Protein AF-A0A9E1M0Z2-F1 (afdb_monomer)

Nearest PDB structures (foldseek):
  6swi-assembly1_A  TM=9.372E-01  e=1.327E-06  Geobacillus stearothermophilus
  3oio-assembly1_A  TM=9.232E-01  e=1.453E-05  Chromobacterium violaceum
  1qmp-assembly3_C  TM=8.870E-01  e=5.176E-06  Geobacillus stearothermophilus
  3w6v-assembly1_A  TM=8.642E-01  e=9.063E-05  Streptomyces griseus
  6ymz-assembly1_A  TM=8.272E-01  e=7.167E-05  Pectobacterium atrosepticum SCRI1043

Radius of gyration: 32.41 Å; Cα contacts (8 Å, |Δi|>4): 709; chains: 1; bounding box: 83×49×102 Å

Sequence (539 aa):
MIRLLIVDDEPLVQVGMKSILDWSSYGIEICAAVSNGSEALLAIEKYRPEIVISDIRMPVMDGLQLLKTCRDRYGDLPVFIMLTSYEDFGYAREAIHYGVDEYMLKLELSPQNLDKVINSTLLKVKNLKQSMNSSVQEQERPNRFFIRLLYGLFENSQQFRIQKDQLAPDIHYEFCVCGYGCILPGTAIHDAGEPPKNLYRSVLAMCQELCGRYFPCNTCFLNRNNFVLLIGLTEEQVKNYKTLITKMLLHIREALYNYFSVSLLMSFGTPAADELETAASFSRARADLFQLHPEQPLVFSDLENTTVSTMTFDFRPFQSSLRQILDEFQFPLFQATVRQMMHTCQEKMEALSPKEVLYTTLDLTMFVFHLLIAAHPAAEQFLSETYAMHKHGYLSAFSAQKTEELLSSLELLLENMEASSVFGGKPQRQNVISQIQEYMQERCTEKLSLNDVASAFGLSPNYLSTLFTKNCGYSFTEYMNHIKIEEAKKLLTTGNLRIYEIAESLGFENAFYFSKVFKKAEGVSPREYQNRKFTDGTD

pLDDT: mean 80.07, std 13.61, range [32.41, 97.25]

Foldseek 3Di:
DAEEEEEAQDVVVVVCVVPQDPCVVVVYDHQYYYRALVVVLVSCVVVVGQEYEYEQDGPPHGPLNSLLVCCVPPNPGNQYEYEYQDPPLVSLQSCVQSQHRHYDYPVPPHSVVVVVVVVVNSVVSVVVVVCVVPDVVVVCLLLLLVLCLLLVVDPDPVSNVVSCCVRPVVDDAQKKKKKKKFKAAAPVCVPPDDRDPSLVVVLQVLLCVLLVVQFNWDKHDQFRGIIMIIGGDDPVCLVVVVVSVVVSVVVSQVVCCSRNVMGMAMEMFHIDRDSVSNSVRSLQRVLCPVVDDSVRRYYYRDPVPPPPPVDRDRCSVCLVVLLVCVLLLVLVVNLVVLVVLLVVLVVCPVVDPQVSSQVNLSSSLSSVLSSQVSNDVCSVVLQQVLQVVDPNGLCVLSHDPGNVSSVVSSVSSSVSLCVDPRRNDPPVLVVLVVVLLVVLLVCQQDPDDLVNSCVVSVHDSVSSQVSCCPPVVDGPVLSSLVSLLVVLLVCLAPHPDDQQRSCNSSPHPGSVVNQVSNCVVPVDGSVVSSVVNVVVPPD

Secondary structure (DSSP, 8-state):
-EEEEEE-S-HHHHHHHHHSS-GGGGTEEEEEEESSHHHHHHHHHHH--SEEEEES--SSS-HHHHHHHHHHHHTT-SEEEEEESS--HHHHHHHHHTT-SEEEEGGG--HHHHHHHHHHHHHHHHHHHHHHHS-TTTTSHHHHHHHHHHTT--SSHHHHHHHHHHH-TT---SEEEEEEEEEEE-GGGTTS-SPPHHHHHHHHHHHHHHHHTTS-EEEEEEETTEEEEEEEE-HHHHTTHHHHHHHHHHHHHHHHHHHH-EEEEEEE---BSSHHHHHHHHHHHHHGGGG-BTTB-EEE--SS-----TT----GGGHHHHHHHHHTT-HHHHHHHHHHHHHHHHHGGGTS-HHHHHHHHHHHHHHHHHHHHHH-TTHHHHHHHHTTTSTTGGGGGGG--SHHHHHHHHHHHHHHHHH-TTT--HHHHHHHHHHHHHHHHHTTTS---HHHHHHHTT--HHHHHHHHHHHTSS-HHHHHHHHHHHHHHHHHHH----HHHHHHHTT-S-HHHHHHHHHHHHSS-HHHHHHHHHHTT--

Structure (mmCIF, N/CA/C/O backbone):
data_AF-A0A9E1M0Z2-F1
#
_entry.id   AF-A0A9E1M0Z2-F1
#
loop_
_atom_site.group_PDB
_atom_site.id
_atom_site.type_symbol
_atom_site.label_atom_id
_atom_site.label_alt_id
_atom_site.label_comp_id
_atom_site.label_asym_id
_atom_site.label_entity_id
_atom_site.label_seq_id
_atom_site.pdbx_PDB_ins_code
_atom_site.Cartn_x
_atom_site.Cartn_y
_atom_site.Cartn_z
_atom_site.occupancy
_atom_site.B_iso_or_equiv
_atom_site.auth_seq_id
_atom_site.auth_comp_id
_atom_site.auth_asym_id
_atom_site.auth_atom_id
_atom_site.pdbx_PDB_model_num
ATOM 1 N N . MET A 1 1 ? -18.191 7.056 -30.331 1.00 77.50 1 MET A N 1
ATOM 2 C CA . MET A 1 1 ? -17.279 6.687 -31.431 1.00 77.50 1 MET A CA 1
ATOM 3 C C . MET A 1 1 ? -15.885 7.164 -31.055 1.00 77.50 1 MET A C 1
ATOM 5 O O . MET A 1 1 ? -15.794 8.218 -30.434 1.00 77.50 1 MET A O 1
ATOM 9 N N . ILE A 1 2 ? -14.848 6.365 -31.299 1.00 90.31 2 ILE A N 1
ATOM 10 C CA . ILE A 1 2 ? -13.443 6.694 -31.000 1.00 90.31 2 ILE A CA 1
ATOM 11 C C . ILE A 1 2 ? -12.840 7.382 -32.222 1.00 90.31 2 ILE A C 1
ATOM 13 O O . ILE A 1 2 ? -13.055 6.916 -33.333 1.00 90.31 2 ILE A O 1
ATOM 17 N N . ARG A 1 3 ? -12.099 8.474 -32.042 1.00 95.19 3 ARG A N 1
ATOM 18 C CA . ARG A 1 3 ? -11.483 9.218 -33.143 1.00 95.19 3 ARG A CA 1
ATOM 19 C C . ARG A 1 3 ? -10.019 8.835 -33.306 1.00 95.19 3 ARG A C 1
ATOM 21 O O . ARG A 1 3 ? -9.248 8.869 -32.345 1.00 95.19 3 ARG A O 1
ATOM 28 N N . LEU A 1 4 ? -9.656 8.500 -34.536 1.00 96.50 4 LEU A N 1
ATOM 29 C CA . LEU A 1 4 ? -8.318 8.111 -34.957 1.00 96.50 4 LEU A CA 1
ATOM 30 C C . LEU A 1 4 ? -7.703 9.199 -35.842 1.00 96.50 4 LEU A C 1
ATOM 32 O O . LEU A 1 4 ? -8.307 9.627 -36.827 1.00 96.50 4 LEU A O 1
ATOM 36 N N . LEU A 1 5 ? -6.482 9.607 -35.509 1.00 97.25 5 LEU A N 1
ATOM 37 C CA . LEU A 1 5 ? -5.624 10.436 -36.351 1.00 97.25 5 LEU A CA 1
ATOM 38 C C . LEU A 1 5 ? -4.535 9.565 -36.985 1.00 97.25 5 LEU A C 1
ATOM 40 O O . LEU A 1 5 ? -3.865 8.814 -36.280 1.00 97.25 5 LEU A O 1
ATOM 44 N N . ILE A 1 6 ? -4.343 9.692 -38.298 1.00 96.25 6 ILE A N 1
ATOM 45 C CA . ILE A 1 6 ? -3.258 9.025 -39.032 1.00 96.25 6 ILE A CA 1
ATOM 46 C C . ILE A 1 6 ? -2.209 10.071 -39.414 1.00 96.25 6 ILE A C 1
ATOM 48 O O . ILE A 1 6 ? -2.552 11.113 -39.975 1.00 96.25 6 ILE A O 1
ATOM 52 N N . VAL A 1 7 ? -0.943 9.804 -39.116 1.00 96.25 7 VAL A N 1
ATOM 53 C CA . VAL A 1 7 ? 0.174 10.718 -39.364 1.00 96.25 7 VAL A CA 1
ATOM 54 C C . VAL A 1 7 ? 1.272 9.961 -40.100 1.00 96.25 7 VAL A C 1
ATOM 56 O O . VAL A 1 7 ? 1.860 9.036 -39.554 1.00 96.25 7 VAL A O 1
ATOM 59 N N . ASP A 1 8 ? 1.513 10.315 -41.355 1.00 92.94 8 ASP A N 1
ATOM 60 C CA . ASP A 1 8 ? 2.550 9.681 -42.175 1.00 92.94 8 ASP A CA 1
ATOM 61 C C . ASP A 1 8 ? 2.932 10.645 -43.298 1.00 92.94 8 ASP A C 1
ATOM 63 O O . ASP A 1 8 ? 2.040 11.251 -43.893 1.00 92.94 8 ASP A O 1
ATOM 67 N N . ASP A 1 9 ? 4.214 10.839 -43.584 1.00 91.62 9 ASP A N 1
ATOM 68 C CA . ASP A 1 9 ? 4.648 11.771 -44.629 1.00 91.62 9 ASP A CA 1
ATOM 69 C C . ASP A 1 9 ? 4.458 11.208 -46.048 1.00 91.62 9 ASP A C 1
ATOM 71 O O . ASP A 1 9 ? 4.498 11.968 -47.021 1.00 91.62 9 ASP A O 1
ATOM 75 N N . GLU A 1 10 ? 4.141 9.915 -46.174 1.00 89.19 10 GLU A N 1
ATOM 76 C CA . GLU A 1 10 ? 3.805 9.254 -47.430 1.00 89.19 10 GLU A CA 1
ATOM 77 C C . GLU A 1 10 ? 2.275 9.177 -47.652 1.00 89.19 10 GLU A C 1
ATOM 79 O O . GLU A 1 10 ? 1.568 8.381 -47.018 1.00 89.19 10 GLU A O 1
ATOM 84 N N . PRO A 1 11 ? 1.707 9.910 -48.636 1.00 85.75 11 PRO A N 1
ATOM 85 C CA . PRO A 1 11 ? 0.262 9.899 -48.894 1.00 85.75 11 PRO A CA 1
ATOM 86 C C . PRO A 1 11 ? -0.304 8.513 -49.233 1.00 85.75 11 PRO A C 1
ATOM 88 O O . PRO A 1 11 ? -1.458 8.214 -48.921 1.00 85.75 11 PRO A O 1
ATOM 91 N N . LEU A 1 12 ? 0.499 7.650 -49.866 1.00 82.50 12 LEU A N 1
ATOM 92 C CA . LEU A 1 12 ? 0.099 6.280 -50.195 1.00 82.50 12 LEU A CA 1
ATOM 93 C C . LEU A 1 12 ? -0.090 5.425 -48.939 1.00 82.50 12 LEU A C 1
ATOM 95 O O . LEU A 1 12 ? -1.041 4.644 -48.884 1.00 82.50 12 LEU A O 1
ATOM 99 N N . VAL A 1 13 ? 0.751 5.607 -47.918 1.00 84.00 13 VAL A N 1
ATOM 100 C CA . VAL A 1 13 ? 0.625 4.895 -46.641 1.00 84.00 13 VAL A CA 1
ATOM 101 C C . VAL A 1 13 ? -0.629 5.358 -45.905 1.00 84.00 13 VAL A C 1
ATOM 103 O O . VAL A 1 13 ? -1.395 4.522 -45.426 1.00 84.00 13 VAL A O 1
ATOM 106 N N . GLN A 1 14 ? -0.930 6.662 -45.910 1.00 84.62 14 GLN A N 1
ATOM 107 C CA . GLN A 1 14 ? -2.181 7.180 -45.341 1.00 84.62 14 GLN A CA 1
ATOM 108 C C . GLN A 1 14 ? -3.424 6.572 -46.013 1.00 84.62 14 GLN A C 1
ATOM 110 O O . GLN A 1 14 ? -4.391 6.221 -45.332 1.00 84.62 14 GLN A O 1
ATOM 115 N N . VAL A 1 15 ? -3.428 6.456 -47.347 1.00 81.69 15 VAL A N 1
ATOM 116 C CA . VAL A 1 15 ? -4.534 5.837 -48.100 1.00 81.69 15 VAL A CA 1
ATOM 117 C C . VAL A 1 15 ? -4.629 4.343 -47.794 1.00 81.69 15 VAL A C 1
ATOM 119 O O . VAL A 1 15 ? -5.723 3.854 -47.510 1.00 81.69 15 VAL A O 1
ATOM 122 N N . GLY A 1 16 ? -3.495 3.636 -47.772 1.00 82.69 16 GLY A N 1
ATOM 123 C CA . GLY A 1 16 ? -3.427 2.227 -47.385 1.00 82.69 16 GLY A CA 1
ATOM 124 C C . GLY A 1 16 ? -4.021 1.994 -45.996 1.00 82.69 16 GLY A C 1
ATOM 125 O O . GLY A 1 16 ? -4.938 1.187 -45.849 1.00 82.69 16 GLY A O 1
ATOM 126 N N . MET A 1 17 ? -3.604 2.788 -45.010 1.00 86.06 17 MET A N 1
ATOM 127 C CA . MET A 1 17 ? -4.080 2.721 -43.625 1.00 86.06 17 MET A CA 1
ATOM 128 C C . MET A 1 17 ? -5.579 3.020 -43.489 1.00 86.06 17 MET A C 1
ATOM 130 O O . MET A 1 17 ? -6.274 2.406 -42.686 1.00 86.06 17 MET A O 1
ATOM 134 N N . LYS A 1 18 ? -6.131 3.921 -44.307 1.00 86.44 18 LYS A N 1
ATOM 135 C CA . LYS A 1 18 ? -7.585 4.162 -44.334 1.00 86.44 18 LYS A CA 1
ATOM 136 C C . LYS A 1 18 ? -8.377 2.952 -44.833 1.00 86.44 18 LYS A C 1
ATOM 138 O O . LYS A 1 18 ? -9.531 2.803 -44.452 1.00 86.44 18 LYS A O 1
ATOM 143 N N . SER A 1 19 ? -7.770 2.113 -45.673 1.00 85.00 19 SER A N 1
ATOM 144 C CA . SER A 1 19 ? -8.438 1.002 -46.369 1.00 85.00 19 SER A CA 1
ATOM 145 C C . SER A 1 19 ? -8.148 -0.395 -45.809 1.00 85.00 19 SER A C 1
ATOM 147 O O . SER A 1 19 ? -8.822 -1.348 -46.188 1.00 85.00 19 SER A O 1
ATOM 149 N N . ILE A 1 20 ? -7.154 -0.533 -44.927 1.00 85.19 20 ILE A N 1
ATOM 150 C CA . ILE A 1 20 ? -6.674 -1.837 -44.441 1.00 85.19 20 ILE A CA 1
ATOM 151 C C . ILE A 1 20 ? -7.671 -2.549 -43.508 1.00 85.19 20 ILE A C 1
ATOM 153 O O . ILE A 1 20 ? -7.667 -3.776 -43.434 1.00 85.19 20 ILE A O 1
ATOM 157 N N . LEU A 1 21 ? -8.531 -1.793 -42.818 1.00 86.88 21 LEU A N 1
ATOM 158 C CA . LEU A 1 21 ? -9.570 -2.286 -41.912 1.00 86.88 21 LEU A CA 1
ATOM 159 C C . LEU A 1 21 ? -10.883 -1.530 -42.143 1.00 86.88 21 LEU A C 1
ATOM 161 O O . LEU A 1 21 ? -10.882 -0.362 -42.531 1.00 86.88 21 LEU A O 1
ATOM 165 N N . ASP A 1 22 ? -12.008 -2.175 -41.828 1.00 87.75 22 ASP A N 1
ATOM 166 C CA . ASP A 1 22 ? -13.287 -1.481 -41.671 1.00 87.75 22 ASP A CA 1
ATOM 167 C C . ASP A 1 22 ? -13.338 -0.800 -40.298 1.00 87.75 22 ASP A C 1
ATOM 169 O O . ASP A 1 22 ? -13.857 -1.334 -39.324 1.00 87.75 22 ASP A O 1
ATOM 173 N N . TRP A 1 23 ? -12.774 0.401 -40.200 1.00 89.31 23 TRP A N 1
ATOM 174 C CA . TRP A 1 23 ? -12.699 1.161 -38.947 1.00 89.31 23 TRP A CA 1
ATOM 175 C C . TRP A 1 23 ? -14.060 1.352 -38.262 1.00 89.31 23 TRP A C 1
ATOM 177 O O . TRP A 1 23 ? -14.147 1.363 -37.030 1.00 89.31 23 TRP A O 1
ATOM 187 N N . SER A 1 24 ? -15.136 1.431 -39.050 1.00 87.44 24 SER A N 1
ATOM 188 C CA . SER A 1 24 ? -16.486 1.630 -38.535 1.00 87.44 24 SER A CA 1
ATOM 189 C C . SER A 1 24 ? -16.993 0.429 -37.729 1.00 87.44 24 SER A C 1
ATOM 191 O O . SER A 1 24 ? -17.659 0.632 -36.709 1.00 87.44 24 SER A O 1
ATOM 193 N N . SER A 1 25 ? -16.597 -0.801 -38.088 1.00 86.88 25 SER A N 1
ATOM 194 C CA . SER A 1 25 ? -16.958 -2.017 -37.343 1.00 86.88 25 SER A CA 1
ATOM 195 C C . SER A 1 25 ? -16.316 -2.079 -35.954 1.00 86.88 25 SER A C 1
ATOM 197 O O . SER A 1 25 ? -16.857 -2.716 -35.054 1.00 86.88 25 SER A O 1
ATOM 199 N N . TYR A 1 26 ? -15.198 -1.374 -35.754 1.00 83.19 26 TYR A N 1
ATOM 200 C CA . TYR A 1 26 ? -14.528 -1.209 -34.457 1.00 83.19 26 TYR A CA 1
ATOM 201 C C . TYR A 1 26 ? -15.041 0.008 -33.669 1.00 83.19 26 TYR A C 1
ATOM 203 O O . TYR A 1 26 ? -14.546 0.312 -32.583 1.00 83.19 26 TYR A O 1
ATOM 211 N N . GLY A 1 27 ? -16.022 0.743 -34.206 1.00 88.38 27 GLY A N 1
ATOM 212 C CA . GLY A 1 27 ? -16.505 1.991 -33.617 1.00 88.38 27 GLY A CA 1
ATOM 213 C C . GLY A 1 27 ? -15.487 3.135 -33.685 1.00 88.38 27 GLY A C 1
ATOM 214 O O . GLY A 1 27 ? -15.566 4.060 -32.864 1.00 88.38 27 GLY A O 1
ATOM 215 N N . ILE A 1 28 ? -14.546 3.067 -34.636 1.00 93.56 28 ILE A N 1
ATOM 216 C CA . ILE A 1 28 ? -13.502 4.062 -34.885 1.00 93.56 28 ILE A CA 1
ATOM 217 C C . ILE A 1 28 ? -13.890 4.935 -36.088 1.00 93.56 28 ILE A C 1
ATOM 219 O O . ILE A 1 28 ? -14.336 4.448 -37.124 1.00 93.56 28 ILE A O 1
ATOM 223 N N . GLU A 1 29 ? -13.688 6.241 -35.955 1.00 94.81 29 GLU A N 1
ATOM 224 C CA . GLU A 1 29 ? -13.818 7.240 -37.012 1.00 94.81 29 GLU A CA 1
ATOM 225 C C . GLU A 1 29 ? -12.450 7.880 -37.273 1.00 94.81 29 GLU A C 1
ATOM 227 O O . GLU A 1 29 ? -11.808 8.381 -36.349 1.00 94.81 29 GLU A O 1
ATOM 232 N N . ILE A 1 30 ? -11.997 7.903 -38.528 1.00 94.75 30 ILE A N 1
ATOM 233 C CA . ILE A 1 30 ? -10.757 8.598 -38.897 1.00 94.75 30 ILE A CA 1
ATOM 234 C C . ILE A 1 30 ? -11.052 10.096 -38.991 1.00 94.75 30 ILE A C 1
ATOM 236 O O . ILE A 1 30 ? -11.641 10.556 -39.968 1.00 94.75 30 ILE A O 1
ATOM 240 N N . CYS A 1 31 ? -10.640 10.866 -37.985 1.00 93.88 31 CYS A N 1
ATOM 241 C CA . CYS A 1 31 ? -10.972 12.288 -37.896 1.00 93.88 31 CYS A CA 1
ATOM 242 C C . CYS A 1 31 ? -10.088 13.173 -38.785 1.00 93.88 31 CYS A C 1
ATOM 244 O O . CYS A 1 31 ? -10.518 14.244 -39.210 1.00 93.88 31 CYS A O 1
ATOM 246 N N . ALA A 1 32 ? -8.850 12.749 -39.055 1.00 94.56 32 ALA A N 1
ATOM 247 C CA . ALA A 1 32 ? -7.938 13.416 -39.980 1.00 94.56 32 ALA A CA 1
ATOM 248 C C . ALA A 1 32 ? -6.795 12.479 -40.409 1.00 94.56 32 ALA A C 1
ATOM 250 O O . ALA A 1 32 ? -6.498 11.488 -39.740 1.00 94.56 32 ALA A O 1
ATOM 251 N N . ALA A 1 33 ? -6.147 12.824 -41.522 1.00 95.38 33 ALA A N 1
ATOM 252 C CA . ALA A 1 33 ? -4.844 12.292 -41.904 1.00 95.38 33 ALA A CA 1
ATOM 253 C C . ALA A 1 33 ? -3.941 13.459 -42.318 1.00 95.38 33 ALA A C 1
ATOM 255 O O . ALA A 1 33 ? -4.394 14.324 -43.071 1.00 95.38 33 ALA A O 1
ATOM 256 N N . VAL A 1 34 ? -2.726 13.514 -41.781 1.00 96.19 34 VAL A N 1
ATOM 257 C CA . VAL A 1 34 ? -1.795 14.647 -41.926 1.00 96.19 34 VAL A CA 1
ATOM 258 C C . VAL A 1 34 ? -0.366 14.151 -42.129 1.00 96.19 34 VAL A C 1
ATOM 260 O O . VAL A 1 34 ? -0.079 12.987 -41.857 1.00 96.19 34 VAL A O 1
ATOM 263 N N . SER A 1 35 ? 0.523 15.019 -42.619 1.00 93.38 35 SER A N 1
ATOM 264 C CA . SER A 1 35 ? 1.801 14.564 -43.202 1.00 93.38 35 SER A CA 1
ATOM 265 C C . SER A 1 35 ? 3.039 14.843 -42.345 1.00 93.38 35 SER A C 1
ATOM 267 O O . SER A 1 35 ? 4.154 14.550 -42.758 1.00 93.38 35 SER A O 1
ATOM 269 N N . ASN A 1 36 ? 2.878 15.470 -41.178 1.00 94.12 36 ASN A N 1
ATOM 270 C CA . ASN A 1 36 ? 3.977 15.740 -40.250 1.00 94.12 36 ASN A CA 1
ATOM 271 C C . ASN A 1 36 ? 3.470 15.963 -38.819 1.00 94.12 36 ASN A C 1
ATOM 273 O O . ASN A 1 36 ? 2.284 16.227 -38.595 1.00 94.12 36 ASN A O 1
ATOM 277 N N . GLY A 1 37 ? 4.385 15.918 -37.845 1.00 92.50 37 GLY A N 1
ATOM 278 C CA . GLY A 1 37 ? 4.054 16.096 -36.433 1.00 92.50 37 GLY A CA 1
ATOM 279 C C . GLY A 1 37 ? 3.488 17.478 -36.082 1.00 92.50 37 GLY A C 1
ATOM 280 O O . GLY A 1 37 ? 2.652 17.591 -35.190 1.00 92.50 37 GLY A O 1
ATOM 281 N N . SER A 1 38 ? 3.859 18.541 -36.803 1.00 93.50 38 SER A N 1
ATOM 282 C CA . SER A 1 38 ? 3.354 19.890 -36.513 1.00 93.50 38 SER A CA 1
ATOM 283 C C . SER A 1 38 ? 1.872 20.024 -36.880 1.00 93.50 38 SER A C 1
ATOM 285 O O . SER A 1 38 ? 1.070 20.503 -36.074 1.00 93.50 38 SER A O 1
ATOM 287 N N . GLU A 1 39 ? 1.482 19.523 -38.053 1.00 94.75 39 GLU A N 1
ATOM 288 C CA . GLU A 1 39 ? 0.077 19.412 -38.460 1.00 94.75 39 GLU A CA 1
ATOM 289 C C . GLU A 1 39 ? -0.705 18.462 -37.551 1.00 94.75 39 GLU A C 1
ATOM 291 O O . GLU A 1 39 ? -1.855 18.745 -37.203 1.00 94.75 39 GLU A O 1
ATOM 296 N N . ALA A 1 40 ? -0.079 17.362 -37.125 1.00 95.94 40 ALA A N 1
ATOM 297 C CA . ALA A 1 40 ? -0.681 16.427 -36.185 1.00 95.94 40 ALA A CA 1
ATOM 298 C C . ALA A 1 40 ? -1.002 17.087 -34.846 1.00 95.94 40 ALA A C 1
ATOM 300 O O . ALA A 1 40 ? -2.096 16.883 -34.328 1.00 95.94 40 ALA A O 1
ATOM 301 N N . LEU A 1 41 ? -0.122 17.936 -34.315 1.00 93.19 41 LEU A N 1
ATOM 302 C CA . LEU A 1 41 ? -0.374 18.644 -33.060 1.00 93.19 41 LEU A CA 1
ATOM 303 C C . LEU A 1 41 ? -1.599 19.571 -33.163 1.00 93.19 41 LEU A C 1
ATOM 305 O O . LEU A 1 41 ? -2.459 19.562 -32.279 1.00 93.19 41 LEU A O 1
ATOM 309 N N . LEU A 1 42 ? -1.731 20.302 -34.275 1.00 93.12 42 LEU A N 1
ATOM 310 C CA . LEU A 1 42 ? -2.907 21.136 -34.555 1.00 93.12 42 LEU A CA 1
ATOM 311 C C . LEU A 1 42 ? -4.182 20.292 -34.699 1.00 93.12 42 LEU A C 1
ATOM 313 O O . LEU A 1 42 ? -5.251 20.664 -34.206 1.00 93.12 42 LEU A O 1
ATOM 317 N N . ALA A 1 43 ? -4.083 19.136 -35.359 1.00 92.88 43 ALA A N 1
ATOM 318 C CA . ALA A 1 43 ? -5.194 18.204 -35.501 1.00 92.88 43 ALA A CA 1
ATOM 319 C C . ALA A 1 43 ? -5.607 17.593 -34.152 1.00 92.88 43 ALA A C 1
ATOM 321 O O . ALA A 1 43 ? -6.803 17.447 -33.895 1.00 92.88 43 ALA A O 1
ATOM 322 N N . ILE A 1 44 ? -4.653 17.293 -33.266 1.00 94.81 44 ILE A N 1
ATOM 323 C CA . ILE A 1 44 ? -4.917 16.787 -31.914 1.00 94.81 44 ILE A CA 1
ATOM 324 C C . ILE A 1 44 ? -5.660 17.835 -31.083 1.00 94.81 44 ILE A C 1
ATOM 326 O O . ILE A 1 44 ? -6.648 17.510 -30.421 1.00 94.81 44 ILE A O 1
ATOM 330 N N . GLU A 1 45 ? -5.249 19.100 -31.166 1.00 89.94 45 GLU A N 1
ATOM 331 C CA . GLU A 1 45 ? -5.919 20.217 -30.492 1.00 89.94 45 GLU A CA 1
ATOM 332 C C . GLU A 1 45 ? -7.362 20.397 -30.962 1.00 89.94 45 GLU A C 1
ATOM 334 O O . GLU A 1 45 ? -8.275 20.532 -30.139 1.00 89.94 45 GLU A O 1
ATOM 339 N N . LYS A 1 46 ? -7.567 20.358 -32.282 1.00 91.00 46 LYS A N 1
ATOM 340 C CA . LYS A 1 46 ? -8.866 20.599 -32.912 1.00 91.00 46 LYS A CA 1
ATOM 341 C C . LYS A 1 46 ? -9.835 19.433 -32.743 1.00 91.00 46 LYS A C 1
ATOM 343 O O . LYS A 1 46 ? -10.993 19.641 -32.388 1.00 91.00 46 LYS A O 1
ATOM 348 N N . TYR A 1 47 ? -9.386 18.219 -33.048 1.00 90.88 47 TYR A N 1
ATOM 349 C CA . TYR A 1 47 ? -10.261 17.053 -33.157 1.00 90.88 47 TYR A CA 1
ATOM 350 C C . TYR A 1 47 ? -10.253 16.177 -31.914 1.00 90.88 47 TYR A C 1
ATOM 352 O O . TYR A 1 47 ? -11.141 15.339 -31.798 1.00 90.88 47 TYR A O 1
ATOM 360 N N . ARG A 1 48 ? -9.310 16.376 -30.980 1.00 90.31 48 ARG A N 1
ATOM 361 C CA . ARG A 1 48 ? -9.178 15.583 -29.746 1.00 90.31 48 ARG A CA 1
ATOM 362 C C . ARG A 1 48 ? -9.325 14.076 -30.031 1.00 90.31 48 ARG A C 1
ATOM 364 O O . ARG A 1 48 ? -10.273 13.464 -29.522 1.00 90.31 48 ARG A O 1
ATOM 371 N N . PRO A 1 49 ? -8.464 13.509 -30.900 1.00 94.81 49 PRO A N 1
ATOM 372 C CA . PRO A 1 49 ? -8.459 12.082 -31.169 1.00 94.81 49 PRO A CA 1
ATOM 373 C C . PRO A 1 49 ? -8.107 11.319 -29.895 1.00 94.81 49 PRO A C 1
ATOM 375 O O . PRO A 1 49 ? -7.453 11.852 -28.999 1.00 94.81 49 PRO A O 1
ATOM 378 N N . GLU A 1 50 ? -8.531 10.066 -29.820 1.00 93.94 50 GLU A N 1
ATOM 379 C CA . GLU A 1 50 ? -8.169 9.166 -28.726 1.00 93.94 50 GLU A CA 1
ATOM 380 C C . GLU A 1 50 ? -7.128 8.134 -29.141 1.00 93.94 50 GLU A C 1
ATOM 382 O O . GLU A 1 50 ? -6.498 7.543 -28.267 1.00 93.94 50 GLU A O 1
ATOM 387 N N . ILE A 1 51 ? -6.914 7.958 -30.446 1.00 95.44 51 ILE A N 1
ATOM 388 C CA . ILE A 1 51 ? -5.841 7.139 -31.007 1.00 95.44 51 ILE A CA 1
ATOM 389 C C . ILE A 1 51 ? -5.080 7.972 -32.040 1.00 95.44 51 ILE A C 1
ATOM 391 O O . ILE A 1 51 ? -5.686 8.669 -32.858 1.00 95.44 51 ILE A O 1
ATOM 395 N N . VAL A 1 52 ? -3.755 7.884 -32.014 1.00 96.44 52 VAL A N 1
ATOM 396 C CA . VAL A 1 52 ? -2.864 8.419 -33.044 1.00 96.44 52 VAL A CA 1
ATOM 397 C C . VAL A 1 52 ? -2.020 7.269 -33.577 1.00 96.44 52 VAL A C 1
ATOM 399 O O . VAL A 1 52 ? -1.302 6.629 -32.815 1.00 96.44 52 VAL A O 1
ATOM 402 N N . ILE A 1 53 ? -2.095 7.014 -34.880 1.00 94.81 53 ILE A N 1
ATOM 403 C CA . ILE A 1 53 ? -1.137 6.164 -35.592 1.00 94.81 53 ILE A CA 1
ATOM 404 C C . ILE A 1 53 ? -0.156 7.105 -36.281 1.00 94.81 53 ILE A C 1
ATOM 406 O O . ILE A 1 53 ? -0.592 7.928 -37.085 1.00 94.81 53 ILE A O 1
ATOM 410 N N . SER A 1 54 ? 1.133 7.014 -35.962 1.00 94.12 54 SER A N 1
ATOM 411 C CA . SER A 1 54 ? 2.149 7.930 -36.487 1.00 94.12 54 SER A CA 1
ATOM 412 C C . SER A 1 54 ? 3.363 7.186 -37.010 1.00 94.12 54 SER A C 1
ATOM 414 O O . SER A 1 54 ? 3.855 6.283 -36.338 1.00 94.12 54 SER A O 1
ATOM 416 N N . ASP A 1 55 ? 3.903 7.613 -38.148 1.00 91.25 55 ASP A N 1
ATOM 417 C CA . ASP A 1 55 ? 5.279 7.279 -38.507 1.00 91.25 55 ASP A CA 1
ATOM 418 C C . ASP A 1 55 ? 6.258 7.920 -37.512 1.00 91.25 55 ASP A C 1
ATOM 420 O O . ASP A 1 55 ? 5.963 8.950 -36.893 1.00 91.25 55 ASP A O 1
ATOM 424 N N . ILE A 1 56 ? 7.423 7.302 -37.344 1.00 87.62 56 ILE A N 1
ATOM 425 C CA . ILE A 1 56 ? 8.514 7.839 -36.535 1.00 87.62 56 ILE A CA 1
ATOM 426 C C . ILE A 1 56 ? 9.215 8.956 -37.289 1.00 87.62 56 ILE A C 1
ATOM 428 O O . ILE A 1 56 ? 9.386 10.037 -36.734 1.00 87.62 56 ILE A O 1
ATOM 432 N N . ARG A 1 57 ? 9.638 8.721 -38.535 1.00 85.81 57 ARG A N 1
ATOM 433 C CA . ARG A 1 57 ? 10.416 9.710 -39.287 1.00 85.81 57 ARG A CA 1
ATOM 434 C C . ARG A 1 57 ? 9.511 10.505 -40.200 1.00 85.81 57 ARG A C 1
ATOM 436 O O . ARG A 1 57 ? 8.997 9.975 -41.165 1.00 85.81 57 ARG A O 1
ATOM 443 N N . MET A 1 58 ? 9.372 11.790 -39.905 1.00 91.06 58 MET A N 1
ATOM 444 C CA . MET A 1 58 ? 8.599 12.723 -40.716 1.00 91.06 58 MET A CA 1
ATOM 445 C C . MET A 1 58 ? 9.283 14.096 -40.701 1.00 91.06 58 MET A C 1
ATOM 447 O O . MET A 1 58 ? 9.979 14.423 -39.733 1.00 91.06 58 MET A O 1
ATOM 451 N N . PRO A 1 59 ? 9.119 14.918 -41.750 1.00 83.25 59 PRO A N 1
ATOM 452 C CA . PRO A 1 59 ? 9.700 16.253 -41.808 1.00 83.25 59 PRO A CA 1
ATOM 453 C C . PRO A 1 59 ? 9.068 17.191 -40.771 1.00 83.25 59 PRO A C 1
ATOM 455 O O . PRO A 1 59 ? 7.961 16.960 -40.295 1.00 83.25 59 PRO A O 1
ATOM 458 N N . VAL A 1 60 ? 9.744 18.311 -40.485 1.00 92.62 60 VAL A N 1
ATOM 459 C CA . VAL A 1 60 ? 9.314 19.392 -39.567 1.00 92.62 60 VAL A CA 1
ATOM 460 C C . VAL A 1 60 ? 9.281 18.986 -38.092 1.00 92.62 60 VAL A C 1
ATOM 462 O O . VAL A 1 60 ? 9.959 19.606 -37.278 1.00 92.62 60 VAL A O 1
ATOM 465 N N . MET A 1 61 ? 8.497 17.970 -37.754 1.00 89.56 61 MET A N 1
ATOM 466 C CA . MET A 1 61 ? 8.405 17.374 -36.429 1.00 89.56 61 MET A CA 1
ATOM 467 C C . MET A 1 61 ? 8.199 15.876 -36.615 1.00 89.56 61 MET A C 1
ATOM 469 O O . MET A 1 61 ? 7.234 15.455 -37.261 1.00 89.56 61 MET A O 1
ATOM 473 N N . ASP A 1 62 ? 9.108 15.100 -36.041 1.00 91.38 62 ASP A N 1
ATOM 474 C CA . ASP A 1 62 ? 9.063 13.645 -36.103 1.00 91.38 62 ASP A CA 1
ATOM 475 C C . ASP A 1 62 ? 8.010 13.071 -35.127 1.00 91.38 62 ASP A C 1
ATOM 477 O O . ASP A 1 62 ? 7.459 13.776 -34.269 1.00 91.38 62 ASP A O 1
ATOM 481 N N . GLY A 1 63 ? 7.683 11.786 -35.270 1.00 88.88 63 GLY A N 1
ATOM 482 C CA . GLY A 1 63 ? 6.654 11.132 -34.459 1.00 88.88 63 GLY A CA 1
ATOM 483 C C . GLY A 1 63 ? 7.010 11.038 -32.972 1.00 88.88 63 GLY A C 1
ATOM 484 O O . GLY A 1 63 ? 6.118 11.053 -32.121 1.00 88.88 63 GLY A O 1
ATOM 485 N N . LEU A 1 64 ? 8.301 10.981 -32.627 1.00 87.12 64 LEU A N 1
ATOM 486 C CA . LEU A 1 64 ? 8.767 10.911 -31.238 1.00 87.12 64 LEU A CA 1
ATOM 487 C C . LEU A 1 64 ? 8.630 12.266 -30.544 1.00 87.12 64 LEU A C 1
ATOM 489 O O . LEU A 1 64 ? 8.152 12.344 -29.410 1.00 87.12 64 LEU A O 1
ATOM 493 N N . GLN A 1 65 ? 8.980 13.344 -31.241 1.00 87.94 65 GLN A N 1
ATOM 494 C CA . GLN A 1 65 ? 8.767 14.719 -30.804 1.00 87.94 65 GLN A CA 1
ATOM 495 C C . GLN A 1 65 ? 7.276 15.023 -30.639 1.00 87.94 65 GLN A C 1
ATOM 497 O O . GLN A 1 65 ? 6.887 15.652 -29.648 1.00 87.94 65 GLN A O 1
ATOM 502 N N . LEU A 1 66 ? 6.438 14.542 -31.564 1.00 92.69 66 LEU A N 1
ATOM 503 C CA . LEU A 1 66 ? 4.982 14.637 -31.464 1.00 92.69 66 LEU A CA 1
ATOM 504 C C . LEU A 1 66 ? 4.464 13.916 -30.212 1.00 92.69 66 LEU A C 1
ATOM 506 O O . LEU A 1 66 ? 3.732 14.523 -29.425 1.00 92.69 66 LEU A O 1
ATOM 510 N N . LEU A 1 67 ? 4.859 12.654 -30.012 1.00 87.94 67 LEU A N 1
ATOM 511 C CA . LEU A 1 67 ? 4.492 11.842 -28.848 1.00 87.94 67 LEU A CA 1
ATOM 512 C C . LEU A 1 67 ? 4.882 12.547 -27.547 1.00 87.94 67 LEU A C 1
ATOM 514 O O . LEU A 1 67 ? 4.022 12.776 -26.697 1.00 87.94 67 LEU A O 1
ATOM 518 N N . LYS A 1 68 ? 6.151 12.947 -27.412 1.00 82.19 68 LYS A N 1
ATOM 519 C CA . LYS A 1 68 ? 6.667 13.642 -26.225 1.00 82.19 68 LYS A CA 1
ATOM 520 C C . LYS A 1 68 ? 5.866 14.910 -25.927 1.00 82.19 68 LYS A C 1
ATOM 522 O O . LYS A 1 68 ? 5.358 15.081 -24.823 1.00 82.19 68 LYS A O 1
ATOM 527 N N . THR A 1 69 ? 5.673 15.758 -26.939 1.00 83.94 69 THR A N 1
ATOM 528 C CA . THR A 1 69 ? 4.915 17.012 -26.803 1.00 83.94 69 THR A CA 1
ATOM 529 C C . THR A 1 69 ? 3.470 16.754 -26.372 1.00 83.94 69 THR A C 1
ATOM 531 O O . THR A 1 69 ? 2.929 17.478 -25.533 1.00 83.94 69 THR A O 1
ATOM 534 N N . CYS A 1 70 ? 2.834 15.715 -26.920 1.00 83.94 70 CYS A N 1
ATOM 535 C CA . CYS A 1 70 ? 1.469 15.350 -26.555 1.00 83.94 70 CYS A CA 1
ATOM 536 C C . CYS A 1 70 ? 1.377 14.797 -25.133 1.00 83.94 70 CYS A C 1
ATOM 538 O O . CYS A 1 70 ? 0.447 15.156 -24.416 1.00 83.94 70 CYS A O 1
ATOM 540 N N . ARG A 1 71 ? 2.342 13.983 -24.698 1.00 78.81 71 ARG A N 1
ATOM 541 C CA . ARG A 1 71 ? 2.402 13.470 -23.323 1.00 78.81 71 ARG A CA 1
ATOM 542 C C . ARG A 1 71 ? 2.550 14.593 -22.307 1.00 78.81 71 ARG A C 1
ATOM 544 O O . ARG A 1 71 ? 1.778 14.643 -21.350 1.00 78.81 71 ARG A O 1
ATOM 551 N N . ASP A 1 72 ? 3.457 15.530 -22.562 1.00 72.00 72 ASP A N 1
ATOM 552 C CA . ASP A 1 72 ? 3.705 16.667 -21.671 1.00 72.00 72 ASP A CA 1
ATOM 553 C C . ASP A 1 72 ? 2.480 17.588 -21.559 1.00 72.00 72 ASP A C 1
ATOM 555 O O . ASP A 1 72 ? 2.170 18.099 -20.479 1.00 72.00 72 ASP A O 1
ATOM 559 N N . ARG A 1 73 ? 1.752 17.792 -22.666 1.00 76.62 73 ARG A N 1
ATOM 560 C CA . ARG A 1 73 ? 0.637 18.750 -22.737 1.00 76.62 73 ARG A CA 1
ATOM 561 C C . ARG A 1 73 ? -0.733 18.148 -22.409 1.00 76.62 73 ARG A C 1
ATOM 563 O O . ARG A 1 73 ? -1.573 18.839 -21.834 1.00 76.62 73 ARG A O 1
ATOM 570 N N . TYR A 1 74 ? -0.978 16.894 -22.783 1.00 75.44 74 TYR A N 1
ATOM 571 C CA . TYR A 1 74 ? -2.304 16.260 -22.757 1.00 75.44 74 TYR A CA 1
ATOM 572 C C . TYR A 1 74 ? -2.378 14.987 -21.901 1.00 75.44 74 TYR A C 1
ATOM 574 O O . TYR A 1 74 ? -3.481 14.527 -21.607 1.00 75.44 74 TYR A O 1
ATOM 582 N N . GLY A 1 75 ? -1.245 14.459 -21.426 1.00 72.25 75 GLY A N 1
ATOM 583 C CA . GLY A 1 75 ? -1.197 13.271 -20.573 1.00 72.25 75 GLY A CA 1
ATOM 584 C C . GLY A 1 75 ? -1.358 11.958 -21.345 1.00 72.25 75 GLY A C 1
ATOM 585 O O . GLY A 1 75 ? -0.818 11.787 -22.438 1.00 72.25 75 GLY A O 1
ATOM 586 N N . ASP A 1 76 ? -2.078 11.000 -20.759 1.00 74.81 76 ASP A N 1
ATOM 587 C CA . ASP A 1 76 ? -2.130 9.611 -21.247 1.00 74.81 76 ASP A CA 1
ATOM 588 C C . ASP A 1 76 ? -3.005 9.411 -22.502 1.00 74.81 76 ASP A C 1
ATOM 590 O O . ASP A 1 76 ? -2.939 8.359 -23.133 1.00 74.81 76 ASP A O 1
ATOM 594 N N . LEU A 1 77 ? -3.794 10.416 -22.907 1.00 82.56 77 LEU A N 1
ATOM 595 C CA . LEU A 1 77 ? -4.543 10.418 -24.169 1.00 82.56 77 LEU A CA 1
ATOM 596 C C . LEU A 1 77 ? -4.024 11.519 -25.109 1.00 82.56 77 LEU A C 1
ATOM 598 O O . LEU A 1 77 ? -3.776 12.636 -24.648 1.00 82.56 77 LEU A O 1
ATOM 602 N N . PRO A 1 78 ? -3.921 11.256 -26.426 1.00 89.94 78 PRO A N 1
ATOM 603 C CA . PRO A 1 78 ? -4.309 10.026 -27.136 1.00 89.94 78 PRO A CA 1
ATOM 604 C C . PRO A 1 78 ? -3.361 8.835 -26.923 1.00 89.94 78 PRO A C 1
ATOM 606 O O . PRO A 1 78 ? -2.216 9.008 -26.509 1.00 89.94 78 PRO A O 1
ATOM 609 N N . VAL A 1 79 ? -3.846 7.630 -27.234 1.00 89.50 79 VAL A N 1
ATOM 610 C CA . VAL A 1 79 ? -3.037 6.406 -27.298 1.00 89.50 79 VAL A CA 1
ATOM 611 C C . VAL A 1 79 ? -2.238 6.396 -28.606 1.00 89.50 79 VAL A C 1
ATOM 613 O O . VAL A 1 79 ? -2.825 6.571 -29.674 1.00 89.50 79 VAL A O 1
ATOM 616 N N . PHE A 1 80 ? -0.919 6.222 -28.539 1.00 91.75 80 PHE A N 1
ATOM 617 C CA . PHE A 1 80 ? -0.016 6.287 -29.694 1.00 91.75 80 PHE A CA 1
ATOM 618 C C . PHE A 1 80 ? 0.412 4.900 -30.178 1.00 91.75 80 PHE A C 1
ATOM 620 O O . PHE A 1 80 ? 0.990 4.125 -29.416 1.00 91.75 80 PHE A O 1
ATOM 627 N N . ILE A 1 81 ? 0.200 4.647 -31.468 1.00 90.81 81 ILE A N 1
ATOM 628 C CA . ILE A 1 81 ? 0.718 3.497 -32.209 1.00 90.81 81 ILE A CA 1
ATOM 629 C C . ILE A 1 81 ? 1.803 4.018 -33.155 1.00 90.81 81 ILE A C 1
ATOM 631 O O . ILE A 1 81 ? 1.507 4.786 -34.074 1.00 90.81 81 ILE A O 1
ATOM 635 N N . MET A 1 82 ? 3.053 3.622 -32.934 1.00 89.00 82 MET A N 1
ATOM 636 C CA . MET A 1 82 ? 4.175 4.073 -33.764 1.00 89.00 82 MET A CA 1
ATOM 637 C C . MET A 1 82 ? 4.465 3.080 -34.883 1.00 89.00 82 MET A C 1
ATOM 639 O O . MET A 1 82 ? 4.599 1.882 -34.635 1.00 89.00 82 MET A O 1
ATOM 643 N N . LEU A 1 83 ? 4.579 3.597 -36.103 1.00 86.19 83 LEU A N 1
ATOM 644 C CA . LEU A 1 83 ? 4.939 2.861 -37.306 1.00 86.19 83 LEU A CA 1
ATOM 645 C C . LEU A 1 83 ? 6.378 3.179 -37.703 1.00 86.19 83 LEU A C 1
ATOM 647 O O . LEU A 1 83 ? 6.811 4.320 -37.609 1.00 86.19 83 LEU A O 1
ATOM 651 N N . THR A 1 84 ? 7.120 2.182 -38.175 1.00 78.94 84 THR A N 1
ATOM 652 C CA . THR A 1 84 ? 8.492 2.375 -38.677 1.00 78.94 84 THR A CA 1
ATOM 653 C C . THR A 1 84 ? 8.792 1.478 -39.868 1.00 78.94 84 THR A C 1
ATOM 655 O O . THR A 1 84 ? 8.386 0.320 -39.912 1.00 78.94 84 THR A O 1
ATOM 658 N N . SER A 1 85 ? 9.533 1.992 -40.843 1.00 69.56 85 SER A N 1
ATOM 659 C CA . SER A 1 85 ? 9.967 1.249 -42.030 1.00 69.56 85 SER A CA 1
ATOM 660 C C . SER A 1 85 ? 11.219 0.384 -41.821 1.00 69.56 85 SER A C 1
ATOM 662 O O . SER A 1 85 ? 11.542 -0.404 -42.708 1.00 69.56 85 SER A O 1
ATOM 664 N N . TYR A 1 86 ? 11.918 0.484 -40.680 1.00 59.75 86 TYR A N 1
ATOM 665 C CA . TYR A 1 86 ? 13.198 -0.208 -40.458 1.00 59.75 86 TYR A CA 1
ATOM 666 C C . TYR A 1 86 ? 13.369 -0.735 -39.020 1.00 59.75 86 TYR A C 1
ATOM 668 O O . TYR A 1 86 ? 12.876 -0.113 -38.075 1.00 59.75 86 TYR A O 1
ATOM 676 N N . GLU A 1 87 ? 14.119 -1.837 -38.857 1.00 54.72 87 GLU A N 1
ATOM 677 C CA . GLU A 1 87 ? 14.545 -2.446 -37.574 1.00 54.72 87 GLU A CA 1
ATOM 678 C C . GLU A 1 87 ? 15.596 -1.590 -36.836 1.00 54.72 87 GLU A C 1
ATOM 680 O O . GLU A 1 87 ? 16.637 -2.066 -36.382 1.00 54.72 87 GLU A O 1
ATOM 685 N N . ASP A 1 88 ? 15.379 -0.284 -36.746 1.00 55.25 88 ASP A N 1
ATOM 686 C CA . ASP A 1 88 ? 16.293 0.587 -36.023 1.00 55.25 88 ASP A CA 1
ATOM 687 C C . ASP A 1 88 ? 15.938 0.548 -34.529 1.00 55.25 88 ASP A C 1
ATOM 689 O O . ASP A 1 88 ? 15.084 1.291 -34.031 1.00 55.25 88 ASP A O 1
ATOM 693 N N . PHE A 1 89 ? 16.587 -0.382 -33.819 1.00 55.25 89 PHE A N 1
ATOM 694 C CA . PHE A 1 89 ? 16.473 -0.602 -32.371 1.00 55.25 89 PHE A CA 1
ATOM 695 C C . PHE A 1 89 ? 16.563 0.704 -31.556 1.00 55.25 89 PHE A C 1
ATOM 697 O O . PHE A 1 89 ? 15.979 0.793 -30.473 1.00 55.25 89 PHE A O 1
ATOM 704 N N . GLY A 1 90 ? 17.260 1.729 -32.068 1.00 57.66 90 GLY A N 1
ATOM 705 C CA . GLY A 1 90 ? 17.366 3.043 -31.433 1.00 57.66 90 GLY A CA 1
ATOM 706 C C . GLY A 1 90 ? 16.021 3.762 -31.298 1.00 57.66 90 GLY A C 1
ATOM 707 O O . GLY A 1 90 ? 15.695 4.243 -30.212 1.00 57.66 90 GLY A O 1
ATOM 708 N N . TYR A 1 91 ? 15.202 3.765 -32.352 1.00 63.03 91 TYR A N 1
ATOM 709 C CA . TYR A 1 91 ? 13.917 4.471 -32.358 1.00 63.03 91 TYR A CA 1
ATOM 710 C C . TYR A 1 91 ? 12.825 3.737 -31.579 1.00 63.03 91 TYR A C 1
ATOM 712 O O . TYR A 1 91 ? 12.007 4.382 -30.927 1.00 63.03 91 TYR A O 1
ATOM 720 N N . ALA A 1 92 ? 12.822 2.399 -31.589 1.00 57.66 92 ALA A N 1
ATOM 721 C CA . ALA A 1 92 ? 11.931 1.615 -30.730 1.00 57.66 92 ALA A CA 1
ATOM 722 C C . ALA A 1 92 ? 12.195 1.918 -29.246 1.00 57.66 92 ALA A C 1
ATOM 724 O O . ALA A 1 92 ? 11.268 2.163 -28.472 1.00 57.66 92 ALA A O 1
ATOM 725 N N . ARG A 1 93 ? 13.478 1.978 -28.866 1.00 55.41 93 ARG A N 1
ATOM 726 C CA . ARG A 1 93 ? 13.917 2.315 -27.509 1.00 55.41 93 ARG A CA 1
ATOM 727 C C . ARG A 1 93 ? 13.508 3.735 -27.109 1.00 55.41 93 ARG A C 1
ATOM 729 O O . ARG A 1 93 ? 13.031 3.929 -25.995 1.00 55.41 93 ARG A O 1
ATOM 736 N N . GLU A 1 94 ? 13.654 4.715 -27.999 1.00 59.56 94 GLU A N 1
ATOM 737 C CA . GLU A 1 94 ? 13.210 6.095 -27.746 1.00 59.56 94 GLU A CA 1
ATOM 738 C C . GLU A 1 94 ? 11.679 6.223 -27.669 1.00 59.56 94 GLU A C 1
ATOM 740 O O . GLU A 1 94 ? 11.167 6.931 -26.804 1.00 59.56 94 GLU A O 1
ATOM 745 N N . ALA A 1 95 ? 10.930 5.492 -28.501 1.00 58.97 95 ALA A N 1
ATOM 746 C CA . ALA A 1 95 ? 9.467 5.461 -28.446 1.00 58.97 95 ALA A CA 1
ATOM 747 C C . ALA A 1 95 ? 8.965 4.907 -27.105 1.00 58.97 95 ALA A C 1
ATOM 749 O O . ALA A 1 95 ? 8.103 5.507 -26.460 1.00 58.97 95 ALA A O 1
ATOM 750 N N . ILE A 1 96 ? 9.546 3.794 -26.646 1.00 57.25 96 ILE A N 1
ATOM 751 C CA . ILE A 1 96 ? 9.266 3.213 -25.325 1.00 57.25 96 ILE A CA 1
ATOM 752 C C . ILE A 1 96 ? 9.667 4.192 -24.219 1.00 57.25 96 ILE A C 1
ATOM 754 O O . ILE A 1 96 ? 8.907 4.382 -23.267 1.00 57.25 96 ILE A O 1
ATOM 758 N N . HIS A 1 97 ? 10.815 4.860 -24.363 1.00 56.03 97 HIS A N 1
ATOM 759 C CA . HIS A 1 97 ? 11.259 5.880 -23.419 1.00 56.03 97 HIS A CA 1
ATOM 760 C C . HIS A 1 97 ? 10.260 7.033 -23.310 1.00 56.03 97 HIS A C 1
ATOM 762 O O . HIS A 1 97 ? 10.016 7.473 -22.200 1.00 56.03 97 HIS A O 1
ATOM 768 N N . TYR A 1 98 ? 9.619 7.479 -24.392 1.00 58.94 98 TYR A N 1
ATOM 769 C CA . TYR A 1 98 ? 8.557 8.496 -24.333 1.00 58.94 98 TYR A CA 1
ATOM 770 C C . TYR A 1 98 ? 7.168 7.942 -23.977 1.00 58.94 98 TYR A C 1
ATOM 772 O O . TYR A 1 98 ? 6.185 8.685 -23.965 1.00 58.94 98 TYR A O 1
ATOM 780 N N . GLY A 1 99 ? 7.068 6.655 -23.635 1.00 56.25 99 GLY A N 1
ATOM 781 C CA . GLY A 1 99 ? 5.815 6.026 -23.232 1.00 56.25 99 GLY A CA 1
ATOM 782 C C . GLY A 1 99 ? 4.842 5.844 -24.395 1.00 56.25 99 GLY A C 1
ATOM 783 O O . GLY A 1 99 ? 3.650 6.143 -24.244 1.00 56.25 99 GLY A O 1
ATOM 784 N N . VAL A 1 100 ? 5.348 5.391 -25.548 1.00 69.25 100 VAL A N 1
ATOM 785 C CA . VAL A 1 100 ? 4.511 4.888 -26.642 1.00 69.25 100 VAL A CA 1
ATOM 786 C C . VAL A 1 100 ? 3.634 3.748 -26.133 1.00 69.25 100 VAL A C 1
ATOM 788 O O . VAL A 1 100 ? 4.053 2.958 -25.285 1.00 69.25 100 VAL A O 1
ATOM 791 N N . ASP A 1 101 ? 2.400 3.679 -26.617 1.00 71.50 101 ASP A N 1
ATOM 792 C CA . ASP A 1 101 ? 1.472 2.660 -26.153 1.00 71.50 101 ASP A CA 1
ATOM 793 C C . ASP A 1 101 ? 1.606 1.349 -26.902 1.00 71.50 101 ASP A C 1
ATOM 795 O O . ASP A 1 101 ? 1.465 0.303 -26.274 1.00 71.50 101 ASP A O 1
ATOM 799 N N . GLU A 1 102 ? 1.856 1.434 -28.206 1.00 76.00 102 GLU A N 1
ATOM 800 C CA . GLU A 1 102 ? 2.015 0.311 -29.120 1.00 76.00 102 GLU A CA 1
ATOM 801 C C . GLU A 1 102 ? 3.043 0.664 -30.204 1.00 76.00 102 GLU A C 1
ATOM 803 O O . GLU A 1 102 ? 3.187 1.820 -30.613 1.00 76.00 102 GLU A O 1
ATOM 808 N N . TYR A 1 103 ? 3.755 -0.343 -30.696 1.00 79.44 103 TYR A N 1
ATOM 809 C CA . TYR A 1 103 ? 4.797 -0.193 -31.709 1.00 79.44 103 TYR A CA 1
ATOM 810 C C . TYR A 1 103 ? 4.638 -1.274 -32.777 1.00 79.44 103 TYR A C 1
ATOM 812 O O . TYR A 1 103 ? 4.415 -2.438 -32.445 1.00 79.44 103 TYR A O 1
ATOM 820 N N . MET A 1 104 ? 4.754 -0.905 -34.053 1.00 80.25 104 MET A N 1
ATOM 821 C CA . MET A 1 104 ? 4.578 -1.823 -35.178 1.00 80.25 104 MET A CA 1
ATOM 822 C C . MET A 1 104 ? 5.525 -1.498 -36.340 1.00 80.25 104 MET A C 1
ATOM 824 O O . MET A 1 104 ? 5.717 -0.342 -36.718 1.00 80.25 104 MET A O 1
ATOM 828 N N . LEU A 1 105 ? 6.081 -2.538 -36.965 1.00 80.69 105 LEU A N 1
ATOM 829 C CA . LEU A 1 105 ? 6.857 -2.401 -38.198 1.00 80.69 105 LEU A CA 1
ATOM 830 C C . LEU A 1 105 ? 5.920 -2.246 -39.401 1.00 80.69 105 LEU A C 1
ATOM 832 O O . LEU A 1 105 ? 4.992 -3.032 -39.583 1.00 80.69 105 LEU A O 1
ATOM 836 N N . LYS A 1 106 ? 6.196 -1.276 -40.281 1.00 81.69 106 LYS A N 1
ATOM 837 C CA . LYS A 1 106 ? 5.423 -1.040 -41.510 1.00 81.69 106 LYS A CA 1
ATOM 838 C C . LYS A 1 106 ? 5.432 -2.268 -42.432 1.00 81.69 106 LYS A C 1
ATOM 840 O O . LYS A 1 106 ? 4.469 -2.494 -43.149 1.00 81.69 106 LYS A O 1
ATOM 845 N N . LEU A 1 107 ? 6.485 -3.089 -42.391 1.00 76.62 107 LEU A N 1
ATOM 846 C CA . LEU A 1 107 ? 6.569 -4.350 -43.144 1.00 76.62 107 LEU A CA 1
ATOM 847 C C . LEU A 1 107 ? 5.602 -5.426 -42.627 1.00 76.62 107 LEU A C 1
ATOM 849 O O . LEU A 1 107 ? 5.214 -6.320 -43.374 1.00 76.62 107 LEU A O 1
ATOM 853 N N . GLU A 1 108 ? 5.194 -5.328 -41.363 1.00 77.06 108 GLU A N 1
ATOM 854 C CA . GLU A 1 108 ? 4.256 -6.246 -40.718 1.00 77.06 108 GLU A CA 1
ATOM 855 C C . GLU A 1 108 ? 2.808 -5.740 -40.773 1.00 77.06 108 GLU A C 1
ATOM 857 O O . GLU A 1 108 ? 1.917 -6.389 -40.208 1.00 77.06 108 GLU A O 1
ATOM 862 N N . LEU A 1 109 ? 2.556 -4.615 -41.465 1.00 78.81 109 LEU A N 1
ATOM 863 C CA . LEU A 1 109 ? 1.212 -4.089 -41.706 1.00 78.81 109 LEU A CA 1
ATOM 864 C C . LEU A 1 109 ? 0.408 -5.081 -42.543 1.00 78.81 109 LEU A C 1
ATOM 866 O O . LEU A 1 109 ? 0.424 -5.091 -43.773 1.00 78.81 109 LEU A O 1
ATOM 870 N N . SER A 1 110 ? -0.341 -5.907 -41.830 1.00 81.69 110 SER A N 1
ATOM 871 C CA . SER A 1 110 ? -1.372 -6.779 -42.363 1.00 81.69 110 SER A CA 1
ATOM 872 C C . SER A 1 110 ? -2.671 -6.533 -41.596 1.00 81.69 110 SER A C 1
ATOM 874 O O . SER A 1 110 ? -2.617 -6.153 -40.420 1.00 81.69 110 SER A O 1
ATOM 876 N N . PRO A 1 111 ? -3.845 -6.791 -42.202 1.00 80.19 111 PRO A N 1
ATOM 877 C CA . PRO A 1 111 ? -5.122 -6.669 -41.503 1.00 80.19 111 PRO A CA 1
ATOM 878 C C . PRO A 1 111 ? -5.157 -7.457 -40.185 1.00 80.19 111 PRO A C 1
ATOM 880 O O . PRO A 1 111 ? -5.720 -6.991 -39.207 1.00 80.19 111 PRO A O 1
ATOM 883 N N . GLN A 1 112 ? -4.499 -8.620 -40.135 1.00 80.62 112 GLN A N 1
ATOM 884 C CA . GLN A 1 112 ? -4.459 -9.496 -38.959 1.00 80.62 112 GLN A CA 1
ATOM 885 C C . GLN A 1 112 ? -3.611 -8.919 -37.816 1.00 80.62 112 GLN A C 1
ATOM 887 O O . GLN A 1 112 ? -4.002 -9.002 -36.653 1.00 80.62 112 GLN A O 1
ATOM 892 N N . ASN A 1 113 ? -2.445 -8.348 -38.127 1.00 78.38 113 ASN A N 1
ATOM 893 C CA . ASN A 1 113 ? -1.573 -7.753 -37.111 1.00 78.38 113 ASN A CA 1
ATOM 894 C C . ASN A 1 113 ? -2.139 -6.426 -36.606 1.00 78.38 113 ASN A C 1
ATOM 896 O O . ASN A 1 113 ? -2.123 -6.169 -35.402 1.00 78.38 113 ASN A O 1
ATOM 900 N N . LEU A 1 114 ? -2.692 -5.615 -37.511 1.00 83.31 114 LEU A N 1
ATOM 901 C CA . LEU A 1 114 ? -3.332 -4.362 -37.137 1.00 83.31 114 LEU A CA 1
ATOM 902 C C . LEU A 1 114 ? -4.609 -4.597 -36.328 1.00 83.31 114 LEU A C 1
ATOM 904 O O . LEU A 1 114 ? -4.819 -3.888 -35.354 1.00 83.31 114 LEU A O 1
ATOM 908 N N . ASP A 1 115 ? -5.407 -5.620 -36.646 1.00 80.38 115 ASP A N 1
ATOM 909 C CA . ASP A 1 115 ? -6.562 -6.017 -35.829 1.00 80.38 115 ASP A CA 1
ATOM 910 C C . ASP A 1 115 ? -6.165 -6.311 -34.371 1.00 80.38 115 ASP A C 1
ATOM 912 O O . ASP A 1 115 ? -6.760 -5.765 -33.441 1.00 80.38 115 ASP A O 1
ATOM 916 N N . LYS A 1 116 ? -5.101 -7.094 -34.144 1.00 78.62 116 LYS A N 1
ATOM 917 C CA . LYS A 1 116 ? -4.607 -7.383 -32.784 1.00 78.62 116 LYS A CA 1
ATOM 918 C C . LYS A 1 116 ? -4.220 -6.116 -32.023 1.00 78.62 116 LYS A C 1
ATOM 920 O O . LYS A 1 116 ? -4.649 -5.944 -30.882 1.00 78.62 116 LYS A O 1
ATOM 925 N N . VAL A 1 117 ? -3.443 -5.237 -32.658 1.00 82.56 117 VAL A N 1
ATOM 926 C CA . VAL A 1 117 ? -2.978 -3.983 -32.042 1.00 82.56 117 VAL A CA 1
ATOM 927 C C . VAL A 1 117 ? -4.132 -3.009 -31.817 1.00 82.56 117 VAL A C 1
ATOM 929 O O . VAL A 1 117 ? -4.183 -2.334 -30.793 1.00 82.56 117 VAL A O 1
ATOM 932 N N . ILE A 1 118 ? -5.114 -2.952 -32.714 1.00 88.69 118 ILE A N 1
ATOM 933 C CA . ILE A 1 118 ? -6.308 -2.128 -32.514 1.00 88.69 118 ILE A CA 1
ATOM 934 C C . ILE A 1 118 ? -7.159 -2.667 -31.365 1.00 88.69 118 ILE A C 1
ATOM 936 O O . ILE A 1 118 ? -7.602 -1.879 -30.533 1.00 88.69 118 ILE A O 1
ATOM 940 N N . ASN A 1 119 ? -7.342 -3.981 -31.239 1.00 82.62 119 ASN A N 1
ATOM 941 C CA . ASN A 1 119 ? -8.092 -4.558 -30.123 1.00 82.62 119 ASN A CA 1
ATOM 942 C C . ASN A 1 119 ? -7.412 -4.303 -28.760 1.00 82.62 119 ASN A C 1
ATOM 944 O O . ASN A 1 119 ? -8.102 -3.930 -27.805 1.00 82.62 119 ASN A O 1
ATOM 948 N N . SER A 1 120 ? -6.077 -4.414 -28.659 1.00 77.62 120 SER A N 1
ATOM 949 C CA . SER A 1 120 ? -5.338 -4.030 -27.439 1.00 77.62 120 SER A CA 1
ATOM 950 C C . SER A 1 120 ? -5.448 -2.526 -27.158 1.00 77.62 120 SER A C 1
ATOM 952 O O . SER A 1 120 ? -5.752 -2.117 -26.032 1.00 77.62 120 SER A O 1
ATOM 954 N N . THR A 1 121 ? -5.314 -1.697 -28.195 1.00 85.00 121 THR A N 1
ATOM 955 C CA . THR A 1 121 ? -5.450 -0.233 -28.127 1.00 85.00 121 THR A CA 1
ATOM 956 C C . THR A 1 121 ? -6.845 0.182 -27.661 1.00 85.00 121 THR A C 1
ATOM 958 O O . THR A 1 121 ? -6.974 1.052 -26.803 1.00 85.00 121 THR A O 1
ATOM 961 N N . LEU A 1 122 ? -7.908 -0.447 -28.165 1.00 86.50 122 LEU A N 1
ATOM 962 C CA . LEU A 1 122 ? -9.292 -0.159 -27.782 1.00 86.50 122 LEU A CA 1
ATOM 963 C C . LEU A 1 122 ? -9.562 -0.500 -26.317 1.00 86.50 122 LEU A C 1
ATOM 965 O O . LEU A 1 122 ? -10.202 0.290 -25.616 1.00 86.50 122 LEU A O 1
ATOM 969 N N . LEU A 1 123 ? -9.044 -1.633 -25.832 1.00 77.12 123 LEU A N 1
ATOM 970 C CA . LEU A 1 123 ? -9.078 -1.976 -24.409 1.00 77.12 123 LEU A CA 1
ATOM 971 C C . LEU A 1 123 ? -8.342 -0.922 -23.579 1.00 77.12 123 LEU A C 1
ATOM 973 O O . LEU A 1 123 ? -8.864 -0.483 -22.556 1.00 77.12 123 LEU A O 1
ATOM 977 N N . LYS A 1 124 ? -7.182 -0.447 -24.042 1.00 78.12 124 LYS A N 1
ATOM 978 C CA . LYS A 1 124 ? -6.401 0.598 -23.368 1.00 78.12 124 LYS A CA 1
ATOM 979 C C . LYS A 1 124 ? -7.127 1.943 -23.337 1.00 78.12 124 LYS A C 1
ATOM 981 O O . LYS A 1 124 ? -7.249 2.529 -22.267 1.00 78.12 124 LYS A O 1
ATOM 986 N N . VAL A 1 125 ? -7.694 2.399 -24.456 1.00 82.75 125 VAL A N 1
ATOM 987 C CA . VAL A 1 125 ? -8.528 3.616 -24.525 1.00 82.75 125 VAL A CA 1
ATOM 988 C C . VAL A 1 125 ? -9.737 3.487 -23.603 1.00 82.75 125 VAL A C 1
ATOM 990 O O . VAL A 1 125 ? -10.064 4.431 -22.884 1.00 82.75 125 VAL A O 1
ATOM 993 N N . LYS A 1 126 ? -10.396 2.323 -23.587 1.00 78.88 126 LYS A N 1
ATOM 994 C CA . LYS A 1 126 ? -11.527 2.054 -22.695 1.00 78.88 126 LYS A CA 1
ATOM 995 C C . LYS A 1 126 ? -11.094 2.094 -21.233 1.00 78.88 126 LYS A C 1
ATOM 997 O O . LYS A 1 126 ? -11.764 2.765 -20.462 1.00 78.88 126 LYS A O 1
ATOM 1002 N N . ASN A 1 127 ? -9.975 1.471 -20.874 1.00 66.94 127 ASN A N 1
ATOM 1003 C CA . ASN A 1 127 ? -9.419 1.481 -19.520 1.00 66.94 127 ASN A CA 1
ATOM 1004 C C . ASN A 1 127 ? -8.963 2.878 -19.091 1.00 66.94 127 ASN A C 1
ATOM 1006 O O . ASN A 1 127 ? -9.164 3.234 -17.941 1.00 66.94 127 ASN A O 1
ATOM 1010 N N . LEU A 1 128 ? -8.402 3.689 -19.993 1.00 68.94 128 LEU A N 1
ATOM 1011 C CA . LEU A 1 128 ? -8.003 5.071 -19.712 1.00 68.94 128 LEU A CA 1
ATOM 1012 C C . LEU A 1 128 ? -9.231 5.970 -19.523 1.00 68.94 128 LEU A C 1
ATOM 1014 O O . LEU A 1 128 ? -9.326 6.693 -18.534 1.00 68.94 128 LEU A O 1
ATOM 1018 N N . LYS A 1 129 ? -10.234 5.857 -20.400 1.00 65.00 129 LYS A N 1
ATOM 1019 C CA . LYS A 1 129 ? -11.521 6.558 -20.253 1.00 65.00 129 LYS A CA 1
ATOM 1020 C C . LYS A 1 129 ? -12.308 6.087 -19.033 1.00 65.00 129 LYS A C 1
ATOM 1022 O O . LYS A 1 129 ? -12.977 6.895 -18.398 1.00 65.00 129 LYS A O 1
ATOM 1027 N N . GLN A 1 130 ? -12.225 4.801 -18.701 1.00 53.72 130 GLN A N 1
ATOM 1028 C CA . GLN A 1 130 ? -12.761 4.258 -17.462 1.00 53.72 130 GLN A CA 1
ATOM 1029 C C . GLN A 1 130 ? -11.967 4.797 -16.283 1.00 53.72 130 GLN A C 1
ATOM 1031 O O . GLN A 1 130 ? -12.605 5.381 -15.444 1.00 53.72 130 GLN A O 1
ATOM 1036 N N . SER A 1 131 ? -10.632 4.796 -16.259 1.00 48.78 131 SER A N 1
ATOM 1037 C CA . SER A 1 131 ? -9.824 5.398 -15.178 1.00 48.78 131 SER A CA 1
ATOM 1038 C C . SER A 1 131 ? -10.019 6.911 -15.003 1.00 48.78 131 SER A C 1
ATOM 1040 O O . SER A 1 131 ? -9.750 7.445 -13.933 1.00 48.78 131 SER A O 1
ATOM 1042 N N . MET A 1 132 ? -10.513 7.603 -16.035 1.00 51.00 132 MET A N 1
ATOM 1043 C CA . MET A 1 132 ? -10.953 8.998 -15.949 1.00 51.00 132 MET A CA 1
ATOM 1044 C C . MET A 1 132 ? -12.369 9.153 -15.355 1.00 51.00 132 MET A C 1
ATOM 1046 O O . MET A 1 132 ? -12.677 10.225 -14.842 1.00 51.00 132 MET A O 1
ATOM 1050 N N . ASN A 1 133 ? -13.218 8.116 -15.419 1.00 37.94 133 ASN A N 1
ATOM 1051 C CA . ASN A 1 133 ? -14.616 8.104 -14.951 1.00 37.94 133 ASN A CA 1
ATOM 1052 C C . ASN A 1 133 ? -14.858 7.257 -13.677 1.00 37.94 133 ASN A C 1
ATOM 1054 O O . ASN A 1 133 ? -15.801 7.516 -12.938 1.00 37.94 133 ASN A O 1
ATOM 1058 N N . SER A 1 134 ? -14.036 6.244 -13.419 1.00 36.81 134 SER A N 1
ATOM 1059 C CA . SER A 1 134 ? -13.921 5.479 -12.184 1.00 36.81 134 SER A CA 1
ATOM 1060 C C . SER A 1 134 ? -12.870 6.189 -11.358 1.00 36.81 134 SER A C 1
ATOM 1062 O O . SER A 1 134 ? -11.756 6.396 -11.844 1.00 36.81 134 SER A O 1
ATOM 1064 N N . SER A 1 135 ? -13.211 6.588 -10.137 1.00 40.38 135 SER A N 1
ATOM 1065 C CA . SER A 1 135 ? -12.255 7.236 -9.254 1.00 40.38 135 SER A CA 1
ATOM 1066 C C . SER A 1 135 ? -10.958 6.419 -9.207 1.00 40.38 135 SER A C 1
ATOM 1068 O O . SER A 1 135 ? -10.982 5.192 -9.111 1.00 40.38 135 SER A O 1
ATOM 1070 N N . VAL A 1 136 ? -9.816 7.114 -9.255 1.00 44.22 136 VAL A N 1
ATOM 1071 C CA . VAL A 1 136 ? -8.445 6.598 -9.029 1.00 44.22 136 VAL A CA 1
ATOM 1072 C C . VAL A 1 136 ? -8.383 5.571 -7.875 1.00 44.22 136 VAL A C 1
ATOM 1074 O O . VAL A 1 136 ? -7.534 4.687 -7.845 1.00 44.22 136 VAL A O 1
ATOM 1077 N N . GLN A 1 137 ? -9.349 5.648 -6.960 1.00 45.38 137 GLN A N 1
ATOM 1078 C CA . GLN A 1 137 ? -9.613 4.754 -5.842 1.00 45.38 137 GLN A CA 1
ATOM 1079 C C . GLN A 1 137 ? -9.808 3.274 -6.198 1.00 45.38 137 GLN A C 1
ATOM 1081 O O . GLN A 1 137 ? -9.433 2.449 -5.373 1.00 45.38 137 GLN A O 1
ATOM 1086 N N . GLU A 1 138 ? -10.390 2.899 -7.345 1.00 42.22 138 GLU A N 1
ATOM 1087 C CA . GLU A 1 138 ? -10.730 1.487 -7.624 1.00 42.22 138 GLU A CA 1
ATOM 1088 C C . GLU A 1 138 ? -9.528 0.666 -8.127 1.00 42.22 138 GLU A C 1
ATOM 1090 O O . GLU A 1 138 ? -9.370 -0.491 -7.742 1.00 42.22 138 GLU A O 1
ATOM 1095 N N . GLN A 1 139 ? -8.621 1.290 -8.887 1.00 48.00 139 GLN A N 1
ATOM 1096 C CA . GLN A 1 139 ? -7.365 0.669 -9.340 1.00 48.00 139 GLN A CA 1
ATOM 1097 C C . GLN A 1 139 ? -6.293 0.608 -8.235 1.00 48.00 139 GLN A C 1
ATOM 1099 O O . GLN A 1 139 ? -5.443 -0.277 -8.259 1.00 48.00 139 GLN A O 1
ATOM 1104 N N . GLU A 1 140 ? -6.351 1.495 -7.234 1.00 61.12 140 GLU A N 1
ATOM 1105 C CA . GLU A 1 140 ? -5.422 1.508 -6.091 1.00 61.12 140 GLU A CA 1
ATOM 1106 C C . GLU A 1 140 ? -5.825 0.544 -4.958 1.00 61.12 140 GLU A C 1
ATOM 1108 O O . GLU A 1 140 ? -5.034 0.323 -4.039 1.00 61.12 140 GLU A O 1
ATOM 1113 N N . ARG A 1 141 ? -7.030 -0.057 -4.975 1.00 63.16 141 ARG A N 1
ATOM 1114 C CA . ARG A 1 141 ? -7.486 -0.933 -3.869 1.00 63.16 141 ARG A CA 1
ATOM 1115 C C . ARG A 1 141 ? -6.560 -2.131 -3.615 1.00 63.16 141 ARG A C 1
ATOM 1117 O O . ARG A 1 141 ? -6.229 -2.341 -2.445 1.00 63.16 141 ARG A O 1
ATOM 1124 N N . PRO A 1 142 ? -6.095 -2.881 -4.638 1.00 71.50 142 PRO A N 1
ATOM 1125 C CA . PRO A 1 142 ? -5.159 -3.983 -4.415 1.00 71.50 142 PRO A CA 1
ATOM 1126 C C . PRO A 1 142 ? -3.816 -3.483 -3.873 1.00 71.50 142 PRO A C 1
ATOM 1128 O O . PRO A 1 142 ? -3.282 -4.039 -2.917 1.00 71.50 142 PRO A O 1
ATOM 1131 N N . ASN A 1 143 ? -3.301 -2.374 -4.413 1.00 78.25 143 ASN A N 1
ATOM 1132 C CA . ASN A 1 143 ? -2.038 -1.792 -3.967 1.00 78.25 143 ASN A CA 1
ATOM 1133 C C . ASN A 1 143 ? -2.099 -1.354 -2.491 1.00 78.25 143 ASN A C 1
ATOM 1135 O O . ASN A 1 143 ? -1.204 -1.658 -1.708 1.00 78.25 143 ASN A O 1
ATOM 1139 N N . ARG A 1 144 ? -3.206 -0.736 -2.063 1.00 78.38 144 ARG A N 1
ATOM 1140 C CA . ARG A 1 144 ? -3.442 -0.361 -0.656 1.00 78.38 144 ARG A CA 1
ATOM 1141 C C . ARG A 1 144 ? -3.501 -1.558 0.283 1.00 78.38 144 ARG A C 1
ATOM 1143 O O . ARG A 1 144 ? -3.017 -1.460 1.410 1.00 78.38 144 ARG A O 1
ATOM 1150 N N . PHE A 1 145 ? -4.100 -2.665 -0.153 1.00 84.81 145 PHE A N 1
ATOM 1151 C CA . PHE A 1 145 ? -4.092 -3.910 0.614 1.00 84.81 145 PHE A CA 1
ATOM 1152 C C . PHE A 1 145 ? -2.654 -4.375 0.870 1.00 84.81 145 PHE A C 1
ATOM 1154 O O . PHE A 1 145 ? -2.297 -4.638 2.020 1.00 84.81 145 PHE A O 1
ATOM 1161 N N . PHE A 1 146 ? -1.807 -4.382 -0.164 1.00 88.62 146 PHE A N 1
ATOM 1162 C CA . PHE A 1 146 ? -0.397 -4.737 -0.013 1.00 88.62 146 PHE A CA 1
ATOM 1163 C C . PHE A 1 146 ? 0.370 -3.746 0.859 1.00 88.62 146 PHE A C 1
ATOM 1165 O O . PHE A 1 146 ? 1.100 -4.181 1.740 1.00 88.62 146 PHE A O 1
ATOM 1172 N N . ILE A 1 147 ? 0.170 -2.434 0.708 1.00 87.25 147 ILE A N 1
ATOM 1173 C CA . ILE A 1 147 ? 0.807 -1.447 1.594 1.00 87.25 147 ILE A CA 1
ATOM 1174 C C . ILE A 1 147 ? 0.420 -1.728 3.054 1.00 87.25 147 ILE A C 1
ATOM 1176 O O . ILE A 1 147 ? 1.286 -1.811 3.922 1.00 87.25 147 ILE A O 1
ATOM 1180 N N . ARG A 1 148 ? -0.865 -1.966 3.344 1.00 86.38 148 ARG A N 1
ATOM 1181 C CA . ARG A 1 148 ? -1.303 -2.319 4.704 1.00 86.38 148 ARG A CA 1
ATOM 1182 C C . ARG A 1 148 ? -0.671 -3.615 5.205 1.00 86.38 148 ARG A C 1
ATOM 1184 O O . ARG A 1 148 ? -0.315 -3.669 6.375 1.00 86.38 148 ARG A O 1
ATOM 1191 N N . LEU A 1 149 ? -0.483 -4.616 4.345 1.00 90.19 149 LEU A N 1
ATOM 1192 C CA . LEU A 1 149 ? 0.230 -5.849 4.694 1.00 90.19 149 LEU A CA 1
ATOM 1193 C C . LEU A 1 149 ? 1.687 -5.560 5.065 1.00 90.19 149 LEU A C 1
ATOM 1195 O O . LEU A 1 149 ? 2.137 -5.943 6.139 1.00 90.19 149 LEU A O 1
ATOM 1199 N N . LEU A 1 150 ? 2.403 -4.838 4.207 1.00 90.62 150 LEU A N 1
ATOM 1200 C CA . LEU A 1 150 ? 3.832 -4.558 4.357 1.00 90.62 150 LEU A CA 1
ATOM 1201 C C . LEU A 1 150 ? 4.135 -3.722 5.609 1.00 90.62 150 LEU A C 1
ATOM 1203 O O . LEU A 1 150 ? 5.103 -4.000 6.313 1.00 90.62 150 LEU A O 1
ATOM 1207 N N . TYR A 1 151 ? 3.277 -2.751 5.932 1.00 88.44 151 TYR A N 1
ATOM 1208 C CA . TYR A 1 151 ? 3.394 -1.932 7.144 1.00 88.44 151 TYR A CA 1
ATOM 1209 C C . TYR A 1 151 ? 2.683 -2.540 8.368 1.00 88.44 151 TYR A C 1
ATOM 1211 O O . TYR A 1 151 ? 2.582 -1.881 9.401 1.00 88.44 151 TYR A O 1
ATOM 1219 N N . GLY A 1 152 ? 2.195 -3.785 8.283 1.00 87.69 152 GLY A N 1
ATOM 1220 C CA . GLY A 1 152 ? 1.598 -4.512 9.409 1.00 87.69 152 GLY A CA 1
ATOM 1221 C C . GLY A 1 152 ? 0.261 -3.955 9.909 1.00 87.69 152 GLY A C 1
ATOM 1222 O O . GLY A 1 152 ? -0.120 -4.210 11.038 1.00 87.69 152 GLY A O 1
ATOM 1223 N N . LEU A 1 153 ? -0.481 -3.206 9.094 1.00 87.38 153 LEU A N 1
ATOM 1224 C CA . LEU A 1 153 ? -1.650 -2.407 9.491 1.00 87.38 153 LEU A CA 1
ATOM 1225 C C . LEU A 1 153 ? -2.979 -3.187 9.590 1.00 87.38 153 LEU A C 1
ATOM 1227 O O . LEU A 1 153 ? -4.058 -2.582 9.584 1.00 87.38 153 LEU A O 1
ATOM 1231 N N . PHE A 1 154 ? -2.933 -4.517 9.660 1.00 82.06 154 PHE A N 1
ATOM 1232 C CA . PHE A 1 154 ? -4.109 -5.352 9.925 1.00 82.06 154 PHE A CA 1
ATOM 1233 C C . PHE A 1 154 ? -4.301 -5.542 11.431 1.00 82.06 154 PHE A C 1
ATOM 1235 O O . PHE A 1 154 ? -3.337 -5.669 12.177 1.00 82.06 154 PHE A O 1
ATOM 1242 N N . GLU A 1 155 ? -5.553 -5.547 11.887 1.00 74.25 155 GLU A N 1
ATOM 1243 C CA . GLU A 1 155 ? -5.888 -5.724 13.312 1.00 74.25 155 GLU A CA 1
ATOM 1244 C C . GLU A 1 155 ? -5.681 -7.149 13.782 1.00 74.25 155 GLU A C 1
ATOM 1246 O O . GLU A 1 155 ? -5.307 -7.404 14.922 1.00 74.25 155 GLU A O 1
ATOM 1251 N N . ASN A 1 156 ? -6.044 -8.080 12.910 1.00 77.81 156 ASN A N 1
ATOM 1252 C CA . ASN A 1 156 ? -6.074 -9.494 13.193 1.00 77.81 156 ASN A CA 1
ATOM 1253 C C . ASN A 1 156 ? -6.106 -10.277 11.878 1.00 77.81 156 ASN A C 1
ATOM 1255 O O . ASN A 1 156 ? -6.485 -9.762 10.818 1.00 77.81 156 ASN A O 1
ATOM 1259 N N . SER A 1 157 ? -5.774 -11.560 11.979 1.00 80.62 157 SER A N 1
ATOM 1260 C CA . SER A 1 157 ? -5.726 -12.473 10.840 1.00 80.62 157 SER A CA 1
ATOM 1261 C C . SER A 1 157 ? -7.082 -12.653 10.152 1.00 80.62 157 SER A C 1
ATOM 1263 O O . SER A 1 157 ? -7.124 -12.973 8.969 1.00 80.62 157 SER A O 1
ATOM 1265 N N . GLN A 1 158 ? -8.206 -12.441 10.851 1.00 72.44 158 GLN A N 1
ATOM 1266 C CA . GLN A 1 158 ? -9.544 -12.550 10.251 1.00 72.44 158 GLN A CA 1
ATOM 1267 C C . GLN A 1 158 ? -9.802 -11.402 9.271 1.00 72.44 158 GLN A C 1
ATOM 1269 O O . GLN A 1 158 ? -10.206 -11.640 8.134 1.00 72.44 158 GLN A O 1
ATOM 1274 N N . GLN A 1 159 ? -9.505 -10.165 9.677 1.00 79.31 159 GLN A N 1
ATOM 1275 C CA . GLN A 1 159 ? -9.603 -8.986 8.817 1.00 79.31 159 GLN A CA 1
ATOM 1276 C C . GLN A 1 159 ? -8.694 -9.119 7.592 1.00 79.31 159 GLN A C 1
ATOM 1278 O O . GLN A 1 159 ? -9.127 -8.824 6.477 1.00 79.31 159 GLN A O 1
ATOM 1283 N N . PHE A 1 160 ? -7.458 -9.590 7.793 1.00 83.31 160 PHE A N 1
ATOM 1284 C CA . PHE A 1 160 ? -6.533 -9.871 6.698 1.00 83.31 160 PHE A CA 1
ATOM 1285 C C . PHE A 1 160 ? -7.129 -10.879 5.708 1.00 83.31 160 PHE A C 1
ATOM 1287 O O . PHE A 1 160 ? -7.204 -10.578 4.520 1.00 83.31 160 PHE A O 1
ATOM 1294 N N . ARG A 1 161 ? -7.625 -12.029 6.187 1.00 80.38 161 ARG A N 1
ATOM 1295 C CA . ARG A 1 161 ? -8.219 -13.080 5.339 1.00 80.38 161 ARG A CA 1
ATOM 1296 C C . ARG A 1 161 ? -9.394 -12.567 4.510 1.00 80.38 161 ARG A C 1
ATOM 1298 O O . ARG A 1 161 ? -9.390 -12.749 3.298 1.00 80.38 161 ARG A O 1
ATOM 1305 N N . ILE A 1 162 ? -10.342 -11.864 5.137 1.00 72.69 162 ILE A N 1
ATOM 1306 C CA . ILE A 1 162 ? -11.521 -11.311 4.448 1.00 72.69 162 ILE A CA 1
ATOM 1307 C C . ILE A 1 162 ? -11.101 -10.367 3.315 1.00 72.69 162 ILE A C 1
ATOM 1309 O O . ILE A 1 162 ? -11.618 -10.464 2.205 1.00 72.69 162 ILE A O 1
ATOM 1313 N N . GLN A 1 163 ? -10.158 -9.457 3.574 1.00 78.50 163 GLN A N 1
ATOM 1314 C CA . GLN A 1 163 ? -9.716 -8.500 2.556 1.00 78.50 163 GLN A CA 1
ATOM 1315 C C . GLN A 1 163 ? -8.837 -9.148 1.488 1.00 78.50 163 GLN A C 1
ATOM 1317 O O . GLN A 1 163 ? -8.950 -8.780 0.321 1.00 78.50 163 GLN A O 1
ATOM 1322 N N . LYS A 1 164 ? -8.010 -10.131 1.859 1.00 83.19 164 LYS A N 1
ATOM 1323 C CA . LYS A 1 164 ? -7.221 -10.926 0.916 1.00 83.19 164 LYS A CA 1
ATOM 1324 C C . LYS A 1 164 ? -8.140 -11.619 -0.083 1.00 83.19 164 LYS A C 1
ATOM 1326 O O . LYS A 1 164 ? -7.934 -11.482 -1.279 1.00 83.19 164 LYS A O 1
ATOM 1331 N N . ASP A 1 165 ? -9.180 -12.302 0.387 1.00 76.50 165 ASP A N 1
ATOM 1332 C CA . ASP A 1 165 ? -10.094 -13.042 -0.490 1.00 76.50 165 ASP A CA 1
ATOM 1333 C C . ASP A 1 165 ? -10.908 -12.116 -1.412 1.00 76.50 165 ASP A C 1
ATOM 1335 O O . ASP A 1 165 ? -11.296 -12.516 -2.506 1.00 76.50 165 ASP A O 1
ATOM 1339 N N . GLN A 1 166 ? -11.138 -10.863 -1.008 1.00 71.38 166 GLN A N 1
ATOM 1340 C CA . GLN A 1 166 ? -11.833 -9.866 -1.828 1.00 71.38 166 GLN A CA 1
ATOM 1341 C C . GLN A 1 166 ? -10.924 -9.160 -2.843 1.00 71.38 166 GLN A C 1
ATOM 1343 O O . GLN A 1 166 ? -11.356 -8.884 -3.960 1.00 71.38 166 GLN A O 1
ATOM 1348 N N . LEU A 1 167 ? -9.701 -8.800 -2.444 1.00 74.75 167 LEU A N 1
ATOM 1349 C CA . LEU A 1 167 ? -8.837 -7.878 -3.196 1.00 74.75 167 LEU A CA 1
ATOM 1350 C C . LEU A 1 167 ? -7.656 -8.563 -3.880 1.00 74.75 167 LEU A C 1
ATOM 1352 O O . LEU A 1 167 ? -7.099 -8.009 -4.825 1.00 74.75 167 LEU A O 1
ATOM 1356 N N . ALA A 1 168 ? -7.265 -9.737 -3.399 1.00 72.81 168 ALA A N 1
ATOM 1357 C CA . ALA A 1 168 ? -6.170 -10.525 -3.941 1.00 72.81 168 ALA A CA 1
ATOM 1358 C C . ALA A 1 168 ? -6.444 -12.034 -3.753 1.00 72.81 168 ALA A C 1
ATOM 1360 O O . ALA A 1 168 ? -5.688 -12.724 -3.057 1.00 72.81 168 ALA A O 1
ATOM 1361 N N . PRO A 1 169 ? -7.544 -12.554 -4.338 1.00 61.72 169 PRO A N 1
ATOM 1362 C CA . PRO A 1 169 ? -7.960 -13.947 -4.163 1.00 61.72 169 PRO A CA 1
ATOM 1363 C C . PRO A 1 169 ? -6.892 -14.940 -4.629 1.00 61.72 169 PRO A C 1
ATOM 1365 O O . PRO A 1 169 ? -6.756 -16.002 -4.034 1.00 61.72 169 PRO A O 1
ATOM 1368 N N . ASP A 1 170 ? -6.075 -14.557 -5.612 1.00 65.88 170 ASP A N 1
ATOM 1369 C CA . ASP A 1 170 ? -5.022 -15.396 -6.193 1.00 65.88 170 ASP A CA 1
ATOM 1370 C C . ASP A 1 170 ? -3.790 -15.573 -5.276 1.00 65.88 170 ASP A C 1
ATOM 1372 O O . ASP A 1 170 ? -2.840 -16.282 -5.619 1.00 65.88 170 ASP A O 1
ATOM 1376 N N . ILE A 1 171 ? -3.779 -14.945 -4.092 1.00 68.50 171 ILE A N 1
ATOM 1377 C CA . ILE A 1 171 ? -2.738 -15.142 -3.076 1.00 68.50 171 ILE A CA 1
ATOM 1378 C C . ILE A 1 171 ? -3.003 -16.438 -2.304 1.00 68.50 171 ILE A C 1
ATOM 1380 O O . ILE A 1 171 ? -3.777 -16.474 -1.335 1.00 68.50 171 ILE A O 1
ATOM 1384 N N . HIS A 1 172 ? -2.283 -17.484 -2.706 1.00 66.50 172 HIS A N 1
ATOM 1385 C CA . HIS A 1 172 ? -2.193 -18.769 -2.017 1.00 66.50 172 HIS A CA 1
ATOM 1386 C C . HIS A 1 172 ? -0.725 -19.181 -1.879 1.00 66.50 172 HIS A C 1
ATOM 1388 O O . HIS A 1 172 ? -0.174 -19.850 -2.751 1.00 66.50 172 HIS A O 1
ATOM 1394 N N . TYR A 1 173 ? -0.081 -18.755 -0.793 1.00 72.00 173 TYR A N 1
ATOM 1395 C CA . TYR A 1 173 ? 1.315 -19.088 -0.509 1.00 72.00 173 TYR A CA 1
ATOM 1396 C C . TYR A 1 173 ? 1.419 -19.774 0.852 1.00 72.00 173 TYR A C 1
ATOM 1398 O O . TYR A 1 173 ? 0.755 -19.348 1.795 1.00 72.00 173 TYR A O 1
ATOM 1406 N N . GLU A 1 174 ? 2.254 -20.810 0.954 1.00 83.56 174 GLU A N 1
ATOM 1407 C CA . GLU A 1 174 ? 2.641 -21.395 2.248 1.00 83.56 174 GLU A CA 1
ATOM 1408 C C . GLU A 1 174 ? 3.644 -20.487 2.961 1.00 83.56 174 GLU A C 1
ATOM 1410 O O . GLU A 1 174 ? 3.554 -20.282 4.168 1.00 83.56 174 GLU A O 1
ATOM 1415 N N . PHE A 1 175 ? 4.564 -19.902 2.189 1.00 91.62 175 PHE A N 1
ATOM 1416 C CA . PHE A 1 175 ? 5.508 -18.899 2.656 1.00 91.62 175 PHE A CA 1
ATOM 1417 C C . PHE A 1 175 ? 5.590 -17.726 1.677 1.00 91.62 175 PHE A C 1
ATOM 1419 O O . PHE A 1 175 ? 5.504 -17.910 0.463 1.00 91.62 175 PHE A O 1
ATOM 1426 N N . CYS A 1 176 ? 5.816 -16.521 2.190 1.00 93.19 176 CYS A N 1
ATOM 1427 C CA . CYS A 1 176 ? 6.043 -15.310 1.410 1.00 93.19 176 CYS A CA 1
ATOM 1428 C C . CYS A 1 176 ? 7.451 -14.760 1.666 1.00 93.19 176 CYS A C 1
ATOM 1430 O O . CYS A 1 176 ? 7.898 -14.673 2.807 1.00 93.19 176 CYS A O 1
ATOM 1432 N N . VAL A 1 177 ? 8.157 -14.347 0.616 1.00 94.75 177 VAL A N 1
ATOM 1433 C CA . VAL A 1 177 ? 9.385 -13.543 0.729 1.00 94.75 177 VAL A CA 1
ATOM 1434 C C . VAL A 1 177 ? 9.144 -12.194 0.071 1.00 94.75 177 VAL A C 1
ATOM 1436 O O . VAL A 1 177 ? 8.744 -12.130 -1.091 1.00 94.75 177 VAL A O 1
ATOM 1439 N N . CYS A 1 178 ? 9.422 -11.114 0.801 1.00 95.12 178 CYS A N 1
ATOM 1440 C CA . CYS A 1 178 ? 9.344 -9.756 0.275 1.00 95.12 178 CYS A CA 1
ATOM 1441 C C . CYS A 1 178 ? 10.687 -9.347 -0.342 1.00 95.12 178 CYS A C 1
ATOM 1443 O O . CYS A 1 178 ? 11.722 -9.393 0.327 1.00 95.12 178 CYS A O 1
ATOM 1445 N N . GLY A 1 179 ? 10.669 -8.926 -1.604 1.00 94.38 179 GLY A N 1
ATOM 1446 C CA . GLY A 1 179 ? 11.796 -8.299 -2.293 1.00 94.38 179 GLY A CA 1
ATOM 1447 C C . GLY A 1 179 ? 11.556 -6.807 -2.482 1.00 94.38 179 GLY A C 1
ATOM 1448 O O . GLY A 1 179 ? 10.575 -6.439 -3.116 1.00 94.38 179 GLY A O 1
ATOM 1449 N N . TYR A 1 180 ? 12.428 -5.949 -1.959 1.00 92.94 180 TYR A N 1
ATOM 1450 C CA . TYR A 1 180 ? 12.390 -4.505 -2.179 1.00 92.94 180 TYR A CA 1
ATOM 1451 C C . TYR A 1 180 ? 13.217 -4.165 -3.423 1.00 92.94 180 TYR A C 1
ATOM 1453 O O . TYR A 1 180 ? 14.437 -4.325 -3.429 1.00 92.94 180 TYR A O 1
ATOM 1461 N N . GLY A 1 181 ? 12.554 -3.714 -4.486 1.00 90.69 181 GLY A N 1
ATOM 1462 C CA . GLY A 1 181 ? 13.178 -3.371 -5.760 1.00 90.69 181 GLY A CA 1
ATOM 1463 C C . GLY A 1 181 ? 13.393 -1.873 -5.922 1.00 90.69 181 GLY A C 1
ATOM 1464 O O . GLY A 1 181 ? 12.494 -1.086 -5.639 1.00 90.69 181 GLY A O 1
ATOM 1465 N N . CYS A 1 182 ? 14.566 -1.491 -6.423 1.00 88.06 182 CYS A N 1
ATOM 1466 C CA . CYS A 1 182 ? 14.940 -0.131 -6.791 1.00 88.06 182 CYS A CA 1
ATOM 1467 C C . CYS A 1 182 ? 15.338 -0.086 -8.272 1.00 88.06 182 CYS A C 1
ATOM 1469 O O . CYS A 1 182 ? 16.233 -0.812 -8.717 1.00 88.06 182 CYS A O 1
ATOM 1471 N N . ILE A 1 183 ? 14.671 0.775 -9.035 1.00 85.44 183 ILE A N 1
ATOM 1472 C CA . ILE A 1 183 ? 14.919 0.984 -10.461 1.00 85.44 183 ILE A CA 1
ATOM 1473 C C . ILE A 1 183 ? 15.860 2.176 -10.620 1.00 85.44 183 ILE A C 1
ATOM 1475 O O . ILE A 1 183 ? 15.561 3.288 -10.179 1.00 85.44 183 ILE A O 1
ATOM 1479 N N . LEU A 1 184 ? 16.989 1.945 -11.285 1.00 79.88 184 LEU A N 1
ATOM 1480 C CA . LEU A 1 184 ? 17.949 2.971 -11.666 1.00 79.88 184 LEU A CA 1
ATOM 1481 C C . LEU A 1 184 ? 17.903 3.173 -13.189 1.00 79.88 184 LEU A C 1
ATOM 1483 O O . LEU A 1 184 ? 18.115 2.211 -13.931 1.00 79.88 184 LEU A O 1
AT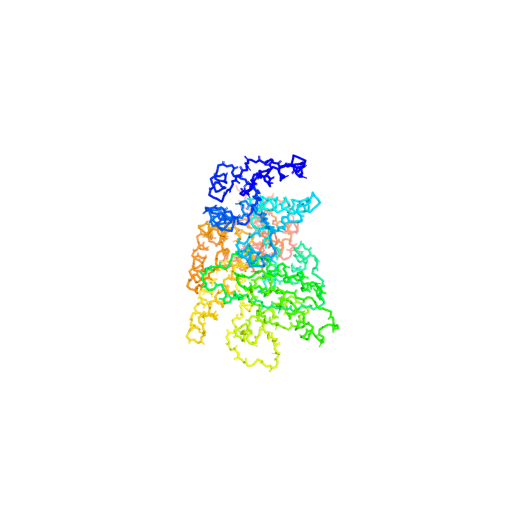OM 1487 N N . PRO A 1 185 ? 17.655 4.395 -13.684 1.00 67.50 185 PRO A N 1
ATOM 1488 C CA . PRO A 1 185 ? 17.787 4.680 -15.107 1.00 67.50 185 PRO A CA 1
ATOM 1489 C C . PRO A 1 185 ? 19.240 4.458 -15.575 1.00 67.50 185 PRO A C 1
ATOM 1491 O O . PRO A 1 185 ? 20.181 4.784 -14.852 1.00 67.50 185 PRO A O 1
ATOM 1494 N N . GLY A 1 186 ? 19.443 3.884 -16.766 1.00 58.25 186 GLY A N 1
ATOM 1495 C CA . GLY A 1 186 ? 20.770 3.693 -17.361 1.00 58.25 186 GLY A CA 1
ATOM 1496 C C . GLY A 1 186 ? 21.490 5.005 -17.703 1.00 58.25 186 GLY A C 1
ATOM 1497 O O . GLY A 1 186 ? 20.879 6.058 -17.844 1.00 58.25 186 GLY A O 1
ATOM 1498 N N . THR A 1 187 ? 22.812 4.944 -17.882 1.00 44.06 187 THR A N 1
ATOM 1499 C CA . THR A 1 187 ? 23.700 6.109 -18.093 1.00 44.06 187 THR A CA 1
ATOM 1500 C C . THR A 1 187 ? 23.380 6.961 -19.329 1.00 44.06 187 THR A C 1
ATOM 1502 O O . THR A 1 187 ? 23.721 8.138 -19.347 1.00 44.06 187 THR A O 1
ATOM 1505 N N . ALA A 1 188 ? 22.673 6.422 -20.328 1.00 41.16 188 ALA A N 1
ATOM 1506 C CA . ALA A 1 188 ? 22.178 7.188 -21.479 1.00 41.16 188 ALA A CA 1
ATOM 1507 C C . ALA A 1 188 ? 20.995 8.127 -21.141 1.00 41.16 188 ALA A C 1
ATOM 1509 O O . ALA A 1 188 ? 20.577 8.916 -21.981 1.00 41.16 188 ALA A O 1
ATOM 1510 N N . ILE A 1 189 ? 20.452 8.040 -19.922 1.00 42.75 189 ILE A N 1
ATOM 1511 C CA . ILE A 1 189 ? 19.260 8.767 -19.451 1.00 42.75 189 ILE A CA 1
ATOM 1512 C C . ILE A 1 189 ? 19.655 10.058 -18.700 1.00 42.75 189 ILE A C 1
ATOM 1514 O O . ILE A 1 189 ? 18.798 10.827 -18.274 1.00 42.75 189 ILE A O 1
ATOM 1518 N N . HIS A 1 190 ? 20.955 10.355 -18.575 1.00 38.44 190 HIS A N 1
ATOM 1519 C CA . HIS A 1 190 ? 21.431 11.521 -17.823 1.00 38.44 190 HIS A CA 1
ATOM 1520 C C . HIS A 1 190 ? 21.091 12.892 -18.440 1.00 38.44 190 HIS A C 1
ATOM 1522 O O . HIS A 1 190 ? 21.159 13.881 -17.714 1.00 38.44 190 HIS A O 1
ATOM 1528 N N . ASP A 1 191 ? 20.657 12.962 -19.705 1.00 33.66 191 ASP A N 1
ATOM 1529 C CA . ASP A 1 191 ? 20.416 14.240 -20.403 1.00 33.66 191 ASP A CA 1
ATOM 1530 C C . ASP A 1 191 ? 18.937 14.619 -20.614 1.00 33.66 191 ASP A C 1
ATOM 1532 O O . ASP A 1 191 ? 18.649 15.644 -21.234 1.00 33.66 191 ASP A O 1
ATOM 1536 N N . ALA A 1 192 ? 17.966 13.862 -20.087 1.00 32.41 192 ALA A N 1
ATOM 1537 C CA . ALA A 1 192 ? 16.551 14.160 -20.345 1.00 32.41 192 ALA A CA 1
ATOM 1538 C C . ALA A 1 192 ? 15.600 13.900 -19.165 1.00 32.41 192 ALA A C 1
ATOM 1540 O O . ALA A 1 192 ? 14.562 13.275 -19.337 1.00 32.41 192 ALA A O 1
ATOM 1541 N N . GLY A 1 193 ? 15.897 14.443 -17.982 1.00 46.38 193 GLY A N 1
ATOM 1542 C CA . GLY A 1 193 ? 14.898 14.560 -16.910 1.00 46.38 193 GLY A CA 1
ATOM 1543 C C . GLY A 1 193 ? 14.292 13.236 -16.409 1.00 46.38 193 GLY A C 1
ATOM 1544 O O . GLY A 1 193 ? 14.899 12.173 -16.493 1.00 46.38 193 GLY A O 1
ATOM 1545 N N . GLU A 1 194 ? 13.111 13.332 -15.786 1.00 44.62 194 GLU A N 1
ATOM 1546 C CA . GLU A 1 194 ? 12.443 12.232 -15.075 1.00 44.62 194 GLU A CA 1
ATOM 1547 C C . GLU A 1 194 ? 12.031 11.071 -16.010 1.00 44.62 194 GLU A C 1
ATOM 1549 O O . GLU A 1 194 ? 11.454 11.329 -17.068 1.00 44.62 194 GLU A O 1
ATOM 1554 N N . PRO A 1 195 ? 12.225 9.788 -15.624 1.00 45.06 195 PRO A N 1
ATOM 1555 C CA . PRO A 1 195 ? 11.673 8.665 -16.377 1.00 45.06 195 PRO A CA 1
ATOM 1556 C C . PRO A 1 195 ? 10.132 8.730 -16.374 1.00 45.06 195 PRO A C 1
ATOM 1558 O O . PRO A 1 195 ? 9.528 8.889 -15.306 1.00 45.06 195 PRO A O 1
ATOM 1561 N N . PRO A 1 196 ? 9.457 8.600 -17.530 1.00 51.00 196 PRO A N 1
ATOM 1562 C CA . PRO A 1 196 ? 8.010 8.775 -17.591 1.00 51.00 196 PRO A CA 1
ATOM 1563 C C . PRO A 1 196 ? 7.260 7.662 -16.856 1.00 51.00 196 PRO A C 1
ATOM 1565 O O . PRO A 1 196 ? 7.658 6.500 -16.861 1.00 51.00 196 PRO A O 1
ATOM 1568 N N . LYS A 1 197 ? 6.110 8.006 -16.261 1.00 50.31 197 LYS A N 1
ATOM 1569 C CA . LYS A 1 197 ? 5.270 7.097 -15.450 1.00 50.31 197 LYS A CA 1
ATOM 1570 C C . LYS A 1 197 ? 4.921 5.768 -16.136 1.00 50.31 197 LYS A C 1
ATOM 1572 O O . LYS A 1 197 ? 4.757 4.755 -15.458 1.00 50.31 197 LYS A O 1
ATOM 1577 N N . ASN A 1 198 ? 4.821 5.764 -17.464 1.00 56.34 198 ASN A N 1
ATOM 1578 C CA . ASN A 1 198 ? 4.511 4.565 -18.241 1.00 56.34 198 ASN A CA 1
ATOM 1579 C C . ASN A 1 198 ? 5.672 3.566 -18.256 1.00 56.34 198 ASN A C 1
ATOM 1581 O O . ASN A 1 198 ? 5.420 2.366 -18.199 1.00 56.34 198 ASN A O 1
ATOM 1585 N N . LEU A 1 199 ? 6.924 4.041 -18.223 1.00 64.94 199 LEU A N 1
ATOM 1586 C CA . LEU A 1 199 ? 8.102 3.180 -18.102 1.00 64.94 199 LEU A CA 1
ATOM 1587 C C . LEU A 1 199 ? 8.019 2.340 -16.830 1.00 64.94 199 LEU A C 1
ATOM 1589 O O . LEU A 1 199 ? 8.204 1.130 -16.854 1.00 64.94 199 LEU A O 1
ATOM 1593 N N . TYR A 1 200 ? 7.672 2.987 -15.723 1.00 67.00 200 TYR A N 1
ATOM 1594 C CA . TYR A 1 200 ? 7.594 2.339 -14.427 1.00 67.00 200 TYR A CA 1
ATOM 1595 C C . TYR A 1 200 ? 6.505 1.252 -14.374 1.00 67.00 200 TYR A C 1
ATOM 1597 O O . TYR A 1 200 ? 6.760 0.140 -13.910 1.00 67.00 200 TYR A O 1
ATOM 1605 N N . ARG A 1 201 ? 5.306 1.532 -14.906 1.00 68.88 201 ARG A N 1
ATOM 1606 C CA . ARG A 1 201 ? 4.231 0.527 -15.013 1.00 68.88 201 ARG A CA 1
ATOM 1607 C C . ARG A 1 201 ? 4.651 -0.665 -15.874 1.00 68.88 201 ARG A C 1
ATOM 1609 O O . ARG A 1 201 ? 4.387 -1.802 -15.493 1.00 68.88 201 ARG A O 1
ATOM 1616 N N . SER A 1 202 ? 5.333 -0.415 -16.990 1.00 72.81 202 SER A N 1
ATOM 1617 C CA . SER A 1 202 ? 5.846 -1.469 -17.870 1.00 72.81 202 SER A CA 1
ATOM 1618 C C . SER A 1 202 ? 6.936 -2.309 -17.201 1.00 72.81 202 SER A C 1
ATOM 1620 O O . SER A 1 202 ? 6.936 -3.530 -17.349 1.00 72.81 202 SER A O 1
ATOM 1622 N N . VAL A 1 203 ? 7.821 -1.687 -16.413 1.00 78.81 203 VAL A N 1
ATOM 1623 C CA . VAL A 1 203 ? 8.826 -2.401 -15.611 1.00 78.81 203 VAL A CA 1
ATOM 1624 C C . VAL A 1 203 ? 8.150 -3.306 -14.584 1.00 78.81 203 VAL A C 1
ATOM 1626 O O . VAL A 1 203 ? 8.504 -4.478 -14.498 1.00 78.81 203 VAL A O 1
ATOM 1629 N N . LEU A 1 204 ? 7.150 -2.812 -13.847 1.00 79.81 204 LEU A N 1
ATOM 1630 C CA . LEU A 1 204 ? 6.409 -3.635 -12.885 1.00 79.81 204 LEU A CA 1
ATOM 1631 C C . LEU A 1 204 ? 5.681 -4.802 -13.545 1.00 79.81 204 LEU A C 1
ATOM 1633 O O . LEU A 1 204 ? 5.803 -5.929 -13.072 1.00 79.81 204 LEU A O 1
ATOM 1637 N N . ALA A 1 205 ? 4.971 -4.545 -14.643 1.00 80.75 205 ALA A N 1
ATOM 1638 C CA . ALA A 1 205 ? 4.273 -5.587 -15.386 1.00 80.75 205 ALA A CA 1
ATOM 1639 C C . ALA A 1 205 ? 5.252 -6.661 -15.885 1.00 80.75 205 ALA A C 1
ATOM 1641 O O . ALA A 1 205 ? 4.981 -7.851 -15.750 1.00 80.75 205 ALA A O 1
ATOM 1642 N N . MET A 1 206 ? 6.426 -6.259 -16.385 1.00 82.25 206 MET A N 1
ATOM 1643 C CA . MET A 1 206 ? 7.472 -7.197 -16.795 1.00 82.25 206 MET A CA 1
ATOM 1644 C C . MET A 1 206 ? 8.039 -7.980 -15.606 1.00 82.25 206 MET A C 1
ATOM 1646 O O . MET A 1 206 ? 8.220 -9.192 -15.712 1.00 82.25 206 MET A O 1
ATOM 1650 N N . CYS A 1 207 ? 8.296 -7.326 -14.470 1.00 87.75 207 CYS A N 1
ATOM 1651 C CA . CYS A 1 207 ? 8.728 -8.003 -13.249 1.00 87.75 207 CYS A CA 1
ATOM 1652 C C . CYS A 1 207 ? 7.704 -9.051 -12.802 1.00 87.75 207 CYS A C 1
ATOM 1654 O O . CYS A 1 207 ? 8.099 -10.172 -12.495 1.00 87.75 207 CYS A O 1
ATOM 1656 N N . GLN A 1 208 ? 6.413 -8.709 -12.796 1.00 87.44 208 GLN A N 1
ATOM 1657 C CA . GLN A 1 208 ? 5.333 -9.621 -12.421 1.00 87.44 208 GLN A CA 1
ATOM 1658 C C . GLN A 1 208 ? 5.243 -10.812 -13.379 1.00 87.44 208 GLN A C 1
ATOM 1660 O O . GLN A 1 208 ? 5.231 -11.957 -12.937 1.00 87.44 208 GLN A O 1
ATOM 1665 N N . GLU A 1 209 ? 5.245 -10.555 -14.686 1.00 85.88 209 GLU A N 1
ATOM 1666 C CA . GLU A 1 209 ? 5.151 -11.583 -15.727 1.00 85.88 209 GLU A CA 1
ATOM 1667 C C . GLU A 1 209 ? 6.344 -12.548 -15.683 1.00 85.88 209 GLU A C 1
ATOM 1669 O O . GLU A 1 209 ? 6.184 -13.768 -15.715 1.00 85.88 209 GLU A O 1
ATOM 1674 N N . LEU A 1 210 ? 7.566 -12.018 -15.582 1.00 87.25 210 LEU A N 1
ATOM 1675 C CA . LEU A 1 210 ? 8.776 -12.836 -15.566 1.00 87.25 210 LEU A CA 1
ATOM 1676 C C . LEU A 1 210 ? 8.957 -13.574 -14.238 1.00 87.25 210 LEU A C 1
ATOM 1678 O O . LEU A 1 210 ? 9.365 -14.734 -14.255 1.00 87.25 210 LEU A O 1
ATOM 1682 N N . CYS A 1 211 ? 8.642 -12.943 -13.103 1.00 89.75 211 CYS A N 1
ATOM 1683 C CA . CYS A 1 211 ? 8.663 -13.604 -11.796 1.00 89.75 211 CYS A CA 1
ATOM 1684 C C . CYS A 1 211 ? 7.594 -14.704 -11.723 1.00 89.75 211 CYS A C 1
ATOM 1686 O O . CYS A 1 211 ? 7.908 -15.810 -11.280 1.00 89.75 211 CYS A O 1
ATOM 1688 N N . GLY A 1 212 ? 6.406 -14.452 -12.287 1.00 87.00 212 GLY A N 1
ATOM 1689 C CA . GLY A 1 212 ? 5.286 -15.389 -12.425 1.00 87.00 212 GLY A CA 1
ATOM 1690 C C . GLY A 1 212 ? 5.648 -16.736 -13.057 1.00 87.00 212 GLY A C 1
ATOM 1691 O O . GLY A 1 212 ? 5.040 -17.756 -12.738 1.00 87.00 212 GLY A O 1
ATOM 1692 N N . ARG A 1 213 ? 6.680 -16.772 -13.912 1.00 87.31 213 ARG A N 1
ATOM 1693 C CA . ARG A 1 213 ? 7.189 -18.010 -14.536 1.00 87.31 213 ARG A CA 1
ATOM 1694 C C . ARG A 1 213 ? 7.949 -18.919 -13.571 1.00 87.31 213 ARG A C 1
ATOM 1696 O O . ARG A 1 213 ? 8.103 -20.103 -13.857 1.00 87.31 213 ARG A O 1
ATOM 1703 N N . TYR A 1 214 ? 8.459 -18.368 -12.472 1.00 86.81 214 TYR A N 1
ATOM 1704 C CA . TYR A 1 214 ? 9.225 -19.091 -11.453 1.00 86.81 214 TYR A CA 1
ATOM 1705 C C . TYR A 1 214 ? 8.403 -19.328 -10.191 1.00 86.81 214 TYR A C 1
ATOM 1707 O O . TYR A 1 214 ? 8.483 -20.401 -9.593 1.00 86.81 214 TYR A O 1
ATOM 1715 N N . PHE A 1 215 ? 7.635 -18.317 -9.791 1.00 88.94 215 PHE A N 1
ATOM 1716 C CA . PHE A 1 215 ? 6.883 -18.284 -8.549 1.00 88.94 215 PHE A CA 1
ATOM 1717 C C . PHE A 1 215 ? 5.577 -17.532 -8.761 1.00 88.94 215 PHE A C 1
ATOM 1719 O O . PHE A 1 215 ? 5.575 -16.515 -9.457 1.00 88.94 215 PHE A O 1
ATOM 1726 N N . PRO A 1 216 ? 4.478 -17.933 -8.110 1.00 88.56 216 PRO A N 1
ATOM 1727 C CA . PRO A 1 216 ? 3.327 -17.057 -8.054 1.00 88.56 216 PRO A CA 1
ATOM 1728 C C . PRO A 1 216 ? 3.711 -15.811 -7.237 1.00 88.56 216 PRO A C 1
ATOM 1730 O O . PRO A 1 216 ? 4.279 -15.904 -6.147 1.00 88.56 216 PRO A O 1
ATOM 1733 N N . CYS A 1 217 ? 3.473 -14.632 -7.808 1.00 89.38 217 CYS A N 1
ATOM 1734 C CA . CYS A 1 217 ? 3.990 -13.378 -7.274 1.00 89.38 217 CYS A CA 1
ATOM 1735 C C . CYS A 1 217 ? 2.998 -12.227 -7.437 1.00 89.38 217 CYS A C 1
ATOM 1737 O O . CYS A 1 217 ? 2.146 -12.235 -8.327 1.00 89.38 217 CYS A O 1
ATOM 1739 N N . ASN A 1 218 ? 3.144 -11.224 -6.580 1.00 88.69 218 ASN A N 1
ATOM 1740 C CA . ASN A 1 218 ? 2.416 -9.966 -6.659 1.00 88.69 218 ASN A CA 1
ATOM 1741 C C . ASN A 1 218 ? 3.378 -8.787 -6.551 1.00 88.69 218 ASN A C 1
ATOM 1743 O O . ASN A 1 218 ? 4.442 -8.890 -5.938 1.00 88.69 218 ASN A O 1
ATOM 1747 N N . THR A 1 219 ? 2.987 -7.651 -7.123 1.00 87.38 219 THR A N 1
ATOM 1748 C CA . THR A 1 219 ? 3.781 -6.420 -7.076 1.00 87.38 219 THR A CA 1
ATOM 1749 C C . THR A 1 219 ? 3.034 -5.328 -6.331 1.00 87.38 219 THR A C 1
ATOM 1751 O O . THR A 1 219 ? 1.868 -5.071 -6.626 1.00 87.38 219 THR A O 1
ATOM 1754 N N . CYS A 1 220 ? 3.714 -4.654 -5.409 1.00 86.81 220 CYS A N 1
ATOM 1755 C CA . CYS A 1 220 ? 3.203 -3.487 -4.699 1.00 86.81 220 CYS A CA 1
ATOM 1756 C C . CYS A 1 220 ? 4.019 -2.254 -5.082 1.00 86.81 220 CYS A C 1
ATOM 1758 O O . CYS A 1 220 ? 5.245 -2.241 -4.957 1.00 86.81 220 CYS A O 1
ATOM 1760 N N . PHE A 1 221 ? 3.337 -1.201 -5.511 1.00 81.50 221 PHE A N 1
ATOM 1761 C CA . PHE A 1 221 ? 3.933 0.099 -5.772 1.00 81.50 221 PHE A CA 1
ATOM 1762 C C . PHE A 1 221 ? 4.166 0.849 -4.461 1.00 81.50 221 PHE A C 1
ATOM 1764 O O . PHE A 1 221 ? 3.232 0.998 -3.673 1.00 81.50 221 PHE A O 1
ATOM 1771 N N . LEU A 1 222 ? 5.384 1.360 -4.255 1.00 78.44 222 LEU A N 1
ATOM 1772 C CA . LEU A 1 222 ? 5.688 2.248 -3.128 1.00 78.44 222 LEU A CA 1
ATOM 1773 C C . LEU A 1 222 ? 5.843 3.693 -3.594 1.00 78.44 222 LEU A C 1
ATOM 1775 O O . LEU A 1 222 ? 5.187 4.598 -3.086 1.00 78.44 222 LEU A O 1
ATOM 1779 N N . ASN A 1 223 ? 6.737 3.918 -4.555 1.00 74.56 223 ASN A N 1
ATOM 1780 C CA . ASN A 1 223 ? 7.046 5.244 -5.075 1.00 74.56 223 ASN A CA 1
ATOM 1781 C C . ASN A 1 223 ? 7.650 5.151 -6.483 1.00 74.56 223 ASN A C 1
ATOM 1783 O O . ASN A 1 223 ? 7.857 4.064 -7.020 1.00 74.56 223 ASN A O 1
ATOM 1787 N N . ARG A 1 224 ? 7.997 6.309 -7.056 1.00 68.50 224 ARG A N 1
ATOM 1788 C CA . ARG A 1 224 ? 8.481 6.455 -8.441 1.00 68.50 224 ARG A CA 1
ATOM 1789 C C . ARG A 1 224 ? 9.571 5.477 -8.876 1.00 68.50 224 ARG A C 1
ATOM 1791 O O . ARG A 1 224 ? 9.597 5.136 -10.049 1.00 68.50 224 ARG A O 1
ATOM 1798 N N . ASN A 1 225 ? 10.456 5.057 -7.975 1.00 75.62 225 ASN A N 1
ATOM 1799 C CA . ASN A 1 225 ? 11.590 4.198 -8.323 1.00 75.62 225 ASN A CA 1
ATOM 1800 C C . ASN A 1 225 ? 11.581 2.873 -7.563 1.00 75.62 225 ASN A C 1
ATOM 1802 O O . ASN A 1 225 ? 12.414 2.018 -7.851 1.00 75.62 225 ASN A O 1
ATOM 1806 N N . ASN A 1 226 ? 10.675 2.694 -6.598 1.00 85.06 226 ASN A N 1
ATOM 1807 C CA . ASN A 1 226 ? 10.718 1.554 -5.695 1.00 85.06 226 ASN A CA 1
ATOM 1808 C C . ASN A 1 226 ? 9.396 0.809 -5.630 1.00 85.06 226 ASN A C 1
ATOM 1810 O O . ASN A 1 226 ? 8.316 1.404 -5.656 1.00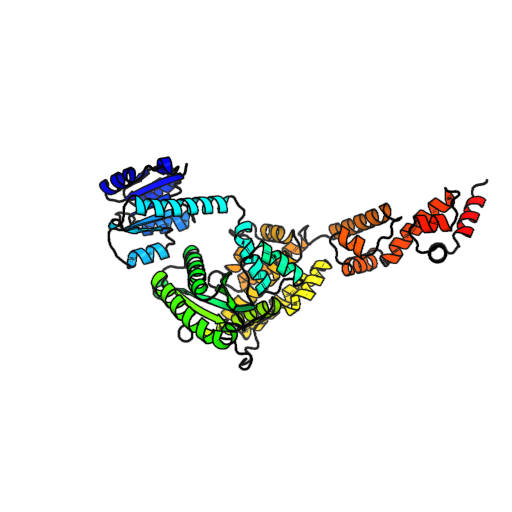 85.06 226 ASN A O 1
ATOM 1814 N N . PHE A 1 227 ? 9.504 -0.505 -5.517 1.00 89.12 227 PHE A N 1
ATOM 1815 C CA . PHE A 1 227 ? 8.383 -1.428 -5.447 1.00 89.12 227 PHE A CA 1
ATOM 1816 C C . PHE A 1 227 ? 8.732 -2.622 -4.579 1.00 89.12 227 PHE A C 1
ATOM 1818 O O . PHE A 1 227 ? 9.891 -2.833 -4.225 1.00 89.12 227 PHE A O 1
ATOM 1825 N N . VAL A 1 228 ? 7.723 -3.425 -4.270 1.00 92.19 228 VAL A N 1
ATOM 1826 C CA . VAL A 1 228 ? 7.898 -4.696 -3.580 1.00 92.19 228 VAL A CA 1
ATOM 1827 C C . VAL A 1 228 ? 7.403 -5.830 -4.457 1.00 92.19 228 VAL A C 1
ATOM 1829 O O . VAL A 1 228 ? 6.302 -5.756 -5.000 1.00 92.19 228 VAL A O 1
ATOM 1832 N N . LEU A 1 229 ? 8.201 -6.887 -4.568 1.00 93.19 229 LEU A N 1
ATOM 1833 C CA . LEU A 1 229 ? 7.759 -8.198 -5.030 1.00 93.19 229 LEU A CA 1
ATOM 1834 C C . LEU A 1 229 ? 7.391 -9.050 -3.821 1.00 93.19 229 LEU A C 1
ATOM 1836 O O . LEU A 1 229 ? 8.235 -9.303 -2.964 1.00 93.19 229 LEU A O 1
ATOM 1840 N N . LEU A 1 230 ? 6.149 -9.512 -3.766 1.00 93.00 230 LEU A N 1
ATOM 1841 C CA . LEU A 1 230 ? 5.714 -10.544 -2.835 1.00 93.00 230 LEU A CA 1
ATOM 1842 C C . LEU A 1 230 ? 5.794 -11.882 -3.565 1.00 93.00 230 LEU A C 1
ATOM 1844 O O . LEU A 1 230 ? 5.022 -12.120 -4.495 1.00 93.00 230 LEU A O 1
ATOM 1848 N N . ILE A 1 231 ? 6.758 -12.718 -3.185 1.00 93.56 231 ILE A N 1
ATOM 1849 C CA . ILE A 1 231 ? 7.041 -13.996 -3.845 1.00 93.56 231 ILE A CA 1
ATOM 1850 C C . ILE A 1 231 ? 6.502 -15.136 -2.990 1.00 93.56 231 ILE A C 1
ATOM 1852 O O . ILE A 1 231 ? 6.940 -15.321 -1.853 1.00 93.56 231 ILE A O 1
ATOM 1856 N N . GLY A 1 232 ? 5.591 -15.915 -3.565 1.00 92.25 232 GLY A N 1
ATOM 1857 C CA . GLY A 1 232 ? 5.076 -17.136 -2.973 1.00 92.25 232 GLY A CA 1
ATOM 1858 C C . GLY A 1 232 ? 6.041 -18.303 -3.107 1.00 92.25 232 GLY A C 1
ATOM 1859 O O . GLY A 1 232 ? 6.548 -18.577 -4.195 1.00 92.25 232 GLY A O 1
ATOM 1860 N N . LEU A 1 233 ? 6.261 -19.017 -2.009 1.00 92.12 233 LEU A N 1
ATOM 1861 C CA . LEU A 1 233 ? 7.113 -20.196 -1.940 1.00 92.12 233 LEU A CA 1
ATOM 1862 C C . LEU A 1 233 ? 6.354 -21.375 -1.327 1.00 92.12 233 LEU A C 1
ATOM 1864 O O . LEU A 1 233 ? 5.547 -21.210 -0.411 1.00 92.12 233 LEU A O 1
ATOM 1868 N N . THR A 1 234 ? 6.673 -22.566 -1.823 1.00 90.81 234 THR A N 1
ATOM 1869 C CA . THR A 1 234 ? 6.332 -23.852 -1.195 1.00 90.81 234 THR A CA 1
ATOM 1870 C C . THR A 1 234 ? 7.383 -24.249 -0.158 1.00 90.81 234 THR A C 1
ATOM 1872 O O . THR A 1 234 ? 8.528 -23.782 -0.215 1.00 90.81 234 THR A O 1
ATOM 1875 N N . GLU A 1 235 ? 7.042 -25.164 0.747 1.00 89.19 235 GLU A N 1
ATOM 1876 C CA . GLU A 1 235 ? 7.960 -25.698 1.765 1.00 89.19 235 GLU A CA 1
ATOM 1877 C C . GLU A 1 235 ? 9.282 -26.247 1.178 1.00 89.19 235 GLU A C 1
ATOM 1879 O O . GLU A 1 235 ? 10.359 -26.081 1.759 1.00 89.19 235 GLU A O 1
ATOM 1884 N N . GLU A 1 236 ? 9.243 -26.855 -0.013 1.00 89.25 236 GLU A N 1
ATOM 1885 C CA . GLU A 1 236 ? 10.447 -27.342 -0.699 1.00 89.25 236 GLU A CA 1
ATOM 1886 C C . GLU A 1 236 ? 11.320 -26.189 -1.217 1.00 89.25 236 GLU A C 1
ATOM 1888 O O . GLU A 1 236 ? 12.544 -26.192 -1.041 1.00 89.25 236 GLU A O 1
ATOM 1893 N N . GLN A 1 237 ? 10.697 -25.170 -1.816 1.00 90.56 237 GLN A N 1
ATOM 1894 C CA . GLN A 1 237 ? 11.402 -24.021 -2.386 1.00 90.56 237 GLN A CA 1
ATOM 1895 C C . GLN A 1 237 ? 12.068 -23.154 -1.316 1.00 90.56 237 GLN A C 1
ATOM 1897 O O . GLN A 1 237 ? 13.146 -22.616 -1.575 1.00 90.56 237 GLN A O 1
ATOM 1902 N N . VAL A 1 238 ? 11.493 -23.061 -0.111 1.00 91.19 238 VAL A N 1
ATOM 1903 C CA . VAL A 1 238 ? 12.068 -22.306 1.018 1.00 91.19 238 VAL A CA 1
ATOM 1904 C C . VAL A 1 238 ? 13.499 -22.744 1.340 1.00 91.19 238 VAL A C 1
ATOM 1906 O O . VAL A 1 238 ? 14.324 -21.907 1.692 1.00 91.19 238 VAL A O 1
ATOM 1909 N N . LYS A 1 239 ? 13.856 -24.019 1.151 1.00 90.25 239 LYS A N 1
ATOM 1910 C CA . LYS A 1 239 ? 15.209 -24.520 1.466 1.00 90.25 239 LYS A CA 1
ATOM 1911 C C . LYS A 1 239 ? 16.295 -23.941 0.555 1.00 90.25 239 LYS A C 1
ATOM 1913 O O . LYS A 1 239 ? 17.428 -23.774 0.991 1.00 90.25 239 LYS A O 1
ATOM 1918 N N . ASN A 1 240 ? 15.952 -23.617 -0.694 1.00 92.75 240 ASN A N 1
ATOM 1919 C CA . ASN A 1 240 ? 16.891 -23.155 -1.725 1.00 92.75 240 ASN A CA 1
ATOM 1920 C C . ASN A 1 240 ? 16.454 -21.833 -2.387 1.00 92.75 240 ASN A C 1
ATOM 1922 O O . ASN A 1 240 ? 16.910 -21.500 -3.486 1.00 92.75 240 ASN A O 1
ATOM 1926 N N . TYR A 1 241 ? 15.576 -21.067 -1.731 1.00 92.06 241 TYR A N 1
ATOM 1927 C CA . TYR A 1 241 ? 14.925 -19.892 -2.319 1.00 92.06 241 TYR A CA 1
ATOM 1928 C C . TYR A 1 241 ? 15.927 -18.837 -2.793 1.00 92.06 241 TYR A C 1
ATOM 1930 O O . TYR A 1 241 ? 15.755 -18.288 -3.877 1.00 92.06 241 TYR A O 1
ATOM 1938 N N . LYS A 1 242 ? 17.019 -18.612 -2.044 1.00 94.12 242 LYS A N 1
ATOM 1939 C CA . LYS A 1 242 ? 18.073 -17.656 -2.416 1.00 94.12 242 LYS A CA 1
ATOM 1940 C C .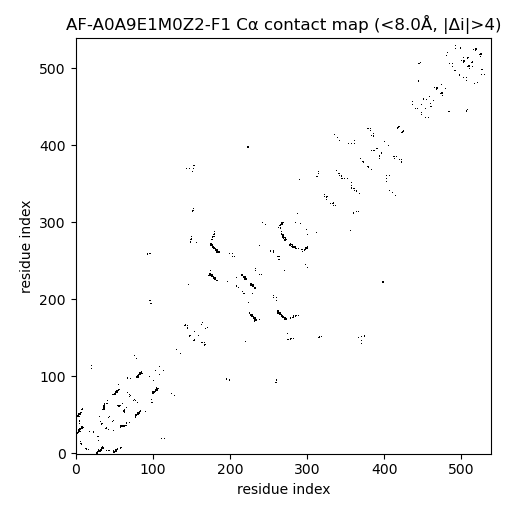 LYS A 1 242 ? 18.640 -17.967 -3.800 1.00 94.12 242 LYS A C 1
ATOM 1942 O O . LYS A 1 242 ? 18.692 -17.098 -4.660 1.00 94.12 242 LYS A O 1
ATOM 1947 N N . THR A 1 243 ? 18.997 -19.226 -4.059 1.00 92.94 243 THR A N 1
ATOM 1948 C CA . THR A 1 243 ? 19.539 -19.651 -5.358 1.00 92.94 243 THR A CA 1
ATOM 1949 C C . THR A 1 243 ? 18.512 -19.523 -6.480 1.00 92.94 243 THR A C 1
ATOM 1951 O O . THR A 1 243 ? 18.864 -19.109 -7.586 1.00 92.94 243 THR A O 1
ATOM 1954 N N . LEU A 1 244 ? 17.250 -19.872 -6.217 1.00 92.44 244 LEU A N 1
ATOM 1955 C CA . LEU A 1 244 ? 16.179 -19.774 -7.211 1.00 92.44 244 LEU A CA 1
ATOM 1956 C C . LEU A 1 244 ? 15.875 -18.310 -7.569 1.00 92.44 244 LEU A C 1
ATOM 1958 O O . LEU A 1 244 ? 15.821 -17.970 -8.751 1.00 92.44 244 LEU A O 1
ATOM 1962 N N . ILE A 1 245 ? 15.762 -17.438 -6.565 1.00 94.56 245 ILE A N 1
ATOM 1963 C CA . ILE A 1 245 ? 15.552 -15.998 -6.743 1.00 94.56 245 ILE A CA 1
ATOM 1964 C C . ILE A 1 245 ? 16.738 -15.364 -7.470 1.00 94.56 245 ILE A C 1
ATOM 1966 O O . ILE A 1 245 ? 16.514 -14.584 -8.389 1.00 94.56 245 ILE A O 1
ATOM 1970 N N . THR A 1 246 ? 17.985 -15.721 -7.144 1.00 94.00 246 THR A N 1
ATOM 1971 C CA . THR A 1 246 ? 19.166 -15.206 -7.861 1.00 94.00 246 THR A CA 1
ATOM 1972 C C . THR A 1 246 ? 19.107 -15.526 -9.355 1.00 94.00 246 THR A C 1
ATOM 1974 O O . THR A 1 246 ? 19.356 -14.647 -10.180 1.00 94.00 246 THR A O 1
ATOM 1977 N N . LYS A 1 247 ? 18.739 -16.762 -9.723 1.00 91.88 247 LYS A N 1
ATOM 1978 C CA . LYS A 1 247 ? 18.592 -17.169 -11.133 1.00 91.88 247 LYS A CA 1
ATOM 1979 C C . LYS A 1 247 ? 17.477 -16.397 -11.835 1.00 91.88 247 LYS A C 1
ATOM 1981 O O . LYS A 1 247 ? 17.683 -15.884 -12.929 1.00 91.88 247 LYS A O 1
ATOM 1986 N N . MET A 1 248 ? 16.313 -16.299 -11.196 1.00 93.25 248 MET A N 1
ATOM 1987 C CA . MET A 1 248 ? 15.179 -15.530 -11.708 1.00 93.25 248 MET A CA 1
ATOM 1988 C C . MET A 1 248 ? 15.559 -14.059 -11.918 1.00 93.25 248 MET A C 1
ATOM 1990 O O . MET A 1 248 ? 15.296 -13.493 -12.977 1.00 93.25 248 MET A O 1
ATOM 1994 N N . LEU A 1 249 ? 16.196 -13.439 -10.923 1.00 91.50 249 LEU A N 1
ATOM 1995 C CA . LEU A 1 249 ? 16.530 -12.023 -10.963 1.00 91.50 249 LEU A CA 1
ATOM 1996 C C . LEU A 1 249 ? 17.539 -11.704 -12.064 1.00 91.50 249 LEU A C 1
ATOM 1998 O O . LEU A 1 249 ? 17.442 -10.640 -12.665 1.00 91.50 249 LEU A O 1
ATOM 2002 N N . LEU A 1 250 ? 18.474 -12.611 -12.356 1.00 89.88 250 LEU A N 1
ATOM 2003 C CA . LEU A 1 250 ? 19.412 -12.444 -13.464 1.00 89.88 250 LEU A CA 1
ATOM 2004 C C . LEU A 1 250 ? 18.668 -12.266 -14.797 1.00 89.88 250 LEU A C 1
ATOM 2006 O O . LEU A 1 250 ? 18.894 -11.273 -15.483 1.00 89.88 250 LEU A O 1
ATOM 2010 N N . HIS A 1 251 ? 17.695 -13.132 -15.095 1.00 89.56 251 HIS A N 1
ATOM 2011 C CA . HIS A 1 251 ? 16.879 -13.008 -16.308 1.00 89.56 251 HIS A CA 1
ATOM 2012 C C . HIS A 1 251 ? 15.997 -11.753 -16.312 1.00 89.56 251 HIS A C 1
ATOM 2014 O O . HIS A 1 251 ? 15.870 -11.098 -17.345 1.00 89.56 251 HIS A O 1
ATOM 2020 N N . ILE A 1 252 ? 15.399 -11.391 -15.168 1.00 90.44 252 ILE A N 1
ATOM 2021 C CA . ILE A 1 252 ? 14.595 -10.163 -15.057 1.00 90.44 252 ILE A CA 1
ATOM 2022 C C . ILE A 1 252 ? 15.468 -8.936 -15.331 1.00 90.44 252 ILE A C 1
ATOM 2024 O O . ILE A 1 252 ? 15.077 -8.068 -16.103 1.00 90.44 252 ILE A O 1
ATOM 2028 N N . ARG A 1 253 ? 16.664 -8.862 -14.739 1.00 89.56 253 ARG A N 1
ATOM 2029 C CA . ARG A 1 253 ? 17.592 -7.737 -14.920 1.00 89.56 253 ARG A CA 1
ATOM 2030 C C . ARG A 1 253 ? 18.058 -7.610 -16.364 1.00 89.56 253 ARG A C 1
ATOM 2032 O O . ARG A 1 253 ? 18.059 -6.500 -16.886 1.00 89.56 253 ARG A O 1
ATOM 2039 N N . GLU A 1 254 ? 18.416 -8.720 -17.005 1.00 86.44 254 GLU A N 1
ATOM 2040 C CA . GLU A 1 254 ? 18.791 -8.731 -18.423 1.00 86.44 254 GLU A CA 1
ATOM 2041 C C . GLU A 1 254 ? 17.639 -8.252 -19.309 1.00 86.44 254 GLU A C 1
ATOM 2043 O O . GLU A 1 254 ? 17.839 -7.384 -20.155 1.00 86.44 254 GLU A O 1
ATOM 2048 N N . ALA A 1 255 ? 16.421 -8.751 -19.083 1.00 83.81 255 ALA A N 1
ATOM 2049 C CA . ALA A 1 255 ? 15.247 -8.303 -19.822 1.00 83.81 255 ALA A CA 1
ATOM 2050 C C . ALA A 1 255 ? 14.995 -6.802 -19.613 1.00 83.81 255 ALA A C 1
ATOM 2052 O O . ALA A 1 255 ? 14.910 -6.051 -20.581 1.00 83.81 255 ALA A O 1
ATOM 2053 N N . LEU A 1 256 ? 14.948 -6.333 -18.366 1.00 83.44 256 LEU A N 1
ATOM 2054 C CA . LEU A 1 256 ? 14.714 -4.921 -18.062 1.00 83.44 256 LEU A CA 1
ATOM 2055 C C . LEU A 1 256 ? 15.784 -4.009 -18.667 1.00 83.44 256 LEU A C 1
ATOM 2057 O O . LEU A 1 256 ? 15.458 -2.950 -19.202 1.00 83.44 256 LEU A O 1
ATOM 2061 N N . TYR A 1 257 ? 17.050 -4.419 -18.640 1.00 82.19 257 TYR A N 1
ATOM 2062 C CA . TYR A 1 257 ? 18.118 -3.650 -19.265 1.00 82.19 257 TYR A CA 1
ATOM 2063 C C . TYR A 1 257 ? 17.973 -3.623 -20.793 1.00 82.19 257 TYR A C 1
ATOM 2065 O O . TYR A 1 257 ? 18.047 -2.554 -21.398 1.00 82.19 257 TYR A O 1
ATOM 2073 N N . ASN A 1 258 ? 17.686 -4.765 -21.420 1.00 76.56 258 ASN A N 1
ATOM 2074 C CA . ASN A 1 258 ? 17.559 -4.868 -22.874 1.00 76.56 258 ASN A CA 1
ATOM 2075 C C . ASN A 1 258 ? 16.327 -4.129 -23.422 1.00 76.56 258 ASN A C 1
ATOM 2077 O O . ASN A 1 258 ? 16.420 -3.490 -24.467 1.00 76.56 258 ASN A O 1
ATOM 2081 N N . TYR A 1 259 ? 15.190 -4.186 -22.721 1.00 73.88 259 TYR A N 1
ATOM 2082 C CA . TYR A 1 259 ? 13.936 -3.564 -23.164 1.00 73.88 259 TYR A CA 1
ATOM 2083 C C . TYR A 1 259 ? 13.792 -2.102 -22.725 1.00 73.88 259 TYR A C 1
ATOM 2085 O O . TYR A 1 259 ? 13.246 -1.293 -23.473 1.00 73.88 259 TYR A O 1
ATOM 2093 N N . PHE A 1 260 ? 14.273 -1.746 -21.530 1.00 72.50 260 PHE A N 1
ATOM 2094 C CA . PHE A 1 260 ? 14.030 -0.430 -20.926 1.00 72.50 260 PHE A CA 1
ATOM 2095 C C . PHE A 1 260 ? 15.303 0.369 -20.631 1.00 72.50 260 PHE A C 1
ATOM 2097 O O . PHE A 1 260 ? 15.206 1.530 -20.238 1.00 72.50 260 PHE A O 1
ATOM 2104 N N . SER A 1 261 ? 16.496 -0.216 -20.804 1.00 75.56 261 SER A N 1
ATOM 2105 C CA . SER A 1 261 ? 17.773 0.407 -20.411 1.00 75.56 261 SER A CA 1
ATOM 2106 C C . SER A 1 261 ? 17.786 0.854 -18.945 1.00 75.56 261 SER A C 1
ATOM 2108 O O . SER A 1 261 ? 18.396 1.864 -18.593 1.00 75.56 261 SER A O 1
ATOM 2110 N N . VAL A 1 262 ? 17.099 0.098 -18.084 1.00 82.31 262 VAL A N 1
ATOM 2111 C CA . VAL A 1 262 ? 17.077 0.321 -16.637 1.00 82.31 262 VAL A CA 1
ATOM 2112 C C . VAL A 1 262 ? 17.838 -0.783 -15.923 1.00 82.31 262 VAL A C 1
ATOM 2114 O O . VAL A 1 262 ? 17.768 -1.958 -16.281 1.00 82.31 262 VAL A O 1
ATOM 2117 N N . SER A 1 263 ? 18.550 -0.393 -14.878 1.00 85.25 263 SER A N 1
ATOM 2118 C CA . SER A 1 263 ? 19.192 -1.309 -13.952 1.00 85.25 263 SER A CA 1
ATOM 2119 C C . SER A 1 263 ? 18.258 -1.556 -12.776 1.00 85.25 263 SER A C 1
ATOM 2121 O O . SER A 1 263 ? 17.783 -0.618 -12.142 1.00 85.25 263 SER A O 1
ATOM 2123 N N . LEU A 1 264 ? 18.017 -2.824 -12.462 1.00 89.50 264 LEU A N 1
ATOM 2124 C CA . LEU A 1 264 ? 17.262 -3.223 -11.279 1.00 89.50 264 LEU A CA 1
ATOM 2125 C C . LEU A 1 264 ? 18.231 -3.682 -10.181 1.00 89.50 264 LEU A C 1
ATOM 2127 O O . LEU A 1 264 ? 19.078 -4.552 -10.425 1.00 89.50 264 LEU A O 1
ATOM 2131 N N . LEU A 1 265 ? 18.086 -3.096 -8.992 1.00 91.44 265 LEU A N 1
ATOM 2132 C CA . LEU A 1 265 ? 18.719 -3.529 -7.746 1.00 91.44 265 LEU A CA 1
ATOM 2133 C C . LEU A 1 265 ? 17.631 -4.046 -6.806 1.00 91.44 265 LEU A C 1
ATOM 2135 O O . LEU A 1 265 ? 16.603 -3.383 -6.681 1.00 91.44 265 LEU A O 1
ATOM 2139 N N . MET A 1 266 ? 17.832 -5.185 -6.142 1.00 93.88 266 MET A N 1
ATOM 2140 C CA . MET A 1 266 ? 16.842 -5.717 -5.200 1.00 93.88 266 MET A CA 1
ATOM 2141 C C . MET A 1 266 ? 17.465 -6.292 -3.933 1.00 93.88 266 MET A C 1
ATOM 2143 O O . MET A 1 266 ? 18.453 -7.020 -3.986 1.00 93.88 266 MET A O 1
ATOM 2147 N N . SER A 1 267 ? 16.828 -6.035 -2.799 1.00 94.12 267 SER A N 1
ATOM 2148 C CA . SER A 1 267 ? 17.106 -6.694 -1.525 1.00 94.12 267 SER A CA 1
ATOM 2149 C C . SER A 1 267 ? 15.934 -7.593 -1.146 1.00 94.12 267 SER A C 1
ATOM 2151 O O . SER A 1 267 ? 14.787 -7.288 -1.459 1.00 94.12 267 SER A O 1
ATOM 2153 N N . PHE A 1 268 ? 16.194 -8.711 -0.477 1.00 95.00 268 PHE A N 1
ATOM 2154 C CA . PHE A 1 268 ? 15.159 -9.672 -0.093 1.00 95.00 268 PHE A CA 1
ATOM 2155 C C . PHE A 1 268 ? 15.187 -9.960 1.396 1.00 95.00 268 PHE A C 1
ATOM 2157 O O . PHE A 1 268 ? 16.252 -10.149 1.978 1.00 95.00 268 PHE A O 1
ATOM 2164 N N . GLY A 1 269 ? 14.004 -10.049 1.994 1.00 93.81 269 GLY A N 1
ATOM 2165 C CA . GLY A 1 269 ? 13.831 -10.467 3.373 1.00 93.81 269 GLY A CA 1
ATOM 2166 C C . GLY A 1 269 ? 13.951 -11.980 3.557 1.00 93.81 269 GLY A C 1
ATOM 2167 O O . GLY A 1 269 ? 14.495 -12.722 2.734 1.00 93.81 269 GLY A O 1
ATOM 2168 N N . THR A 1 270 ? 13.395 -12.447 4.669 1.00 92.75 270 THR A N 1
ATOM 2169 C CA . THR A 1 270 ? 13.330 -13.866 5.032 1.00 92.75 270 THR A CA 1
ATOM 2170 C C . THR A 1 270 ? 11.968 -14.466 4.667 1.00 92.75 270 THR A C 1
ATOM 2172 O O . THR A 1 270 ? 10.987 -13.722 4.626 1.00 92.75 270 THR A O 1
ATOM 2175 N N . PRO A 1 271 ? 11.869 -15.787 4.438 1.00 94.44 271 PRO A N 1
ATOM 2176 C CA . PRO A 1 271 ? 10.583 -16.468 4.298 1.00 94.44 271 PRO A CA 1
ATOM 2177 C C . PRO A 1 271 ? 9.686 -16.223 5.512 1.00 94.44 271 PRO A C 1
ATOM 2179 O O . PRO A 1 271 ? 10.171 -16.229 6.643 1.00 94.44 271 PRO A O 1
ATOM 2182 N N . ALA A 1 272 ? 8.408 -15.975 5.251 1.00 92.94 272 ALA A N 1
ATOM 2183 C CA . ALA A 1 272 ? 7.388 -15.627 6.229 1.00 92.94 272 ALA A CA 1
ATOM 2184 C C . ALA A 1 272 ? 6.168 -16.534 6.075 1.00 92.94 272 ALA A C 1
ATOM 2186 O O . ALA A 1 272 ? 5.680 -16.692 4.959 1.00 9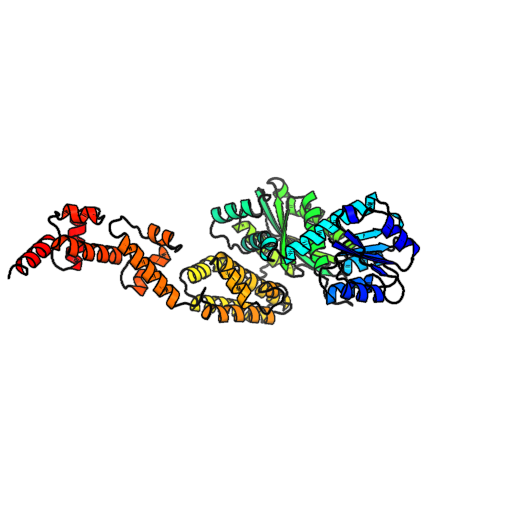2.94 272 ALA A O 1
ATOM 2187 N N . ALA A 1 273 ? 5.673 -17.106 7.168 1.00 91.12 273 ALA A N 1
ATOM 2188 C CA . ALA A 1 273 ? 4.524 -18.013 7.173 1.00 91.12 273 ALA A CA 1
ATOM 2189 C C . ALA A 1 273 ? 3.176 -17.295 7.382 1.00 91.12 273 ALA A C 1
ATOM 2191 O O . ALA A 1 273 ? 2.121 -17.861 7.100 1.00 91.12 273 ALA A O 1
ATOM 2192 N N . ASP A 1 274 ? 3.197 -16.054 7.874 1.00 89.75 274 ASP A N 1
ATOM 2193 C CA . ASP A 1 274 ? 1.994 -15.268 8.159 1.00 89.75 274 ASP A CA 1
ATOM 2194 C C . ASP A 1 274 ? 2.143 -13.782 7.782 1.00 89.75 274 ASP A C 1
ATOM 2196 O O . ASP A 1 274 ? 3.184 -13.326 7.292 1.00 89.75 274 ASP A O 1
ATOM 2200 N N . GLU A 1 275 ? 1.075 -13.007 7.971 1.00 89.19 275 GLU A N 1
ATOM 2201 C CA . GLU A 1 275 ? 1.030 -11.582 7.644 1.00 89.19 275 GLU A CA 1
ATOM 2202 C C . GLU A 1 275 ? 2.009 -10.715 8.459 1.00 89.19 275 GLU A C 1
ATOM 2204 O O . GLU A 1 275 ? 2.556 -9.744 7.925 1.00 89.19 275 GLU A O 1
ATOM 2209 N N . LEU A 1 276 ? 2.281 -11.058 9.723 1.00 87.56 276 LEU A N 1
ATOM 2210 C CA . LEU A 1 276 ? 3.192 -10.300 10.588 1.00 87.56 276 LEU A CA 1
ATOM 2211 C C . LEU A 1 276 ? 4.647 -10.574 10.205 1.00 87.56 276 LEU A C 1
ATOM 2213 O O . LEU A 1 276 ? 5.461 -9.646 10.101 1.00 87.56 276 LEU A O 1
ATOM 2217 N N . GLU A 1 277 ? 4.971 -11.837 9.943 1.00 91.00 277 GLU A N 1
ATOM 2218 C CA . GLU A 1 277 ? 6.260 -12.244 9.405 1.00 91.00 277 GLU A CA 1
ATOM 2219 C C . GLU A 1 277 ? 6.479 -11.665 8.004 1.00 91.00 277 GLU A C 1
ATOM 2221 O O . GLU A 1 277 ? 7.600 -11.272 7.681 1.00 91.00 277 GLU A O 1
ATOM 2226 N N . THR A 1 278 ? 5.427 -11.524 7.191 1.00 92.12 278 THR A N 1
ATOM 2227 C CA . THR A 1 278 ? 5.515 -10.908 5.855 1.00 92.12 278 THR A CA 1
ATOM 2228 C C . THR A 1 278 ? 5.899 -9.432 5.965 1.00 92.12 278 THR A C 1
ATOM 2230 O O . THR A 1 278 ? 6.812 -8.968 5.273 1.00 92.12 278 THR A O 1
ATOM 2233 N N . ALA A 1 279 ? 5.289 -8.702 6.903 1.00 90.31 279 ALA A N 1
ATOM 2234 C CA . ALA A 1 279 ? 5.695 -7.338 7.237 1.00 90.31 279 ALA A CA 1
ATOM 2235 C C . ALA A 1 279 ? 7.149 -7.281 7.753 1.00 90.31 279 ALA A C 1
ATOM 2237 O O . ALA A 1 279 ? 7.895 -6.348 7.448 1.00 90.31 279 ALA A O 1
ATOM 2238 N N . ALA A 1 280 ? 7.595 -8.293 8.511 1.00 89.50 280 ALA A N 1
ATOM 2239 C CA . ALA A 1 280 ? 8.976 -8.366 8.999 1.00 89.50 280 ALA A CA 1
ATOM 2240 C C . ALA A 1 280 ? 9.971 -8.646 7.867 1.00 89.50 280 ALA A C 1
ATOM 2242 O O . ALA A 1 280 ? 11.041 -8.039 7.829 1.00 89.50 280 ALA A O 1
ATOM 2243 N N . SER A 1 281 ? 9.599 -9.512 6.924 1.00 92.62 281 SER A N 1
ATOM 2244 C CA . SER A 1 281 ? 10.345 -9.779 5.695 1.00 92.62 281 SER A CA 1
ATOM 2245 C C . SER A 1 281 ? 10.535 -8.494 4.888 1.00 92.62 281 SER A C 1
ATOM 2247 O O . SER A 1 281 ? 11.655 -8.175 4.494 1.00 92.62 281 SER A O 1
ATOM 2249 N N . PHE A 1 282 ? 9.472 -7.700 4.725 1.00 92.31 282 PHE A N 1
ATOM 2250 C CA . PHE A 1 282 ? 9.541 -6.395 4.065 1.00 92.31 282 PHE A CA 1
ATOM 2251 C C . PHE A 1 282 ? 10.472 -5.414 4.784 1.00 92.31 282 PHE A C 1
ATOM 2253 O O . PHE A 1 282 ? 11.350 -4.836 4.147 1.00 92.31 282 PHE A O 1
ATOM 2260 N N . SER A 1 283 ? 10.317 -5.256 6.101 1.00 88.81 283 SER A N 1
ATOM 2261 C CA . SER A 1 283 ? 11.151 -4.349 6.902 1.00 88.81 283 SER A CA 1
ATOM 2262 C C . SER A 1 283 ? 12.645 -4.690 6.782 1.00 88.81 283 SER A C 1
ATOM 2264 O O . SER A 1 283 ? 13.474 -3.800 6.583 1.00 88.81 283 SER A O 1
ATOM 2266 N N . ARG A 1 284 ? 12.983 -5.988 6.783 1.00 88.44 284 ARG A N 1
ATOM 2267 C CA . ARG A 1 284 ? 14.346 -6.490 6.536 1.00 88.44 284 ARG A CA 1
ATOM 2268 C C . ARG A 1 284 ? 14.840 -6.189 5.122 1.00 88.44 284 ARG A C 1
ATOM 2270 O O . ARG A 1 284 ? 15.924 -5.648 4.958 1.00 88.44 284 ARG A O 1
ATOM 2277 N N . ALA A 1 285 ? 14.036 -6.470 4.097 1.00 91.31 285 ALA A N 1
ATOM 2278 C CA . ALA A 1 285 ? 14.401 -6.139 2.719 1.00 91.31 285 ALA A CA 1
ATOM 2279 C C . ALA A 1 285 ? 14.682 -4.635 2.565 1.00 91.31 285 ALA A C 1
ATOM 2281 O O . ALA A 1 285 ? 15.700 -4.234 2.003 1.00 91.31 285 ALA A O 1
ATOM 2282 N N . ARG A 1 286 ? 13.815 -3.789 3.126 1.00 88.31 286 ARG A N 1
ATOM 2283 C CA . ARG A 1 286 ? 13.978 -2.334 3.130 1.00 88.31 286 ARG A CA 1
ATOM 2284 C C . ARG A 1 286 ? 15.258 -1.905 3.846 1.00 88.31 286 ARG A C 1
ATOM 2286 O O . ARG A 1 286 ? 15.919 -0.979 3.386 1.00 88.31 286 ARG A O 1
ATOM 2293 N N . ALA A 1 287 ? 15.605 -2.542 4.963 1.00 83.62 287 ALA A N 1
ATOM 2294 C CA . ALA A 1 287 ? 16.823 -2.249 5.715 1.00 83.62 287 ALA A CA 1
ATOM 2295 C C . ALA A 1 287 ? 18.095 -2.404 4.879 1.00 83.62 287 ALA A C 1
ATOM 2297 O O . ALA A 1 287 ? 18.979 -1.547 4.915 1.00 83.62 287 ALA A O 1
ATOM 2298 N N . ASP A 1 288 ? 18.137 -3.459 4.074 1.00 87.50 288 ASP A N 1
ATOM 2299 C CA . ASP A 1 288 ? 19.298 -3.807 3.262 1.00 87.50 288 ASP A CA 1
ATOM 2300 C C . ASP A 1 288 ? 19.362 -3.029 1.933 1.00 87.50 288 ASP A C 1
ATOM 2302 O O . ASP A 1 288 ? 20.329 -3.164 1.182 1.00 87.50 288 ASP A O 1
ATOM 2306 N N . LEU A 1 289 ? 18.384 -2.154 1.649 1.00 84.75 289 LEU A N 1
ATOM 2307 C CA . LEU A 1 289 ? 18.342 -1.312 0.444 1.00 84.75 289 LEU A CA 1
ATOM 2308 C C . LEU A 1 289 ? 19.627 -0.496 0.255 1.00 84.75 289 LEU A C 1
ATOM 2310 O O . LEU A 1 289 ? 20.108 -0.341 -0.867 1.00 84.75 289 LEU A O 1
ATOM 2314 N N . PHE A 1 290 ? 20.185 0.037 1.342 1.00 81.88 290 PHE A N 1
ATOM 2315 C CA . PHE A 1 290 ? 21.357 0.919 1.293 1.00 81.88 290 PHE A CA 1
ATOM 2316 C C . PHE A 1 290 ? 22.678 0.169 1.107 1.00 81.88 290 PHE A C 1
ATOM 2318 O O . PHE A 1 290 ? 23.699 0.795 0.837 1.00 81.88 290 PHE A O 1
ATOM 2325 N N . GLN A 1 291 ? 22.654 -1.164 1.183 1.00 83.19 291 GLN A N 1
ATOM 2326 C CA . GLN A 1 291 ? 23.794 -2.007 0.824 1.00 83.19 291 GLN A CA 1
ATOM 2327 C C . GLN A 1 291 ? 23.870 -2.245 -0.691 1.00 83.19 291 GLN A C 1
ATOM 2329 O O . GLN A 1 291 ? 24.903 -2.677 -1.194 1.00 83.19 291 GLN A O 1
ATOM 2334 N N . LEU A 1 292 ? 22.801 -1.954 -1.442 1.00 84.19 292 LEU A N 1
ATOM 2335 C CA . LEU A 1 292 ? 22.743 -2.202 -2.880 1.00 84.19 292 LEU A CA 1
ATOM 2336 C C . LEU A 1 292 ? 23.511 -1.147 -3.680 1.00 84.19 292 LEU A C 1
ATOM 2338 O O . LEU A 1 292 ? 23.375 0.058 -3.471 1.00 84.19 292 LEU A O 1
ATOM 2342 N N . HIS A 1 293 ? 24.261 -1.613 -4.672 1.00 82.88 293 HIS A N 1
ATOM 2343 C CA . HIS A 1 293 ? 24.974 -0.782 -5.642 1.00 82.88 293 HIS A CA 1
ATOM 2344 C C . HIS A 1 293 ? 25.112 -1.547 -6.971 1.00 82.88 293 HIS A C 1
ATOM 2346 O O . HIS A 1 293 ? 24.900 -2.757 -6.993 1.00 82.88 293 HIS A O 1
ATOM 2352 N N . PRO A 1 294 ? 25.425 -0.896 -8.108 1.00 80.00 294 PRO A N 1
ATOM 2353 C CA . PRO A 1 294 ? 25.456 -1.572 -9.412 1.00 80.00 294 PRO A CA 1
ATOM 2354 C C . PRO A 1 294 ? 26.347 -2.826 -9.479 1.00 80.00 294 PRO A C 1
ATOM 2356 O O . PRO A 1 294 ? 26.013 -3.765 -10.200 1.00 80.00 294 PRO A O 1
ATOM 2359 N N . GLU A 1 295 ? 27.436 -2.860 -8.705 1.00 82.69 295 GLU A N 1
ATOM 2360 C CA . GLU A 1 295 ? 28.350 -4.009 -8.593 1.00 82.69 295 GLU A CA 1
ATOM 2361 C C . GLU A 1 295 ? 27.810 -5.120 -7.673 1.00 82.69 295 GLU A C 1
ATOM 2363 O O . GLU A 1 295 ? 28.104 -6.295 -7.890 1.00 82.69 295 GLU A O 1
ATOM 2368 N N . GLN A 1 296 ? 26.953 -4.771 -6.706 1.00 86.44 296 GLN A N 1
ATOM 2369 C CA . GLN A 1 296 ? 26.243 -5.698 -5.822 1.00 86.44 296 GLN A CA 1
ATOM 2370 C C . GLN A 1 296 ? 24.721 -5.453 -5.895 1.00 86.44 296 GLN A C 1
ATOM 2372 O O . GLN A 1 296 ? 24.121 -4.824 -5.019 1.00 86.44 296 GLN A O 1
ATOM 2377 N N . PRO A 1 297 ? 24.068 -5.933 -6.966 1.00 87.25 297 PRO A N 1
ATOM 2378 C CA . PRO A 1 297 ? 22.682 -5.595 -7.282 1.00 87.25 297 PRO A CA 1
ATOM 2379 C C . PRO A 1 297 ? 21.645 -6.454 -6.556 1.00 87.25 297 PRO A C 1
ATOM 2381 O O . PRO A 1 297 ? 20.446 -6.246 -6.741 1.00 87.25 297 PRO A O 1
ATOM 2384 N N . LEU A 1 298 ? 22.097 -7.443 -5.786 1.00 92.62 298 LEU A N 1
ATOM 2385 C CA . LEU A 1 298 ? 21.262 -8.379 -5.052 1.00 92.62 298 LEU A CA 1
ATOM 2386 C C . LEU A 1 298 ? 21.827 -8.593 -3.650 1.00 92.62 298 LEU A C 1
ATOM 2388 O O . LEU A 1 298 ? 22.993 -8.963 -3.507 1.00 92.62 298 LEU A O 1
ATOM 2392 N N . VAL A 1 299 ? 20.982 -8.414 -2.638 1.00 92.38 299 VAL A N 1
ATOM 2393 C CA . VAL A 1 299 ? 21.290 -8.718 -1.234 1.00 92.38 299 VAL A CA 1
ATOM 2394 C C . VAL A 1 299 ? 20.152 -9.548 -0.641 1.00 92.38 299 VAL A C 1
ATOM 2396 O O . VAL A 1 299 ? 18.980 -9.282 -0.896 1.00 92.38 299 VAL A O 1
ATOM 2399 N N . PHE A 1 300 ? 20.490 -10.566 0.148 1.00 90.81 300 PHE A N 1
ATOM 2400 C CA . PHE A 1 300 ? 19.527 -11.292 0.974 1.00 90.81 300 PHE A CA 1
ATOM 2401 C C . PHE A 1 300 ? 19.791 -10.959 2.433 1.00 90.81 300 PHE A C 1
ATOM 2403 O O . PHE A 1 300 ? 20.937 -11.014 2.871 1.00 90.81 300 PHE A O 1
ATOM 2410 N N . SER A 1 301 ? 18.731 -10.668 3.173 1.00 84.88 301 SER A N 1
ATOM 2411 C CA . SER A 1 301 ? 18.816 -10.423 4.602 1.00 84.88 301 SER A CA 1
ATOM 2412 C C . SER A 1 301 ? 19.157 -11.721 5.333 1.00 84.88 301 SER A C 1
ATOM 2414 O O . SER A 1 301 ? 18.475 -12.738 5.162 1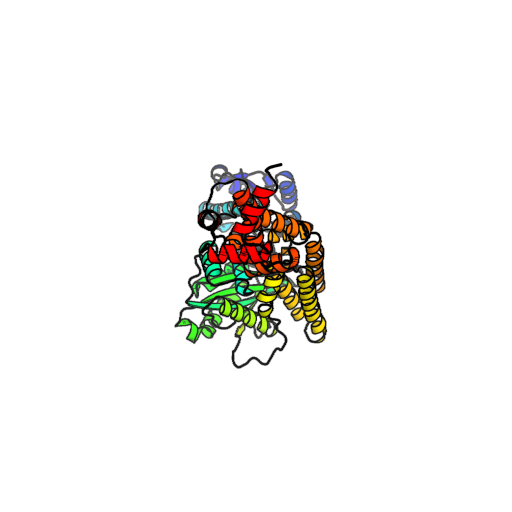.00 84.88 301 SER A O 1
ATOM 2416 N N . ASP A 1 302 ? 20.214 -11.693 6.142 1.00 73.25 302 ASP A N 1
ATOM 2417 C CA . ASP A 1 302 ? 20.660 -12.822 6.956 1.00 73.25 302 ASP A CA 1
ATOM 2418 C C . ASP A 1 302 ? 20.311 -12.592 8.430 1.00 73.25 302 ASP A C 1
ATOM 2420 O O . ASP A 1 302 ? 20.624 -11.550 9.000 1.00 73.25 302 ASP A O 1
ATOM 2424 N N . LEU A 1 303 ? 19.702 -13.597 9.073 1.00 59.75 303 LEU A N 1
ATOM 2425 C CA . LEU A 1 303 ? 19.349 -13.564 10.503 1.00 59.75 303 LEU A CA 1
ATOM 2426 C C . LEU A 1 303 ? 20.578 -13.453 11.422 1.00 59.75 303 LEU A C 1
ATOM 2428 O O . LEU A 1 303 ? 20.474 -12.923 12.523 1.00 59.75 303 LEU A O 1
ATOM 2432 N N . GLU A 1 304 ? 21.726 -13.969 10.980 1.00 49.25 304 GLU A N 1
ATOM 2433 C CA . GLU A 1 304 ? 22.956 -14.071 11.779 1.00 49.25 304 GLU A CA 1
ATOM 2434 C C . GLU A 1 304 ? 23.935 -12.919 11.521 1.00 49.25 304 GLU A C 1
ATOM 2436 O O . GLU A 1 304 ? 24.789 -12.632 12.357 1.00 49.25 304 GLU A O 1
ATOM 2441 N N . ASN A 1 305 ? 23.795 -12.241 10.379 1.00 44.09 305 ASN A N 1
ATOM 2442 C CA . ASN A 1 305 ? 24.758 -11.272 9.866 1.00 44.09 305 ASN A CA 1
ATOM 2443 C C . ASN A 1 305 ? 24.192 -9.851 9.812 1.00 44.09 305 ASN A C 1
ATOM 2445 O O . ASN A 1 305 ? 24.683 -9.014 9.057 1.00 44.09 305 ASN A O 1
ATOM 2449 N N . THR A 1 306 ? 23.204 -9.543 10.660 1.00 41.97 306 THR A N 1
ATOM 2450 C CA . THR A 1 306 ? 22.943 -8.161 11.069 1.00 41.97 306 THR A CA 1
ATOM 2451 C C . THR A 1 306 ? 24.176 -7.638 11.807 1.00 41.97 306 THR A C 1
ATOM 2453 O O . THR A 1 306 ? 24.189 -7.483 13.028 1.00 41.97 306 THR A O 1
ATOM 2456 N N . THR A 1 307 ? 25.227 -7.288 11.057 1.00 38.31 307 THR A N 1
ATOM 2457 C CA . THR A 1 307 ? 25.915 -6.037 11.331 1.00 38.31 307 THR A CA 1
ATOM 2458 C C . THR A 1 307 ? 24.804 -5.024 11.445 1.00 38.31 307 THR A C 1
ATOM 2460 O O . THR A 1 307 ? 24.110 -4.712 10.482 1.00 38.31 307 THR A O 1
ATOM 2463 N N . VAL A 1 308 ? 24.564 -4.661 12.689 1.00 41.19 308 VAL A N 1
ATOM 2464 C CA . VAL A 1 308 ? 23.681 -3.627 13.156 1.00 41.19 308 VAL A CA 1
ATOM 2465 C C . VAL A 1 308 ? 23.882 -2.394 12.266 1.00 41.19 308 VAL A C 1
ATOM 2467 O O . VAL A 1 308 ? 24.694 -1.527 12.563 1.00 41.19 308 VAL A O 1
ATOM 2470 N N . SER A 1 309 ? 23.143 -2.297 11.160 1.00 40.88 309 SER A N 1
ATOM 2471 C CA . SER A 1 309 ? 22.673 -0.998 10.714 1.00 40.88 309 SER A CA 1
ATOM 2472 C C . SER A 1 309 ? 21.616 -0.632 11.742 1.00 40.88 309 SER A C 1
ATOM 2474 O O . SER A 1 309 ? 20.454 -1.022 11.669 1.00 40.88 309 SER A O 1
ATOM 2476 N N . THR A 1 310 ? 22.067 0.028 12.800 1.00 40.88 310 THR A N 1
ATOM 2477 C CA . THR A 1 310 ? 21.339 0.457 14.003 1.00 40.88 310 THR A CA 1
ATOM 2478 C C . THR A 1 310 ? 20.200 1.445 13.712 1.00 40.88 310 THR A C 1
ATOM 2480 O O . THR A 1 310 ? 19.775 2.193 14.593 1.00 40.88 310 THR A O 1
ATOM 2483 N N . MET A 1 311 ? 19.726 1.546 12.471 1.00 48.47 311 MET A N 1
ATOM 2484 C CA . MET A 1 311 ? 19.022 2.730 11.990 1.00 48.47 311 MET A CA 1
ATOM 2485 C C . MET A 1 311 ? 17.823 2.432 11.084 1.00 48.47 311 MET A C 1
ATOM 2487 O O . MET A 1 311 ? 17.333 3.332 10.409 1.00 48.47 311 MET A O 1
ATOM 2491 N N . THR A 1 312 ? 17.279 1.217 11.078 1.00 55.41 312 THR A N 1
ATOM 2492 C CA . THR A 1 312 ? 16.016 0.961 10.370 1.00 55.41 312 THR A CA 1
ATOM 2493 C C . THR A 1 312 ? 14.852 1.198 11.306 1.00 55.41 312 THR A C 1
ATOM 2495 O O . THR A 1 312 ? 14.642 0.441 12.253 1.00 55.41 312 THR A O 1
ATOM 2498 N N . PHE A 1 313 ? 14.137 2.299 11.075 1.00 67.31 313 PHE A N 1
ATOM 2499 C CA . PHE A 1 313 ? 12.987 2.659 11.886 1.00 67.31 313 PHE A CA 1
ATOM 2500 C C . PHE A 1 313 ? 11.817 1.749 11.520 1.00 67.31 313 PHE A C 1
ATOM 2502 O O . PHE A 1 313 ? 11.217 1.871 10.454 1.00 67.31 313 PHE A O 1
ATOM 2509 N N . ASP A 1 314 ? 11.519 0.814 12.410 1.00 76.62 314 ASP A N 1
ATOM 2510 C CA . ASP A 1 314 ? 10.313 0.016 12.325 1.00 76.62 314 ASP A CA 1
ATOM 2511 C C . ASP A 1 314 ? 9.178 0.751 13.044 1.00 76.62 314 ASP A C 1
ATOM 2513 O O . ASP A 1 314 ? 9.217 0.924 14.262 1.00 76.62 314 ASP A O 1
ATOM 2517 N N . PHE A 1 315 ? 8.179 1.212 12.289 1.00 85.25 315 PHE A N 1
ATOM 2518 C CA . PHE A 1 315 ? 7.019 1.921 12.840 1.00 85.25 315 PHE A CA 1
ATOM 2519 C C . PHE A 1 315 ? 5.935 0.967 13.366 1.00 85.25 315 PHE A C 1
ATOM 2521 O O . PHE A 1 315 ? 5.066 1.390 14.130 1.00 85.25 315 PHE A O 1
ATOM 2528 N N . ARG A 1 316 ? 5.994 -0.328 13.021 1.00 84.19 316 ARG A N 1
ATOM 2529 C CA . ARG A 1 316 ? 4.986 -1.332 13.410 1.00 84.19 316 ARG A CA 1
ATOM 2530 C C . ARG A 1 316 ? 4.764 -1.432 14.924 1.00 84.19 316 ARG A C 1
ATOM 2532 O O . ARG A 1 316 ? 3.604 -1.504 15.324 1.00 84.19 316 ARG A O 1
ATOM 2539 N N . PRO A 1 317 ? 5.795 -1.350 15.794 1.00 85.69 317 PRO A N 1
ATOM 2540 C CA . PRO A 1 317 ? 5.596 -1.348 17.245 1.00 85.69 317 PRO A CA 1
ATOM 2541 C C . PRO A 1 317 ? 4.693 -0.217 17.761 1.00 85.69 317 PRO A C 1
ATOM 2543 O O . PRO A 1 317 ? 4.127 -0.340 18.843 1.00 85.69 317 PRO A O 1
ATOM 2546 N N . PHE A 1 318 ? 4.538 0.875 17.005 1.00 86.94 318 PHE A N 1
ATOM 2547 C CA . PHE A 1 318 ? 3.684 2.007 17.373 1.00 86.94 318 PHE A CA 1
ATOM 2548 C C . PHE A 1 318 ? 2.253 1.897 16.844 1.00 86.94 318 PHE A C 1
ATOM 2550 O O . PHE A 1 318 ? 1.408 2.719 17.194 1.00 86.94 318 PHE A O 1
ATOM 2557 N N . GLN A 1 319 ? 1.956 0.912 15.996 1.00 86.44 319 GLN A N 1
ATOM 2558 C CA . GLN A 1 319 ? 0.638 0.755 15.385 1.00 86.44 319 GLN A CA 1
ATOM 2559 C C . GLN A 1 319 ? -0.460 0.632 16.444 1.00 86.44 319 GLN A C 1
ATOM 2561 O O . GLN A 1 319 ? -1.461 1.338 16.371 1.00 86.44 319 GLN A O 1
ATOM 2566 N N . SER A 1 320 ? -0.277 -0.248 17.430 1.00 83.94 320 SER A N 1
ATOM 2567 C CA . SER A 1 320 ? -1.276 -0.519 18.466 1.00 83.94 320 SER A CA 1
ATOM 2568 C C . SER A 1 320 ? -1.532 0.700 19.352 1.00 83.94 320 SER A C 1
ATOM 2570 O O . SER A 1 320 ? -2.688 1.025 19.613 1.00 83.94 320 SER A O 1
ATOM 2572 N N . SER A 1 321 ? -0.480 1.419 19.755 1.00 87.62 321 SER A N 1
ATOM 2573 C CA . SER A 1 321 ? -0.612 2.625 20.577 1.00 87.62 321 SER A CA 1
ATOM 2574 C C . SER A 1 321 ? -1.243 3.784 19.806 1.00 87.62 321 SER A C 1
ATOM 2576 O O . SER A 1 321 ? -2.208 4.371 20.285 1.00 87.62 321 SER A O 1
ATOM 2578 N N . LEU A 1 322 ? -0.775 4.089 18.593 1.00 89.31 322 LEU A N 1
ATOM 2579 C CA . LEU A 1 322 ? -1.358 5.149 17.764 1.00 89.31 322 LEU A CA 1
ATOM 2580 C C . LEU A 1 322 ? -2.805 4.850 17.385 1.00 89.31 322 LEU A C 1
ATOM 2582 O O . LEU A 1 322 ? -3.635 5.756 17.365 1.00 89.31 322 LEU A O 1
ATOM 2586 N N . ARG A 1 323 ? -3.126 3.582 17.128 1.00 84.12 323 ARG A N 1
ATOM 2587 C CA . ARG A 1 323 ? -4.499 3.171 16.868 1.00 84.12 323 ARG A CA 1
ATOM 2588 C C . ARG A 1 323 ? -5.388 3.355 18.087 1.00 84.12 323 ARG A C 1
ATOM 2590 O O . ARG A 1 323 ? -6.446 3.952 17.956 1.00 84.12 323 ARG A O 1
ATOM 2597 N N . GLN A 1 324 ? -4.939 2.926 19.264 1.00 81.50 324 GLN A N 1
ATOM 2598 C CA . GLN A 1 324 ? -5.671 3.173 20.503 1.00 81.50 324 GLN A CA 1
ATOM 2599 C C . GLN A 1 324 ? -5.913 4.675 20.714 1.00 81.50 324 GLN A C 1
ATOM 2601 O O . GLN A 1 324 ? -7.012 5.075 21.080 1.00 81.50 324 GLN A O 1
ATOM 2606 N N . ILE A 1 325 ? -4.920 5.521 20.434 1.00 84.25 325 ILE A N 1
ATOM 2607 C CA . ILE A 1 325 ? -5.060 6.980 20.517 1.00 84.25 325 ILE A CA 1
ATOM 2608 C C . ILE A 1 325 ? -6.135 7.491 19.540 1.00 84.25 325 ILE A C 1
ATOM 2610 O O . ILE A 1 325 ? -6.932 8.348 19.923 1.00 84.25 325 ILE A O 1
ATOM 2614 N N . LEU A 1 326 ? -6.183 6.977 18.305 1.00 81.88 326 LEU A N 1
ATOM 2615 C CA . LEU A 1 326 ? -7.214 7.324 17.317 1.00 81.88 326 LEU A CA 1
ATOM 2616 C C . LEU A 1 326 ? -8.607 6.848 17.749 1.00 81.88 326 LEU A C 1
ATOM 2618 O O . LEU A 1 326 ? -9.541 7.649 17.733 1.00 81.88 326 LEU A O 1
ATOM 2622 N N . ASP A 1 327 ? -8.729 5.598 18.200 1.00 74.56 327 ASP A N 1
ATOM 2623 C CA . ASP A 1 327 ? -9.981 4.997 18.682 1.00 74.56 327 ASP A CA 1
ATOM 2624 C C . ASP A 1 327 ? -10.500 5.711 19.941 1.00 74.56 327 ASP A C 1
ATOM 2626 O O . ASP A 1 327 ? -11.705 5.841 20.146 1.00 74.56 327 ASP A O 1
ATOM 2630 N N . GLU A 1 328 ? -9.595 6.225 20.781 1.00 72.25 328 GLU A N 1
ATOM 2631 C CA . GLU A 1 328 ? -9.925 7.053 21.943 1.00 72.25 328 GLU A CA 1
ATOM 2632 C C . GLU A 1 328 ? -10.148 8.537 21.604 1.00 72.25 328 GLU A C 1
ATOM 2634 O O . GLU A 1 328 ? -10.423 9.365 22.488 1.00 72.25 328 GLU A O 1
ATOM 2639 N N . PHE A 1 329 ? -10.051 8.893 20.322 1.00 72.88 329 PHE A N 1
ATOM 2640 C CA . PHE A 1 329 ? -10.151 10.254 19.811 1.00 72.88 329 PHE A CA 1
ATOM 2641 C C . PHE A 1 329 ? -9.143 11.199 20.500 1.00 72.88 329 PHE A C 1
ATOM 2643 O O . PHE A 1 329 ? -9.388 12.390 20.680 1.00 72.88 329 PHE A O 1
ATOM 2650 N N . GLN A 1 330 ? -7.989 10.717 20.949 1.00 76.44 330 GLN A N 1
ATOM 2651 C CA . GLN A 1 330 ? -6.966 11.528 21.617 1.00 76.44 330 GLN A CA 1
ATOM 2652 C C . GLN A 1 330 ? -6.051 12.238 20.601 1.00 76.44 330 GLN A C 1
ATOM 2654 O O . GLN A 1 330 ? -4.832 12.130 20.652 1.00 76.44 330 GLN A O 1
ATOM 2659 N N . PHE A 1 331 ? -6.628 13.009 19.677 1.00 79.88 331 PHE A N 1
ATOM 2660 C CA . PHE A 1 331 ? -5.891 13.611 18.554 1.00 79.88 331 PHE A CA 1
ATOM 2661 C C . PHE A 1 331 ? -4.705 14.510 18.927 1.00 79.88 331 PHE A C 1
ATOM 2663 O O . PHE A 1 331 ? -3.674 14.372 18.277 1.00 79.88 331 PHE A O 1
ATOM 2670 N N . PRO A 1 332 ? -4.759 15.351 19.982 1.00 83.12 332 PRO A N 1
ATOM 2671 C CA . PRO A 1 332 ? -3.575 16.105 20.398 1.00 83.12 332 PRO A CA 1
ATOM 2672 C C . PRO A 1 332 ? -2.406 15.192 20.791 1.00 83.12 332 PRO A C 1
ATOM 2674 O O . PRO A 1 332 ? -1.248 15.505 20.526 1.00 83.12 332 PRO A O 1
ATOM 2677 N N . LEU A 1 333 ? -2.707 14.032 21.389 1.00 85.69 333 LEU A N 1
ATOM 2678 C CA . LEU A 1 333 ? -1.697 13.025 21.695 1.00 85.69 333 LEU A CA 1
ATOM 2679 C C . LEU A 1 333 ? -1.205 12.343 20.412 1.00 85.69 333 LEU A C 1
ATOM 2681 O O . LEU A 1 333 ? 0.000 12.188 20.258 1.00 85.69 333 LEU A O 1
ATOM 2685 N N . PHE A 1 334 ? -2.098 12.022 19.468 1.00 90.00 334 PHE A N 1
ATOM 2686 C CA . PHE A 1 334 ? -1.720 11.466 18.160 1.00 90.00 334 PHE A CA 1
ATOM 2687 C C . PHE A 1 334 ? -0.745 12.389 17.423 1.00 90.00 334 PHE A C 1
ATOM 2689 O O . PHE A 1 334 ? 0.333 11.956 17.026 1.00 90.00 334 PHE A O 1
ATOM 2696 N N . GLN A 1 335 ? -1.086 13.675 17.301 1.00 89.75 335 GLN A N 1
ATOM 2697 C CA . GLN A 1 335 ? -0.226 14.683 16.685 1.00 89.75 335 GLN A CA 1
ATOM 2698 C C . GLN A 1 335 ? 1.118 14.790 17.400 1.00 89.75 335 GLN A C 1
ATOM 2700 O O . GLN A 1 335 ? 2.153 14.797 16.741 1.00 89.75 335 GLN A O 1
ATOM 2705 N N . ALA A 1 336 ? 1.124 14.845 18.736 1.00 90.00 336 ALA A N 1
ATOM 2706 C CA . ALA A 1 336 ? 2.362 14.902 19.507 1.00 90.00 336 ALA A CA 1
ATOM 2707 C C . ALA A 1 336 ? 3.243 13.666 19.260 1.00 90.00 336 ALA A C 1
ATOM 2709 O O . ALA A 1 336 ? 4.448 13.809 19.059 1.00 90.00 336 ALA A O 1
ATOM 2710 N N . THR A 1 337 ? 2.654 12.467 19.211 1.00 92.62 337 THR A N 1
ATOM 2711 C CA . THR A 1 337 ? 3.383 11.225 18.919 1.00 92.62 337 THR A CA 1
ATOM 2712 C C . THR A 1 337 ? 3.934 11.208 17.491 1.00 92.62 337 THR A C 1
ATOM 2714 O O . THR A 1 337 ? 5.101 10.872 17.302 1.00 92.62 337 THR A O 1
ATOM 2717 N N . VAL A 1 338 ? 3.153 11.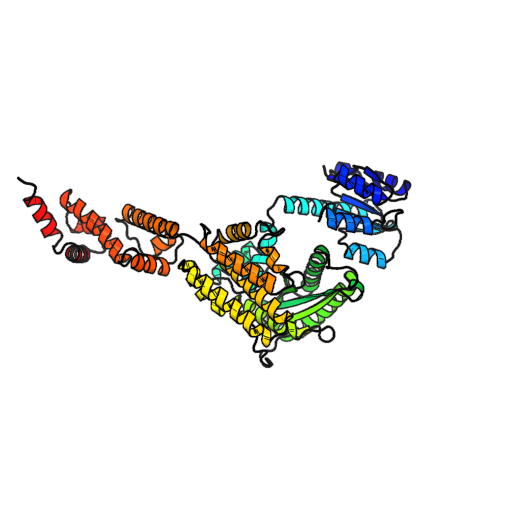617 16.484 1.00 93.69 338 VAL A N 1
ATOM 2718 C CA . VAL A 1 338 ? 3.632 11.682 15.090 1.00 93.69 338 VAL A CA 1
ATOM 2719 C C . VAL A 1 338 ? 4.721 12.748 14.928 1.00 93.69 338 VAL A C 1
ATOM 2721 O O . VAL A 1 338 ? 5.754 12.462 14.326 1.00 93.69 338 VAL A O 1
ATOM 2724 N N . ARG A 1 339 ? 4.570 13.937 15.530 1.00 94.31 339 ARG A N 1
ATOM 2725 C CA . ARG A 1 339 ? 5.623 14.972 15.540 1.00 94.31 339 ARG A CA 1
ATOM 2726 C C . ARG A 1 339 ? 6.897 14.485 16.226 1.00 94.31 339 ARG A C 1
ATOM 2728 O O . ARG A 1 339 ? 7.990 14.772 15.749 1.00 94.31 339 ARG A O 1
ATOM 2735 N N . GLN A 1 340 ? 6.781 13.707 17.303 1.00 91.44 340 GLN A N 1
ATOM 2736 C CA . GLN A 1 340 ? 7.941 13.090 17.945 1.00 91.44 340 GLN A CA 1
ATOM 2737 C C . GLN A 1 340 ? 8.652 12.111 16.999 1.00 91.44 340 GLN A C 1
ATOM 2739 O O . GLN A 1 340 ? 9.875 12.149 16.900 1.00 91.44 340 GLN A O 1
ATOM 2744 N N . MET A 1 341 ? 7.913 11.280 16.255 1.00 91.62 341 MET A N 1
ATOM 2745 C CA . MET A 1 341 ? 8.503 10.396 15.240 1.00 91.62 341 MET A CA 1
ATOM 2746 C C . MET A 1 341 ? 9.195 11.177 14.120 1.00 91.62 341 MET A C 1
ATOM 2748 O O . MET A 1 341 ? 10.290 10.798 13.702 1.00 91.62 341 MET A O 1
ATOM 2752 N N . MET A 1 342 ? 8.584 12.271 13.653 1.00 91.12 342 MET A N 1
ATOM 2753 C CA . MET A 1 342 ? 9.189 13.173 12.667 1.00 91.12 342 MET A CA 1
ATOM 2754 C C . MET A 1 342 ? 10.503 13.752 13.196 1.00 91.12 342 MET A C 1
ATOM 2756 O O . MET A 1 342 ? 11.517 13.668 12.506 1.00 91.12 342 MET A O 1
ATOM 2760 N N . HIS A 1 343 ? 10.515 14.240 14.440 1.00 88.25 343 HIS A N 1
ATOM 2761 C CA . HIS A 1 343 ? 11.719 14.755 15.088 1.00 88.25 343 HIS A CA 1
ATOM 2762 C C . HIS A 1 343 ? 12.811 13.687 15.193 1.00 88.25 343 HIS A C 1
ATOM 2764 O O . HIS A 1 343 ? 13.952 13.946 14.835 1.00 88.25 343 HIS A O 1
ATOM 2770 N N . THR A 1 344 ? 12.472 12.455 15.585 1.00 84.25 344 THR A N 1
ATOM 2771 C CA . THR A 1 344 ? 13.447 11.352 15.628 1.00 84.25 344 THR A CA 1
ATOM 2772 C C . THR A 1 344 ? 14.005 11.008 14.242 1.00 84.25 344 THR A C 1
ATOM 2774 O O . THR A 1 344 ? 15.182 10.662 14.124 1.00 84.25 344 THR A O 1
ATOM 2777 N N . CYS A 1 345 ? 13.200 11.114 13.179 1.00 81.94 345 CYS A N 1
ATOM 2778 C CA . CYS A 1 345 ? 13.698 10.968 11.807 1.00 81.94 345 CYS A CA 1
ATOM 2779 C C . CYS A 1 345 ? 14.668 12.104 11.436 1.00 81.94 345 CYS A C 1
ATOM 2781 O O . CYS A 1 345 ? 15.667 11.850 10.765 1.00 81.94 345 CYS A O 1
ATOM 2783 N N . GLN A 1 346 ? 14.394 13.331 11.891 1.00 80.38 346 GLN A N 1
ATOM 2784 C CA . GLN A 1 346 ? 15.222 14.513 11.641 1.00 80.38 346 GLN A CA 1
ATOM 2785 C C . GLN A 1 346 ? 16.525 14.527 12.449 1.00 80.38 346 GLN A C 1
ATOM 2787 O O . GLN A 1 346 ? 17.572 14.813 11.888 1.00 80.38 346 GLN A O 1
ATOM 2792 N N . GLU A 1 347 ? 16.516 14.179 13.736 1.00 79.56 347 GLU A N 1
ATOM 2793 C CA . GLU A 1 347 ? 17.736 14.111 14.562 1.00 79.56 347 GLU A CA 1
ATOM 2794 C C . GLU A 1 347 ? 18.753 13.122 13.986 1.00 79.56 347 GLU A C 1
ATOM 2796 O O . GLU A 1 347 ? 19.963 13.331 14.038 1.00 79.56 347 GLU A O 1
ATOM 2801 N N . LYS A 1 348 ? 18.260 12.047 13.366 1.00 69.56 348 LYS A N 1
ATOM 2802 C CA . LYS A 1 348 ? 19.108 11.067 12.689 1.00 69.56 348 LYS A CA 1
ATOM 2803 C C . LYS A 1 348 ? 19.670 11.557 11.351 1.00 69.56 348 LYS A C 1
ATOM 2805 O O . LYS A 1 348 ? 20.520 10.863 10.801 1.00 69.56 348 LYS A O 1
ATOM 2810 N N . MET A 1 349 ? 19.285 12.741 10.857 1.00 67.50 349 MET A N 1
ATOM 2811 C CA . MET A 1 349 ? 19.887 13.363 9.665 1.00 67.50 349 MET A CA 1
ATOM 2812 C C . MET A 1 349 ? 21.385 13.613 9.817 1.00 67.50 349 MET A C 1
ATOM 2814 O O . MET A 1 349 ? 22.091 13.642 8.816 1.00 67.50 349 MET A O 1
ATOM 2818 N N . GLU A 1 350 ? 21.880 13.761 11.046 1.00 66.38 350 GLU A N 1
ATOM 2819 C CA . GLU A 1 350 ? 23.312 13.937 11.303 1.00 66.38 350 GLU A CA 1
ATOM 2820 C C . GLU A 1 350 ? 24.099 12.621 11.203 1.00 66.38 350 GLU A C 1
ATOM 2822 O O . GLU A 1 350 ? 25.294 12.633 10.914 1.00 66.38 350 GLU A O 1
ATOM 2827 N N . ALA A 1 351 ? 23.437 11.481 11.431 1.00 72.12 351 ALA A N 1
ATOM 2828 C CA . ALA A 1 351 ? 24.061 10.157 11.471 1.00 72.12 351 ALA A CA 1
ATOM 2829 C C . ALA A 1 351 ? 23.808 9.312 10.209 1.00 72.12 351 ALA A C 1
ATOM 2831 O O . ALA A 1 351 ? 24.473 8.295 10.018 1.00 72.12 351 ALA A O 1
ATOM 2832 N N . LEU A 1 352 ? 22.843 9.707 9.376 1.00 74.62 352 LEU A N 1
ATOM 2833 C CA . LEU A 1 352 ? 22.406 8.988 8.181 1.00 74.62 352 LEU A CA 1
ATOM 2834 C C . LEU A 1 352 ? 22.660 9.789 6.910 1.00 74.62 352 LEU A C 1
ATOM 2836 O O . LEU A 1 352 ? 22.700 11.018 6.912 1.00 74.62 352 LEU A O 1
ATOM 2840 N N . SER A 1 353 ? 22.772 9.087 5.786 1.00 81.06 353 SER A N 1
ATOM 2841 C CA . SER A 1 353 ? 22.808 9.743 4.483 1.00 81.06 353 SER A CA 1
ATOM 2842 C C . SER A 1 353 ? 21.473 10.452 4.187 1.00 81.06 353 SER A C 1
ATOM 2844 O O . SER A 1 353 ? 20.408 9.970 4.587 1.00 81.06 353 SER A O 1
ATOM 2846 N N . PRO A 1 354 ? 21.469 11.548 3.402 1.00 81.56 354 PRO A N 1
ATOM 2847 C CA . PRO A 1 354 ? 20.230 12.233 3.016 1.00 81.56 354 PRO A CA 1
ATOM 2848 C C . PRO A 1 354 ? 19.188 11.307 2.368 1.00 81.56 354 PRO A C 1
ATOM 2850 O O . PRO A 1 354 ? 17.985 11.482 2.555 1.00 81.56 354 PRO A O 1
ATOM 2853 N N . LYS A 1 355 ? 19.649 10.282 1.636 1.00 80.56 355 LYS A N 1
ATOM 2854 C CA . LYS A 1 355 ? 18.788 9.268 1.018 1.00 80.56 355 LYS A CA 1
ATOM 2855 C C . LYS A 1 355 ? 18.130 8.371 2.072 1.00 80.56 355 LYS A C 1
ATOM 2857 O O . LYS A 1 355 ? 16.943 8.097 1.967 1.00 80.56 355 LYS A O 1
ATOM 2862 N N . GLU A 1 356 ? 18.855 7.934 3.097 1.00 82.06 356 GLU A N 1
ATOM 2863 C CA . GLU A 1 356 ? 18.288 7.120 4.184 1.00 82.06 356 GLU A CA 1
ATOM 2864 C C . GLU A 1 356 ? 17.208 7.861 4.965 1.00 82.06 356 GLU A C 1
ATOM 2866 O O . GLU A 1 356 ? 16.156 7.290 5.269 1.00 82.06 356 GLU A O 1
ATOM 2871 N N . VAL A 1 357 ? 17.437 9.145 5.238 1.00 85.19 357 VAL A N 1
ATOM 2872 C CA . VAL A 1 357 ? 16.448 10.003 5.895 1.00 85.19 357 VAL A CA 1
ATOM 2873 C C . VAL A 1 357 ? 15.196 10.108 5.035 1.00 85.19 357 VAL A C 1
ATOM 2875 O O . VAL A 1 357 ? 14.112 9.803 5.525 1.00 85.19 357 VAL A O 1
ATOM 2878 N N . LEU A 1 358 ? 15.339 10.462 3.753 1.00 85.06 358 LEU A N 1
ATOM 2879 C CA . LEU A 1 358 ? 14.214 10.612 2.826 1.00 85.06 358 LEU A CA 1
ATOM 2880 C C . LEU A 1 358 ? 13.319 9.366 2.814 1.00 85.06 358 LEU A C 1
ATOM 2882 O O . LEU A 1 358 ? 12.102 9.471 2.950 1.00 85.06 358 LEU A O 1
ATOM 2886 N N . TYR A 1 359 ? 13.917 8.181 2.683 1.00 84.81 359 TYR A N 1
ATOM 2887 C CA . TYR A 1 359 ? 13.168 6.923 2.638 1.00 84.81 359 TYR A CA 1
ATOM 2888 C C . TYR A 1 359 ? 12.539 6.580 3.992 1.00 84.81 359 TYR A C 1
ATOM 2890 O O . TYR A 1 359 ? 11.438 6.045 4.035 1.00 84.81 359 TYR A O 1
ATOM 2898 N N . THR A 1 360 ? 13.187 6.929 5.104 1.00 86.88 360 THR A N 1
ATOM 2899 C CA . THR A 1 360 ? 12.617 6.739 6.449 1.00 86.88 360 THR A CA 1
ATOM 2900 C C . THR A 1 360 ? 11.429 7.655 6.698 1.00 86.88 360 THR A C 1
ATOM 2902 O O . THR A 1 360 ? 10.405 7.208 7.212 1.00 86.88 360 THR A O 1
ATOM 2905 N N . THR A 1 361 ? 11.509 8.912 6.271 1.00 89.19 361 THR A N 1
ATOM 2906 C CA . THR A 1 361 ? 10.376 9.840 6.329 1.00 89.19 361 THR A CA 1
ATOM 2907 C C . THR A 1 361 ? 9.255 9.409 5.381 1.00 89.19 361 THR A C 1
ATOM 2909 O O . THR A 1 361 ? 8.079 9.567 5.713 1.00 89.19 361 THR A O 1
ATOM 2912 N N . LEU A 1 362 ? 9.587 8.816 4.230 1.00 87.06 362 LEU A N 1
ATOM 2913 C CA . LEU A 1 362 ? 8.589 8.261 3.317 1.00 87.06 362 LEU A CA 1
ATOM 2914 C C . LEU A 1 362 ? 7.848 7.095 3.976 1.00 87.06 362 LEU A C 1
ATOM 2916 O O . LEU A 1 362 ? 6.621 7.078 3.952 1.00 87.06 362 LEU A O 1
ATOM 2920 N N . ASP A 1 363 ? 8.568 6.174 4.617 1.00 87.69 363 ASP A N 1
ATOM 2921 C CA . ASP A 1 363 ? 7.974 5.056 5.355 1.00 87.69 363 ASP A CA 1
ATOM 2922 C C . ASP A 1 363 ? 7.070 5.531 6.498 1.00 87.69 363 ASP A C 1
ATOM 2924 O O . ASP A 1 363 ? 5.964 5.012 6.650 1.00 87.69 363 ASP A O 1
ATOM 2928 N N . LEU A 1 364 ? 7.484 6.560 7.249 1.00 91.12 364 LEU A N 1
ATOM 2929 C CA . LEU A 1 364 ? 6.634 7.199 8.261 1.00 91.12 364 LEU A CA 1
ATOM 2930 C C . LEU A 1 364 ? 5.353 7.758 7.631 1.00 91.12 364 LEU A C 1
ATOM 2932 O O . LEU A 1 364 ? 4.256 7.537 8.142 1.00 91.12 364 LEU A O 1
ATOM 2936 N N . THR A 1 365 ? 5.482 8.459 6.504 1.00 91.00 365 THR A N 1
ATOM 2937 C CA . THR A 1 365 ? 4.343 9.049 5.787 1.00 91.00 365 THR A CA 1
ATOM 2938 C C . THR A 1 365 ? 3.374 7.969 5.311 1.00 91.00 365 THR A C 1
ATOM 2940 O O . THR A 1 365 ? 2.163 8.080 5.512 1.00 91.00 365 THR A O 1
ATOM 2943 N N . MET A 1 366 ? 3.906 6.885 4.740 1.00 87.25 366 MET A N 1
ATOM 2944 C CA . MET A 1 366 ? 3.135 5.730 4.286 1.00 87.25 366 MET A CA 1
ATOM 2945 C C . MET A 1 366 ? 2.390 5.068 5.437 1.00 87.25 366 MET A C 1
ATOM 2947 O O . MET A 1 366 ? 1.182 4.836 5.326 1.00 87.25 366 MET A O 1
ATOM 2951 N N . PHE A 1 367 ? 3.092 4.833 6.543 1.00 90.94 367 PHE A N 1
ATOM 2952 C CA . PHE A 1 367 ? 2.548 4.247 7.755 1.00 90.94 367 PHE A CA 1
ATOM 2953 C C . PHE A 1 367 ? 1.412 5.097 8.337 1.00 90.94 367 PHE A C 1
ATOM 2955 O O . PHE A 1 367 ? 0.317 4.577 8.534 1.00 90.94 367 PHE A O 1
ATOM 2962 N N . VAL A 1 368 ? 1.620 6.403 8.543 1.00 92.69 368 VAL A N 1
ATOM 2963 C CA . VAL A 1 368 ? 0.609 7.301 9.135 1.00 92.69 368 VAL A CA 1
ATOM 2964 C C . VAL A 1 368 ? -0.637 7.399 8.256 1.00 92.69 368 VAL A C 1
ATOM 2966 O O . VAL A 1 368 ? -1.753 7.265 8.757 1.00 92.69 368 VAL A O 1
ATOM 2969 N N . PHE A 1 369 ? -0.478 7.586 6.944 1.00 89.88 369 PHE A N 1
ATOM 2970 C CA . PHE A 1 369 ? -1.622 7.733 6.040 1.00 89.88 369 PHE A CA 1
ATOM 2971 C C . PHE A 1 369 ? -2.470 6.461 6.001 1.00 89.88 369 PHE A C 1
ATOM 2973 O O . PHE A 1 369 ? -3.695 6.519 6.112 1.00 89.88 369 PHE A O 1
ATOM 2980 N N . HIS A 1 370 ? -1.825 5.300 5.877 1.00 87.50 370 HIS A N 1
ATOM 2981 C CA . HIS A 1 370 ? -2.543 4.030 5.809 1.00 87.50 370 HIS A CA 1
ATOM 2982 C C . HIS A 1 370 ? -3.077 3.592 7.173 1.00 87.50 370 HIS A C 1
ATOM 2984 O O . HIS A 1 370 ? -4.094 2.901 7.215 1.00 87.50 370 HIS A O 1
ATOM 2990 N N . LEU A 1 371 ? -2.457 4.023 8.277 1.00 89.44 371 LEU A N 1
ATOM 2991 C CA . LEU A 1 371 ? -3.002 3.849 9.620 1.00 89.44 371 LEU A CA 1
ATOM 2992 C C . LEU A 1 371 ? -4.316 4.620 9.773 1.00 89.44 371 LEU A C 1
ATOM 2994 O O . LEU A 1 371 ? -5.289 4.045 10.248 1.00 89.44 371 LEU A O 1
ATOM 2998 N N . LEU A 1 372 ? -4.378 5.879 9.323 1.00 87.94 372 LEU A N 1
ATOM 2999 C CA . LEU A 1 372 ? -5.618 6.663 9.347 1.00 87.94 372 LEU A CA 1
ATOM 3000 C C . LEU A 1 372 ? -6.715 6.006 8.501 1.00 87.94 372 LEU A C 1
ATOM 3002 O O . LEU A 1 372 ? -7.837 5.850 8.979 1.00 87.94 372 LEU A O 1
ATOM 3006 N N . ILE A 1 373 ? -6.383 5.564 7.281 1.00 81.94 373 ILE A N 1
ATOM 3007 C CA . ILE A 1 373 ? -7.314 4.837 6.396 1.00 81.94 373 ILE A CA 1
ATOM 3008 C C . ILE A 1 373 ? -7.816 3.547 7.055 1.00 81.94 373 ILE A C 1
ATOM 3010 O O . ILE A 1 373 ? -8.995 3.219 6.948 1.00 81.94 373 ILE A O 1
ATOM 3014 N N . ALA A 1 374 ? -6.940 2.818 7.749 1.00 79.44 374 ALA A N 1
ATOM 3015 C CA . ALA A 1 374 ? -7.318 1.608 8.471 1.00 79.44 374 ALA A CA 1
ATOM 3016 C C . ALA A 1 374 ? -8.155 1.897 9.730 1.00 79.44 374 ALA A C 1
ATOM 3018 O O . ALA A 1 374 ? -8.948 1.047 10.127 1.00 79.44 374 ALA A O 1
ATOM 3019 N N . ALA A 1 375 ? -7.978 3.065 10.352 1.00 79.19 375 ALA A N 1
ATOM 3020 C CA . ALA A 1 375 ? -8.656 3.444 11.587 1.00 79.19 375 ALA A CA 1
ATOM 3021 C C . ALA A 1 375 ? -10.054 4.036 11.359 1.00 79.19 375 ALA A C 1
ATOM 3023 O O . ALA A 1 375 ? -10.925 3.851 12.204 1.00 79.19 375 ALA A O 1
ATOM 3024 N N . HIS A 1 376 ? -10.298 4.746 10.249 1.00 75.00 376 HIS A N 1
ATOM 3025 C CA . HIS A 1 376 ? -11.575 5.433 10.041 1.00 75.00 376 HIS A CA 1
ATOM 3026 C C . HIS A 1 376 ? -12.051 5.412 8.572 1.00 75.00 376 HIS A C 1
ATOM 3028 O O . HIS A 1 376 ? -11.316 5.862 7.692 1.00 75.00 376 HIS A O 1
ATOM 3034 N N . PRO A 1 377 ? -13.309 5.014 8.273 1.00 68.50 377 PRO A N 1
ATOM 3035 C CA . PRO A 1 377 ? -13.826 4.944 6.898 1.00 68.50 377 PRO A CA 1
ATOM 3036 C C . PRO A 1 377 ? -13.765 6.272 6.126 1.00 68.50 377 PRO A C 1
ATOM 3038 O O . PRO A 1 377 ? -13.486 6.289 4.932 1.00 68.50 377 PRO A O 1
ATOM 3041 N N . ALA A 1 378 ? -13.988 7.400 6.808 1.00 72.75 378 ALA A N 1
ATOM 3042 C CA . ALA A 1 378 ? -13.904 8.735 6.203 1.00 72.75 378 ALA A CA 1
ATOM 3043 C C . ALA A 1 378 ? -12.474 9.313 6.143 1.00 72.75 378 ALA A C 1
ATOM 3045 O O . ALA A 1 378 ? -12.288 10.423 5.646 1.00 72.75 378 ALA A O 1
ATOM 3046 N N . ALA A 1 379 ? -11.454 8.596 6.633 1.00 81.12 379 ALA A N 1
ATOM 3047 C CA . ALA A 1 379 ? -10.072 9.081 6.613 1.00 81.12 379 ALA A CA 1
ATOM 3048 C C . ALA A 1 379 ? -9.558 9.316 5.191 1.00 81.12 379 ALA A C 1
ATOM 3050 O O . ALA A 1 379 ? -8.810 10.255 4.948 1.00 81.12 379 ALA A O 1
ATOM 3051 N N . GLU A 1 380 ? -9.967 8.480 4.239 1.00 76.75 380 GLU A N 1
ATOM 3052 C CA . GLU A 1 380 ? -9.548 8.625 2.848 1.00 76.75 380 GLU A CA 1
ATOM 3053 C C . GLU A 1 380 ? -10.135 9.882 2.197 1.00 76.75 380 GLU A C 1
ATOM 3055 O O . GLU A 1 380 ? -9.442 10.585 1.458 1.00 76.75 380 GLU A O 1
ATOM 3060 N N . GLN A 1 381 ? -11.404 10.179 2.487 1.00 76.75 381 GLN A N 1
ATOM 3061 C CA . GLN A 1 381 ? -12.034 11.414 2.039 1.00 76.75 381 GLN A CA 1
ATOM 3062 C C . GLN A 1 381 ? -11.317 12.615 2.655 1.00 76.75 381 GLN A C 1
ATOM 3064 O O . GLN A 1 381 ? -10.926 13.522 1.927 1.00 76.75 381 GLN A O 1
ATOM 3069 N N . PHE A 1 382 ? -11.048 12.568 3.961 1.00 83.50 382 PHE A N 1
ATOM 3070 C CA . PHE A 1 382 ? -10.276 13.599 4.645 1.00 83.50 382 PHE A CA 1
ATOM 3071 C C . PHE A 1 382 ? -8.890 13.808 4.013 1.00 83.50 382 PHE A C 1
ATOM 3073 O O . PHE A 1 382 ? -8.513 14.946 3.744 1.00 83.50 382 PHE A O 1
ATOM 3080 N N . LEU A 1 383 ? -8.141 12.740 3.718 1.00 84.38 383 LEU A N 1
ATOM 3081 C CA . LEU A 1 383 ? -6.856 12.841 3.018 1.00 84.38 383 LEU A CA 1
ATOM 3082 C C . LEU A 1 383 ? -7.035 13.467 1.629 1.00 84.38 383 LEU A C 1
ATOM 3084 O O . LEU A 1 383 ? -6.283 14.350 1.233 1.00 84.38 383 LEU A O 1
ATOM 3088 N N . SER A 1 384 ? -8.048 13.049 0.879 1.00 81.31 384 SER A N 1
ATOM 3089 C CA . SER A 1 384 ? -8.307 13.596 -0.457 1.00 81.31 384 SER A CA 1
ATOM 3090 C C . SER A 1 384 ? -8.630 15.094 -0.418 1.00 81.31 384 SER A C 1
ATOM 3092 O O . SER A 1 384 ? -8.131 15.840 -1.256 1.00 81.31 384 SER A O 1
ATOM 3094 N N . GLU A 1 385 ? -9.400 15.544 0.574 1.00 82.56 385 GLU A N 1
ATOM 3095 C CA . GLU A 1 385 ? -9.721 16.957 0.811 1.00 82.56 385 GLU A CA 1
ATOM 3096 C C . GLU A 1 385 ? -8.492 17.753 1.271 1.00 82.56 385 GLU A C 1
ATOM 3098 O O . GLU A 1 385 ? -8.194 18.804 0.703 1.00 82.56 385 GLU A O 1
ATOM 3103 N N . THR A 1 386 ? -7.728 17.217 2.229 1.00 84.94 386 THR A N 1
ATOM 3104 C CA . THR A 1 386 ? -6.497 17.840 2.755 1.00 84.94 386 THR A CA 1
ATOM 3105 C C . THR A 1 386 ? -5.491 18.132 1.641 1.00 84.94 386 THR A C 1
ATOM 3107 O O . THR A 1 386 ? -4.845 19.177 1.638 1.00 84.94 386 THR A O 1
ATOM 3110 N N . TYR A 1 387 ? -5.386 17.235 0.658 1.00 81.50 387 TYR A N 1
ATOM 3111 C CA . TYR A 1 387 ? -4.448 17.359 -0.458 1.00 81.50 387 TYR A CA 1
ATOM 3112 C C . TYR A 1 387 ? -5.128 17.696 -1.795 1.00 81.50 387 TYR A C 1
ATOM 3114 O O . TYR A 1 387 ? -4.543 17.453 -2.851 1.00 81.50 387 TYR A O 1
ATOM 3122 N N . ALA A 1 388 ? -6.331 18.281 -1.788 1.00 75.44 388 ALA A N 1
ATOM 3123 C CA . ALA A 1 388 ? -7.106 18.546 -3.008 1.00 75.44 388 ALA A CA 1
ATOM 3124 C C . ALA A 1 388 ? -6.380 19.446 -4.029 1.00 75.44 388 ALA A C 1
ATOM 3126 O O . ALA A 1 388 ? -6.602 19.337 -5.234 1.00 75.44 388 ALA A O 1
ATOM 3127 N N . MET A 1 389 ? -5.482 20.316 -3.556 1.00 71.94 389 MET A N 1
ATOM 3128 C CA . MET A 1 389 ? -4.677 21.208 -4.402 1.00 71.94 389 MET A CA 1
ATOM 3129 C C . MET A 1 389 ? -3.530 20.480 -5.124 1.00 71.94 389 MET A C 1
ATOM 3131 O O . MET A 1 389 ? -2.920 21.036 -6.039 1.00 71.94 389 MET A O 1
ATOM 3135 N N . HIS A 1 390 ? -3.229 19.234 -4.747 1.00 67.56 390 HIS A N 1
ATOM 3136 C CA . HIS A 1 390 ? -2.223 18.416 -5.410 1.00 67.56 390 HIS A CA 1
ATOM 3137 C C . HIS A 1 390 ? -2.851 17.594 -6.536 1.00 67.56 390 HIS A C 1
ATOM 3139 O O . HIS A 1 390 ? -3.846 16.898 -6.350 1.00 67.56 390 HIS A O 1
ATOM 3145 N N . LYS A 1 391 ? -2.196 17.588 -7.705 1.00 58.97 391 LYS A N 1
ATOM 3146 C CA . LYS A 1 391 ? -2.633 16.874 -8.924 1.00 58.97 391 LYS A CA 1
ATOM 3147 C C . LYS A 1 391 ? -2.984 15.389 -8.704 1.00 58.97 391 LYS A C 1
ATOM 3149 O O . LYS A 1 391 ? -3.725 14.818 -9.498 1.00 58.97 391 LYS A O 1
ATOM 3154 N N . HIS A 1 392 ? -2.441 14.760 -7.661 1.00 60.72 392 HIS A N 1
ATOM 3155 C CA . HIS A 1 392 ? -2.666 13.351 -7.320 1.00 60.72 392 HIS A CA 1
ATOM 3156 C C . HIS A 1 392 ? -3.182 13.147 -5.885 1.00 60.72 392 HIS A C 1
ATOM 3158 O O . HIS A 1 392 ? -3.032 12.058 -5.332 1.00 60.72 392 HIS A O 1
ATOM 3164 N N . GLY A 1 393 ? -3.776 14.178 -5.274 1.00 70.94 393 GLY A N 1
ATOM 3165 C CA . GLY A 1 393 ? -4.216 14.129 -3.881 1.00 70.94 393 GLY A CA 1
ATOM 3166 C C . GLY A 1 393 ? -3.066 13.775 -2.940 1.00 70.94 393 GLY A C 1
ATOM 3167 O O . GLY A 1 393 ? -1.911 14.106 -3.202 1.00 70.94 393 GLY A O 1
ATOM 3168 N N . TYR A 1 394 ? -3.367 13.029 -1.878 1.00 70.06 394 TYR A N 1
ATOM 3169 C CA . TYR A 1 394 ? -2.381 12.640 -0.865 1.00 70.06 394 TYR A CA 1
ATOM 3170 C C . TYR A 1 394 ? -1.266 11.727 -1.409 1.00 70.06 394 TYR A C 1
ATOM 3172 O O . TYR A 1 394 ? -0.182 11.658 -0.832 1.00 70.06 394 TYR A O 1
ATOM 3180 N N . LEU A 1 395 ? -1.485 11.064 -2.554 1.00 71.75 395 LEU A N 1
ATOM 3181 C CA . LEU A 1 395 ? -0.469 10.234 -3.211 1.00 71.75 395 LEU A CA 1
ATOM 3182 C C . LEU A 1 395 ? 0.715 11.064 -3.730 1.00 71.75 395 LEU A C 1
ATOM 3184 O O . LEU A 1 395 ? 1.776 10.505 -4.010 1.00 71.75 395 LEU A O 1
ATOM 3188 N N . SER A 1 396 ? 0.575 12.392 -3.852 1.00 69.75 396 SER A N 1
ATOM 3189 C CA . SER A 1 396 ? 1.691 13.262 -4.239 1.00 69.75 396 SER A CA 1
ATOM 3190 C C . SER A 1 396 ? 2.851 13.197 -3.251 1.00 69.75 396 SER A C 1
ATOM 3192 O O . SER A 1 396 ? 3.999 13.335 -3.676 1.00 69.75 396 SER A O 1
ATOM 3194 N N . ALA A 1 397 ? 2.581 12.927 -1.969 1.00 76.88 397 ALA A N 1
ATOM 3195 C CA . ALA A 1 397 ? 3.620 12.743 -0.961 1.00 76.88 397 ALA A CA 1
ATOM 3196 C C . ALA A 1 397 ? 4.594 11.617 -1.354 1.00 76.88 397 ALA A C 1
ATOM 3198 O O . ALA A 1 397 ? 5.798 11.743 -1.173 1.00 76.88 397 ALA A O 1
ATOM 3199 N N . PHE A 1 398 ? 4.116 10.560 -2.018 1.00 77.00 398 PHE A N 1
ATOM 3200 C CA . PHE A 1 398 ? 4.949 9.413 -2.413 1.00 77.00 398 PHE A CA 1
ATOM 3201 C C . PHE A 1 398 ? 5.795 9.689 -3.660 1.00 77.00 398 PHE A C 1
ATOM 3203 O O . PHE A 1 398 ? 6.555 8.838 -4.119 1.00 77.00 398 PHE A O 1
ATOM 3210 N N . SER A 1 399 ? 5.664 10.888 -4.226 1.00 72.06 399 SER A N 1
ATOM 3211 C CA . SER A 1 399 ? 6.505 11.383 -5.311 1.00 72.06 399 SER A CA 1
ATOM 3212 C C . SER A 1 399 ? 7.548 12.405 -4.863 1.00 72.06 399 SER A C 1
ATOM 3214 O O . SER A 1 399 ? 8.271 12.917 -5.718 1.00 72.06 399 SER A O 1
ATOM 3216 N N . ALA A 1 400 ? 7.624 12.685 -3.557 1.00 79.19 400 ALA A N 1
ATOM 3217 C CA . ALA A 1 400 ? 8.569 13.628 -2.982 1.00 79.19 400 ALA A CA 1
ATOM 3218 C C . ALA A 1 400 ? 10.022 13.216 -3.250 1.00 79.19 400 ALA A C 1
ATOM 3220 O O . ALA A 1 400 ? 10.382 12.038 -3.167 1.00 79.19 400 ALA A O 1
ATOM 3221 N N . GLN A 1 401 ? 10.857 14.204 -3.558 1.00 80.62 401 GLN A N 1
ATOM 3222 C CA . GLN A 1 401 ? 12.291 14.009 -3.814 1.00 80.62 401 GLN A CA 1
ATOM 3223 C C . GLN A 1 401 ? 13.155 14.507 -2.656 1.00 80.62 401 GLN A C 1
ATOM 3225 O O . GLN A 1 401 ? 14.355 14.230 -2.612 1.00 80.62 401 GLN A O 1
ATOM 3230 N N . LYS A 1 402 ? 12.547 15.246 -1.726 1.00 86.25 402 LYS A N 1
ATOM 3231 C CA . LYS A 1 402 ? 13.219 15.879 -0.597 1.00 86.25 402 LYS A CA 1
ATOM 3232 C C . LYS A 1 402 ? 12.510 15.554 0.706 1.00 86.25 402 LYS A C 1
ATOM 3234 O O . LYS A 1 402 ? 11.285 15.458 0.755 1.00 86.25 402 LYS A O 1
ATOM 3239 N N . THR A 1 403 ? 13.291 15.406 1.769 1.00 88.50 403 THR A N 1
ATOM 3240 C CA . THR A 1 403 ? 12.777 15.097 3.107 1.00 88.50 403 THR A CA 1
ATOM 3241 C C . THR A 1 403 ? 11.835 16.194 3.595 1.00 88.50 403 THR A C 1
ATOM 3243 O O . THR A 1 403 ? 10.799 15.902 4.186 1.00 88.50 403 THR A O 1
ATOM 3246 N N . GLU A 1 404 ? 12.149 17.453 3.296 1.00 89.62 404 GLU A N 1
ATOM 3247 C CA . GLU A 1 404 ? 11.349 18.611 3.689 1.00 89.62 404 GLU A CA 1
ATOM 3248 C C . GLU A 1 404 ? 9.938 18.558 3.092 1.00 89.62 404 GLU A C 1
ATOM 3250 O O . GLU A 1 404 ? 8.979 18.888 3.780 1.00 89.62 404 GLU A O 1
ATOM 3255 N N . GLU A 1 405 ? 9.787 18.074 1.854 1.00 89.44 405 GLU A N 1
ATOM 3256 C CA . GLU A 1 405 ? 8.478 17.926 1.199 1.00 89.44 405 GLU A CA 1
ATOM 3257 C C . GLU A 1 405 ? 7.584 16.932 1.954 1.00 89.44 405 GLU A C 1
ATOM 3259 O O . GLU A 1 405 ? 6.397 17.190 2.158 1.00 89.44 405 GLU A O 1
ATOM 3264 N N . LEU A 1 406 ? 8.155 15.814 2.417 1.00 90.81 406 LEU A N 1
ATOM 3265 C CA . LEU A 1 406 ? 7.433 14.810 3.202 1.00 90.81 406 LEU A CA 1
ATOM 3266 C C . LEU A 1 406 ? 7.073 15.323 4.596 1.00 90.81 406 LEU A C 1
ATOM 3268 O O . LEU A 1 406 ? 5.957 15.107 5.063 1.00 90.81 406 LEU A O 1
ATOM 3272 N N . LEU A 1 407 ? 7.997 16.026 5.251 1.00 92.38 407 LEU A N 1
ATOM 3273 C CA . LEU A 1 407 ? 7.752 16.613 6.567 1.00 92.38 407 LEU A CA 1
ATOM 3274 C C . LEU A 1 407 ? 6.665 17.688 6.504 1.00 92.38 407 LEU A C 1
ATOM 3276 O O . LEU A 1 407 ? 5.751 17.665 7.320 1.00 92.38 407 LEU A O 1
ATOM 3280 N N . SER A 1 408 ? 6.712 18.579 5.509 1.00 91.50 408 SER A N 1
ATOM 3281 C CA . SER A 1 408 ? 5.650 19.562 5.273 1.00 91.50 408 SER A CA 1
ATOM 3282 C C . SER A 1 408 ? 4.319 18.891 4.943 1.00 91.50 408 SER A C 1
ATOM 3284 O O . SER A 1 408 ? 3.277 19.351 5.400 1.00 91.50 408 SER A O 1
ATOM 3286 N N . SER A 1 409 ? 4.340 17.786 4.191 1.00 91.56 409 SER A N 1
ATOM 3287 C CA . SER A 1 409 ? 3.139 16.993 3.929 1.00 91.56 409 SER A CA 1
ATOM 3288 C C . SER A 1 409 ? 2.548 16.437 5.225 1.00 91.56 409 SER A C 1
ATOM 3290 O O . SER A 1 409 ? 1.346 16.570 5.439 1.00 91.56 409 SER A O 1
ATOM 3292 N N . LEU A 1 410 ? 3.358 15.830 6.095 1.00 93.81 410 LEU A N 1
ATOM 3293 C CA . LEU A 1 410 ? 2.902 15.322 7.391 1.00 93.81 410 LEU A CA 1
ATOM 3294 C C . LEU A 1 410 ? 2.399 16.442 8.305 1.00 93.81 410 LEU A C 1
ATOM 3296 O O . LEU A 1 410 ? 1.361 16.277 8.935 1.00 93.81 410 LEU A O 1
ATOM 3300 N N . GLU A 1 411 ? 3.073 17.588 8.348 1.00 93.81 411 GLU A N 1
ATOM 3301 C CA . GLU A 1 411 ? 2.619 18.716 9.163 1.00 93.81 411 GLU A CA 1
ATOM 3302 C C . GLU A 1 411 ? 1.262 19.243 8.675 1.00 93.81 411 GLU A C 1
ATOM 3304 O O . GLU A 1 411 ? 0.342 19.396 9.477 1.00 93.81 411 GLU A O 1
ATOM 3309 N N . LEU A 1 412 ? 1.083 19.388 7.355 1.00 91.62 412 LEU A N 1
ATOM 3310 C CA . LEU A 1 412 ? -0.200 19.762 6.753 1.00 91.62 412 LEU A CA 1
ATOM 3311 C C . LEU A 1 412 ? -1.320 18.787 7.146 1.00 91.62 412 LEU A C 1
ATOM 3313 O O . LEU A 1 412 ? -2.428 19.219 7.466 1.00 91.62 412 LEU A O 1
ATOM 3317 N N . LEU A 1 413 ? -1.045 17.478 7.141 1.00 92.56 413 LEU A N 1
ATOM 3318 C CA . LEU A 1 413 ? -1.998 16.469 7.609 1.00 92.56 413 LEU A CA 1
ATOM 3319 C C . LEU A 1 413 ? -2.403 16.732 9.061 1.00 92.56 413 LEU A C 1
ATOM 3321 O O . LEU A 1 413 ? -3.595 16.786 9.367 1.00 92.56 413 LEU A O 1
ATOM 3325 N N . LEU A 1 414 ? -1.417 16.877 9.949 1.00 91.25 414 LEU A N 1
ATOM 3326 C CA . LEU A 1 414 ? -1.647 17.039 11.381 1.00 91.25 414 LEU A CA 1
ATOM 3327 C C . LEU A 1 414 ? -2.426 18.323 11.686 1.00 91.25 414 LEU A C 1
ATOM 3329 O O . LEU A 1 414 ? -3.360 18.267 12.484 1.00 91.25 414 LEU A O 1
ATOM 3333 N N . GLU A 1 415 ? -2.113 19.441 11.032 1.00 89.19 415 GLU A N 1
ATOM 3334 C CA . GLU A 1 415 ? -2.843 20.709 11.182 1.00 89.19 415 GLU A CA 1
ATOM 3335 C C . GLU A 1 415 ? -4.313 20.584 10.751 1.00 89.19 415 GLU A C 1
ATOM 3337 O O . GLU A 1 415 ? -5.217 21.046 11.450 1.00 89.19 415 GLU A O 1
ATOM 3342 N N . ASN A 1 416 ? -4.584 19.895 9.638 1.00 87.44 416 ASN A N 1
ATOM 3343 C CA . ASN A 1 416 ? -5.950 19.719 9.139 1.00 87.44 416 ASN A CA 1
ATOM 3344 C C . ASN A 1 416 ? -6.769 18.708 9.959 1.00 87.44 416 ASN A C 1
ATOM 3346 O O . ASN A 1 416 ? -8.001 18.766 9.942 1.00 87.44 416 ASN A O 1
ATOM 3350 N N . MET A 1 417 ? -6.131 17.807 10.718 1.00 82.44 417 MET A N 1
ATOM 3351 C CA . MET A 1 417 ? -6.851 16.868 11.589 1.00 82.44 417 MET A CA 1
ATOM 3352 C C . MET A 1 417 ? -7.634 17.578 12.701 1.00 82.44 417 MET A C 1
ATOM 3354 O O . MET A 1 417 ? -8.711 17.112 13.067 1.00 82.44 417 MET A O 1
ATOM 3358 N N . GLU A 1 418 ? -7.137 18.700 13.225 1.00 69.31 418 GLU A N 1
ATOM 3359 C CA . GLU A 1 418 ? -7.819 19.464 14.282 1.00 69.31 418 GLU A CA 1
ATOM 3360 C C . GLU A 1 418 ? -9.079 20.184 13.796 1.00 69.31 418 GLU A C 1
ATOM 3362 O O . GLU A 1 418 ? -10.045 20.311 14.550 1.00 69.31 418 GLU A O 1
ATOM 3367 N N . ALA A 1 419 ? -9.068 20.655 12.549 1.00 70.00 419 ALA A N 1
ATOM 3368 C CA . ALA A 1 419 ? -10.175 21.391 11.943 1.00 70.00 419 ALA A CA 1
ATOM 3369 C C . ALA A 1 419 ? -11.210 20.478 11.261 1.00 70.00 419 ALA A C 1
ATOM 3371 O O . ALA A 1 419 ? -12.328 20.908 10.976 1.00 70.00 419 ALA A O 1
ATOM 3372 N N . SER A 1 420 ? -10.840 19.229 10.979 1.00 74.19 420 SER A N 1
ATOM 3373 C CA . SER A 1 420 ? -11.678 18.260 10.272 1.00 74.19 420 SER A CA 1
ATOM 3374 C C . SER A 1 420 ? -12.904 17.857 11.084 1.00 74.19 420 SER A C 1
ATOM 3376 O O . SER A 1 420 ? -12.763 17.483 12.232 1.00 74.19 420 SER A O 1
ATOM 3378 N N . SER A 1 421 ? -14.099 17.790 10.501 1.00 66.75 421 SER A N 1
ATOM 3379 C CA . SER A 1 421 ? -15.265 17.200 11.188 1.00 66.75 421 SER A CA 1
ATOM 3380 C C . SER A 1 421 ? -15.123 15.691 11.444 1.00 66.75 421 SER A C 1
ATOM 3382 O O . SER A 1 421 ? -15.822 15.139 12.290 1.00 66.75 421 SER A O 1
ATOM 3384 N N . VAL A 1 422 ? -14.210 15.019 10.733 1.00 67.31 422 VAL A N 1
ATOM 3385 C CA . VAL A 1 422 ? -13.928 13.584 10.883 1.00 67.31 422 VAL A CA 1
ATOM 3386 C C . VAL A 1 422 ? -13.108 13.310 12.147 1.00 67.31 422 VAL A C 1
ATOM 3388 O O . VAL A 1 422 ? -13.358 12.332 12.846 1.00 67.31 422 VAL A O 1
ATOM 3391 N N . PHE A 1 423 ? -12.145 14.184 12.457 1.00 67.19 423 PHE A N 1
ATOM 3392 C CA . PHE A 1 423 ? -11.180 13.989 13.549 1.00 67.19 423 PHE A CA 1
ATOM 3393 C C . PHE A 1 423 ? -11.248 15.113 14.606 1.00 67.19 423 PHE A C 1
ATOM 3395 O O . PHE A 1 423 ? -11.204 14.882 15.811 1.00 67.19 423 PHE A O 1
ATOM 3402 N N . GLY A 1 424 ? -11.470 16.349 14.198 1.00 57.16 424 GLY A N 1
ATOM 3403 C CA . GLY A 1 424 ? -11.718 17.518 15.034 1.00 57.16 424 GLY A CA 1
ATOM 3404 C C . GLY A 1 424 ? -13.188 17.695 15.423 1.00 57.16 424 GLY A C 1
ATOM 3405 O O . GLY A 1 424 ? -13.963 18.371 14.752 1.00 57.16 424 GLY A O 1
ATOM 3406 N N . GLY A 1 425 ? -13.595 17.160 16.578 1.00 53.09 425 GLY A N 1
ATOM 3407 C CA . GLY A 1 425 ? -14.942 17.437 17.080 1.00 53.09 425 GLY A CA 1
ATOM 3408 C C . GLY A 1 425 ? -15.199 17.116 18.551 1.00 53.09 425 GLY A C 1
ATOM 3409 O O . GLY A 1 425 ? -15.743 16.061 18.871 1.00 53.09 425 GLY A O 1
ATOM 3410 N N . LYS A 1 426 ? -14.952 18.074 19.460 1.00 47.75 426 LYS A N 1
ATOM 3411 C CA . LYS A 1 426 ? -15.711 18.171 20.731 1.00 47.75 426 LYS A CA 1
ATOM 3412 C C . LYS A 1 426 ? -17.240 18.027 20.523 1.00 47.75 426 LYS A C 1
ATOM 3414 O O . LYS A 1 426 ? -17.843 17.288 21.303 1.00 47.75 426 LYS A O 1
ATOM 3419 N N . PRO A 1 427 ? -17.865 18.642 19.492 1.00 46.69 427 PRO A N 1
ATOM 3420 C CA . PRO A 1 427 ? -19.286 18.434 19.197 1.00 46.69 427 PRO A CA 1
ATOM 3421 C C . PRO A 1 427 ? -19.637 16.997 18.784 1.00 46.69 427 PRO A C 1
ATOM 3423 O O . PRO A 1 427 ? -20.688 16.518 19.191 1.00 46.69 427 PRO A O 1
ATOM 3426 N N . GLN A 1 428 ? -18.765 16.270 18.069 1.00 50.78 428 GLN A N 1
ATOM 3427 C CA . GLN A 1 428 ? -19.013 14.868 17.697 1.00 50.78 428 GLN A CA 1
ATOM 3428 C C . GLN A 1 428 ? -19.070 13.964 18.938 1.00 50.78 428 GLN A C 1
ATOM 3430 O O . GLN A 1 428 ? -19.980 13.156 19.061 1.00 50.78 428 GLN A O 1
ATOM 3435 N N . ARG A 1 429 ? -18.152 14.138 19.905 1.00 55.28 429 ARG A N 1
ATOM 3436 C CA . ARG A 1 429 ? -18.150 13.340 21.151 1.00 55.28 429 ARG A CA 1
ATOM 3437 C C . ARG A 1 429 ? -19.354 13.614 22.041 1.00 55.28 429 ARG A C 1
ATOM 3439 O O . ARG A 1 429 ? -19.883 12.678 22.629 1.00 55.28 429 ARG A O 1
ATOM 3446 N N . GLN A 1 430 ? -19.775 14.874 22.163 1.00 55.84 430 GLN A N 1
ATOM 3447 C CA . GLN A 1 430 ? -20.998 15.205 22.903 1.00 55.84 430 GLN A CA 1
ATOM 3448 C C . GLN A 1 430 ? -22.233 14.638 22.202 1.00 55.84 430 GLN A C 1
ATOM 3450 O O . GLN A 1 430 ? -23.068 14.045 22.871 1.00 55.84 430 GLN A O 1
ATOM 3455 N N . ASN A 1 431 ? -22.303 14.730 20.872 1.00 62.09 431 ASN A N 1
ATOM 3456 C CA . ASN A 1 431 ? -23.410 14.178 20.094 1.00 62.09 431 ASN A CA 1
ATOM 3457 C C . ASN A 1 431 ? -23.465 12.641 20.191 1.00 62.09 431 ASN A C 1
ATOM 3459 O O . ASN A 1 431 ? -24.521 12.088 20.468 1.00 62.09 431 ASN A O 1
ATOM 3463 N N . VAL A 1 432 ? -22.323 11.950 20.098 1.00 69.38 432 VAL A N 1
ATOM 3464 C CA . VAL A 1 432 ? -22.241 10.488 20.274 1.00 69.38 432 VAL A CA 1
ATOM 3465 C C . VAL A 1 432 ? -22.658 10.070 21.686 1.00 69.38 432 VAL A C 1
ATOM 3467 O O . VAL A 1 432 ? -23.421 9.124 21.831 1.00 69.38 432 VAL A O 1
ATOM 3470 N N . ILE A 1 433 ? -22.225 10.781 22.735 1.00 77.31 433 ILE A N 1
ATOM 3471 C CA . ILE A 1 433 ? -22.673 10.483 24.106 1.00 77.31 433 ILE A CA 1
ATOM 3472 C C . ILE A 1 433 ? -24.176 10.687 24.240 1.00 77.31 433 ILE A C 1
ATOM 3474 O O . ILE A 1 433 ? -24.841 9.802 24.764 1.00 77.31 433 ILE A O 1
ATOM 3478 N N . SER A 1 434 ? -24.717 11.806 23.756 1.00 76.81 434 SER A N 1
ATOM 3479 C CA . SER A 1 434 ? -26.157 12.065 23.808 1.00 76.81 434 SER A CA 1
ATOM 3480 C C . SER A 1 434 ? -26.958 10.988 23.072 1.00 76.81 434 SER A C 1
ATOM 3482 O O . SER A 1 434 ? -27.921 10.475 23.630 1.00 76.81 434 SER A O 1
ATOM 3484 N N . GLN A 1 435 ? -26.511 10.552 21.892 1.00 76.25 435 GLN A N 1
ATOM 3485 C CA . GLN A 1 435 ? -27.149 9.464 21.143 1.00 76.25 435 GLN A CA 1
ATOM 3486 C C . GLN A 1 435 ? -27.068 8.116 21.871 1.00 76.25 435 GLN A C 1
ATOM 3488 O O . GLN A 1 435 ? -28.037 7.360 21.885 1.00 76.25 435 GLN A O 1
ATOM 3493 N N . ILE A 1 436 ? -25.935 7.807 22.510 1.00 84.94 436 ILE A N 1
ATOM 3494 C CA . ILE A 1 436 ? -25.797 6.593 23.323 1.00 84.94 436 ILE A CA 1
ATOM 3495 C C . ILE A 1 436 ? -26.717 6.659 24.550 1.00 84.94 436 ILE A C 1
ATOM 3497 O O . ILE A 1 436 ? -27.335 5.657 24.903 1.00 84.94 436 ILE A O 1
ATOM 3501 N N . GLN A 1 437 ? -26.829 7.822 25.195 1.00 85.88 437 GLN A N 1
ATOM 3502 C CA . GLN A 1 437 ? -27.722 8.031 26.336 1.00 85.88 437 GLN A CA 1
ATOM 3503 C C . GLN A 1 437 ? -29.192 7.852 25.937 1.00 85.88 437 GLN A C 1
ATOM 3505 O O . GLN A 1 437 ? -29.906 7.121 26.621 1.00 85.88 437 GLN A O 1
ATOM 3510 N N . GLU A 1 438 ? -29.619 8.437 24.814 1.00 85.06 438 GLU A N 1
ATOM 3511 C CA . GLU A 1 438 ? -30.963 8.244 24.250 1.00 85.06 438 GLU A CA 1
ATOM 3512 C C . GLU A 1 438 ? -31.225 6.769 23.925 1.00 85.06 438 GLU A C 1
ATOM 3514 O O . GLU A 1 438 ? -32.217 6.203 24.382 1.00 85.06 438 GLU A O 1
ATOM 3519 N N . TYR A 1 439 ? -30.288 6.100 23.249 1.00 85.12 439 TYR A N 1
ATOM 3520 C CA . TYR A 1 439 ? -30.393 4.674 22.930 1.00 85.12 439 TYR A CA 1
ATOM 3521 C C . TYR A 1 439 ? -30.523 3.792 24.180 1.00 85.12 439 TYR A C 1
ATOM 3523 O O . TYR A 1 439 ? -31.343 2.873 24.229 1.00 85.12 439 TYR A O 1
ATOM 3531 N N . MET A 1 440 ? -29.731 4.073 25.219 1.00 88.31 440 MET A N 1
ATOM 3532 C CA . MET A 1 440 ? -29.819 3.372 26.503 1.00 88.31 440 MET A CA 1
ATOM 3533 C C . MET A 1 440 ? -31.149 3.641 27.214 1.00 88.31 440 MET A C 1
ATOM 3535 O O . MET A 1 440 ? -31.655 2.756 27.905 1.00 88.31 440 MET A O 1
ATOM 3539 N N . GLN A 1 441 ? -31.713 4.839 27.060 1.00 86.81 441 GLN A N 1
ATOM 3540 C CA . GLN A 1 441 ? -32.974 5.227 27.680 1.00 86.81 441 GLN A CA 1
ATOM 3541 C C . GLN A 1 441 ? -34.175 4.559 27.000 1.00 86.81 441 GLN A C 1
ATOM 3543 O O . GLN A 1 441 ? -35.024 3.997 27.694 1.00 86.81 441 GLN A O 1
ATOM 3548 N N . GLU A 1 442 ? -34.214 4.536 25.666 1.00 86.00 442 GLU A N 1
ATOM 3549 C CA . GLU A 1 442 ? -35.267 3.865 24.885 1.00 86.00 442 GLU A CA 1
ATOM 3550 C C . GLU A 1 442 ? -35.312 2.350 25.125 1.00 86.00 442 GLU A C 1
ATOM 3552 O O . GLU A 1 442 ? -36.376 1.737 25.053 1.00 86.00 442 GLU A O 1
ATOM 3557 N N . ARG A 1 443 ? -34.164 1.745 25.451 1.00 84.62 443 ARG A N 1
ATOM 3558 C CA . ARG A 1 443 ? -34.010 0.296 25.659 1.00 84.62 443 ARG A CA 1
ATOM 3559 C C . ARG A 1 443 ? -33.676 -0.088 27.100 1.00 84.62 443 ARG A C 1
ATOM 3561 O O . ARG A 1 443 ? -33.131 -1.161 27.355 1.00 84.62 443 ARG A O 1
ATOM 3568 N N . CYS A 1 444 ? -34.010 0.761 28.071 1.00 84.75 444 CYS A N 1
ATOM 3569 C CA . CYS A 1 444 ? -33.643 0.540 29.474 1.00 84.75 444 CYS A CA 1
ATOM 3570 C C . CYS A 1 444 ? -34.271 -0.720 30.107 1.00 84.75 444 CYS A C 1
ATOM 3572 O O . CYS A 1 444 ? -33.752 -1.232 31.100 1.00 84.75 444 CYS A O 1
ATOM 3574 N N . THR A 1 445 ? -35.353 -1.250 29.531 1.00 81.06 445 THR A N 1
ATOM 3575 C CA . THR A 1 445 ? -36.001 -2.507 29.948 1.00 81.06 445 THR A CA 1
ATOM 3576 C C . THR A 1 445 ? -35.244 -3.755 29.484 1.00 81.06 445 THR A C 1
ATOM 3578 O O . THR A 1 445 ? -35.435 -4.840 30.032 1.00 81.06 445 THR A O 1
ATOM 3581 N N . GLU A 1 446 ? -34.363 -3.625 28.490 1.00 82.94 446 GLU A N 1
ATOM 3582 C CA . GLU A 1 446 ? -33.569 -4.728 27.953 1.00 82.94 446 GLU A CA 1
ATOM 3583 C C . GLU A 1 446 ? -32.326 -5.018 28.822 1.00 82.94 446 GLU A C 1
ATOM 3585 O O . GLU A 1 446 ? -31.831 -4.189 29.601 1.00 82.94 446 GLU A O 1
ATOM 3590 N N . LYS A 1 447 ? -31.774 -6.229 28.681 1.00 80.62 447 LYS A N 1
ATOM 3591 C CA . LYS A 1 447 ? -30.451 -6.572 29.223 1.00 80.62 447 LYS A CA 1
ATOM 3592 C C . LYS A 1 447 ? -29.363 -6.098 28.259 1.00 80.62 447 LYS A C 1
ATOM 3594 O O . LYS A 1 447 ? -28.800 -6.900 27.525 1.00 80.62 447 LYS A O 1
ATOM 3599 N N . LEU A 1 448 ? -29.077 -4.799 28.272 1.00 83.50 448 LEU A N 1
ATOM 3600 C CA . LEU A 1 448 ? -27.981 -4.209 27.501 1.00 83.50 448 LEU A CA 1
ATOM 3601 C C . LEU A 1 448 ? -26.642 -4.384 28.221 1.00 83.50 448 LEU A C 1
ATOM 3603 O O . LEU A 1 448 ? -26.451 -3.872 29.330 1.00 83.50 448 LEU A O 1
ATOM 3607 N N . SER A 1 449 ? -25.697 -5.068 27.578 1.00 86.50 449 SER A N 1
ATOM 3608 C CA . SER A 1 449 ? -24.301 -5.070 28.003 1.00 86.50 449 SER A CA 1
ATOM 3609 C C . SER A 1 449 ? -23.527 -3.917 27.364 1.00 86.50 449 SER A C 1
ATOM 3611 O O . SER A 1 449 ? -23.929 -3.329 26.358 1.00 86.50 449 SER A O 1
ATOM 3613 N N . LEU A 1 450 ? -22.364 -3.618 27.939 1.00 84.25 450 LEU A N 1
ATOM 3614 C CA . LEU A 1 450 ? -21.443 -2.636 27.381 1.00 84.25 450 LEU A CA 1
ATOM 3615 C C . LEU A 1 450 ? -21.010 -3.014 25.951 1.00 84.25 450 LEU A C 1
ATOM 3617 O O . LEU A 1 450 ? -20.887 -2.139 25.100 1.00 84.25 450 LEU A O 1
ATOM 3621 N N . ASN A 1 451 ? -20.826 -4.309 25.671 1.00 81.19 451 ASN A N 1
ATOM 3622 C CA . ASN A 1 451 ? -20.431 -4.795 24.346 1.00 81.19 451 ASN A CA 1
ATOM 3623 C C . ASN A 1 451 ? -21.534 -4.596 23.300 1.00 81.19 451 ASN A C 1
ATOM 3625 O O . ASN A 1 451 ? -21.225 -4.285 22.150 1.00 81.19 451 ASN A O 1
ATOM 3629 N N . ASP A 1 452 ? -22.801 -4.743 23.692 1.00 82.88 452 ASP A N 1
ATOM 3630 C CA . ASP A 1 452 ? -23.939 -4.577 22.779 1.00 82.88 452 ASP A CA 1
ATOM 3631 C C . ASP A 1 452 ? -24.050 -3.123 22.319 1.00 82.88 452 ASP A C 1
ATOM 3633 O O . ASP A 1 452 ? -24.189 -2.843 21.128 1.00 82.88 452 ASP A O 1
ATOM 3637 N N . VAL A 1 453 ? -23.916 -2.185 23.262 1.00 82.69 453 VAL A N 1
ATOM 3638 C CA . VAL A 1 453 ? -23.940 -0.748 22.967 1.00 82.69 453 VAL A CA 1
ATOM 3639 C C . VAL A 1 453 ? -22.697 -0.337 22.180 1.00 82.69 453 VAL A C 1
ATOM 3641 O O . VAL A 1 453 ? -22.810 0.390 21.199 1.00 82.69 453 VAL A O 1
ATOM 3644 N N . ALA A 1 454 ? -21.515 -0.839 22.546 1.00 73.06 454 ALA A N 1
ATOM 3645 C CA . ALA A 1 454 ? -20.290 -0.570 21.797 1.00 73.06 454 ALA A CA 1
ATOM 3646 C C . ALA A 1 454 ? -20.429 -1.014 20.329 1.00 73.06 454 ALA A C 1
ATOM 3648 O O . ALA A 1 454 ? -20.155 -0.238 19.416 1.00 73.06 454 ALA A O 1
ATOM 3649 N N . SER A 1 455 ? -20.977 -2.210 20.100 1.00 65.94 455 SER A N 1
ATOM 3650 C CA . SER A 1 455 ? -21.213 -2.744 18.754 1.00 65.94 455 SER A CA 1
ATOM 3651 C C . SER A 1 455 ? -22.242 -1.928 17.965 1.00 65.94 455 SER A C 1
ATOM 3653 O O . SER A 1 455 ? -22.026 -1.662 16.785 1.00 65.94 455 SER A O 1
ATOM 3655 N N . ALA A 1 456 ? -23.332 -1.484 18.602 1.00 68.12 456 ALA A N 1
ATOM 3656 C CA . ALA A 1 456 ? -24.382 -0.695 17.951 1.00 68.12 456 ALA A CA 1
ATOM 3657 C C . ALA A 1 456 ? -23.891 0.671 17.436 1.00 68.12 456 ALA A C 1
ATOM 3659 O O . ALA A 1 456 ? -24.417 1.181 16.449 1.00 68.12 456 ALA A O 1
ATOM 3660 N N . PHE A 1 457 ? -22.869 1.239 18.079 1.00 67.38 457 PHE A N 1
ATOM 3661 C CA . PHE A 1 457 ? -22.293 2.542 17.734 1.00 67.38 457 PHE A CA 1
ATOM 3662 C C . PHE A 1 457 ? -20.937 2.445 17.016 1.00 67.38 457 PHE A C 1
ATOM 3664 O O . PHE A 1 457 ? -20.308 3.471 16.765 1.00 67.38 457 PHE A O 1
ATOM 3671 N N . GLY A 1 458 ? -20.474 1.233 16.682 1.00 51.38 458 GLY A N 1
ATOM 3672 C CA . GLY A 1 458 ? -19.173 1.023 16.035 1.00 51.38 458 GLY A CA 1
ATOM 3673 C C . GLY A 1 458 ? -17.977 1.425 16.908 1.00 51.38 458 GLY A C 1
ATOM 3674 O O . GLY A 1 458 ? -16.950 1.848 16.387 1.00 51.38 458 GLY A O 1
ATOM 3675 N N . LEU A 1 459 ? -18.114 1.332 18.233 1.00 67.56 459 LEU A N 1
ATOM 3676 C CA . LEU A 1 459 ? -17.098 1.699 19.219 1.00 67.56 459 LEU A CA 1
ATOM 3677 C C . LEU A 1 459 ? -16.457 0.456 19.843 1.00 67.56 459 LEU A C 1
ATOM 3679 O O . LEU A 1 459 ? -17.065 -0.612 19.914 1.00 67.56 459 LEU A O 1
ATOM 3683 N N . SER A 1 460 ? -15.241 0.602 20.376 1.00 64.56 460 SER A N 1
ATOM 3684 C CA . SER A 1 460 ? -14.645 -0.451 21.202 1.00 64.56 460 SER A CA 1
ATOM 3685 C C . SER A 1 460 ? -15.234 -0.439 22.626 1.00 64.56 460 SER A C 1
ATOM 3687 O O . SER A 1 460 ? -15.511 0.634 23.175 1.00 64.56 460 SER A O 1
ATOM 3689 N N . PRO A 1 461 ? -15.387 -1.607 23.281 1.00 70.75 461 PRO A N 1
ATOM 3690 C CA . PRO A 1 461 ? -15.845 -1.688 24.669 1.00 70.75 461 PRO A CA 1
ATOM 3691 C C . PRO A 1 461 ? -14.996 -0.860 25.650 1.00 70.75 461 PRO A C 1
ATOM 3693 O O . PRO A 1 461 ? -15.515 -0.130 26.496 1.00 70.75 461 PRO A O 1
ATOM 3696 N N . ASN A 1 462 ? -13.669 -0.911 25.509 1.00 71.81 462 ASN A N 1
ATOM 3697 C CA . ASN A 1 462 ? -12.772 -0.129 26.360 1.00 71.81 462 ASN A CA 1
ATOM 3698 C C . ASN A 1 462 ? -12.983 1.376 26.183 1.00 71.81 462 ASN A C 1
ATOM 3700 O O . ASN A 1 462 ? -13.014 2.103 27.179 1.00 71.81 462 ASN A O 1
ATOM 3704 N N . TYR A 1 463 ? -13.174 1.835 24.942 1.00 70.06 463 TYR A N 1
ATOM 3705 C CA . TYR A 1 463 ? -13.456 3.238 24.673 1.00 70.06 463 TYR A CA 1
ATOM 3706 C C . TYR A 1 463 ? -14.794 3.673 25.271 1.00 70.06 463 TYR A C 1
ATOM 3708 O O . TYR A 1 463 ? -14.861 4.691 25.954 1.00 70.06 463 TYR A O 1
ATOM 3716 N N . LEU A 1 464 ? -15.853 2.880 25.100 1.00 76.94 464 LEU A N 1
ATOM 3717 C CA . LEU A 1 464 ? -17.159 3.196 25.679 1.00 76.94 464 LEU A CA 1
ATOM 3718 C C . LEU A 1 464 ? -17.100 3.285 27.215 1.00 76.94 464 LEU A C 1
ATOM 3720 O O . LEU A 1 464 ? -17.692 4.184 27.815 1.00 76.94 464 LEU A O 1
ATOM 3724 N N . SER A 1 465 ? -16.339 2.397 27.861 1.00 81.19 465 SER A N 1
ATOM 3725 C CA . SER A 1 465 ? -16.143 2.428 29.314 1.00 81.19 465 SER A CA 1
ATOM 3726 C C . SER A 1 465 ? -15.433 3.706 29.779 1.00 81.19 465 SER A C 1
ATOM 3728 O O . SER A 1 465 ? -15.860 4.343 30.749 1.00 81.19 465 SER A O 1
ATOM 3730 N N . THR A 1 466 ? -14.348 4.105 29.109 1.00 76.06 466 THR A N 1
ATOM 3731 C CA . THR A 1 466 ? -13.605 5.327 29.463 1.00 76.06 466 THR A CA 1
ATOM 3732 C C . THR A 1 466 ? -14.404 6.590 29.153 1.00 76.06 466 THR A C 1
ATOM 3734 O O . THR A 1 466 ? -14.396 7.520 29.962 1.00 76.06 466 THR A O 1
ATOM 3737 N N . LEU A 1 467 ? -15.155 6.598 28.051 1.00 74.69 467 LEU A N 1
ATOM 3738 C CA . LEU A 1 467 ? -16.061 7.673 27.650 1.00 74.69 467 LEU A CA 1
ATOM 3739 C C . LEU A 1 467 ? -17.081 7.993 28.756 1.00 74.69 467 LEU A C 1
ATOM 3741 O O . LEU A 1 467 ? -17.187 9.146 29.170 1.00 74.69 467 LEU A O 1
ATOM 3745 N N . PHE A 1 468 ? -17.773 6.983 29.297 1.00 78.88 468 PHE A N 1
ATOM 3746 C CA . PHE A 1 468 ? -18.752 7.171 30.379 1.00 78.88 468 PHE A CA 1
ATOM 3747 C C . PHE A 1 468 ? -18.110 7.678 31.670 1.00 78.88 468 PHE A C 1
ATOM 3749 O O . PHE A 1 468 ? -18.574 8.654 32.263 1.00 78.88 468 PHE A O 1
ATOM 3756 N N . THR A 1 469 ? -16.991 7.072 32.065 1.00 80.50 469 THR A N 1
ATOM 3757 C CA . THR A 1 469 ? -16.312 7.442 33.313 1.00 80.50 469 THR A CA 1
ATOM 3758 C C . THR A 1 469 ? -15.816 8.891 33.263 1.00 80.50 469 THR A C 1
ATOM 3760 O O . THR A 1 469 ? -15.925 9.623 34.245 1.00 80.50 469 THR A O 1
ATOM 3763 N N . LYS A 1 470 ? -15.311 9.333 32.103 1.00 73.62 470 LYS A N 1
ATOM 3764 C CA . LYS A 1 470 ? -14.726 10.666 31.914 1.00 73.62 470 LYS A CA 1
ATOM 3765 C C . LYS A 1 470 ? -15.768 11.762 31.690 1.00 73.62 470 LYS A C 1
ATOM 3767 O O . LYS A 1 470 ? -15.569 12.878 32.165 1.00 73.62 470 LYS A O 1
ATOM 3772 N N . ASN A 1 471 ? -16.855 11.466 30.976 1.00 72.06 471 ASN A N 1
ATOM 3773 C CA . ASN A 1 471 ? -17.831 12.481 30.575 1.00 72.06 471 ASN A CA 1
ATOM 3774 C C . ASN A 1 471 ? -19.093 12.492 31.441 1.00 72.06 471 ASN A C 1
ATOM 3776 O O . ASN A 1 471 ? -19.681 13.554 31.626 1.00 72.06 471 ASN A O 1
ATOM 3780 N N . CYS A 1 472 ? -19.510 11.341 31.970 1.00 77.62 472 CYS A N 1
ATOM 3781 C CA . CYS A 1 472 ? -20.678 11.236 32.843 1.00 77.62 472 CYS A CA 1
ATOM 3782 C C . CYS A 1 472 ? -20.295 11.184 34.328 1.00 77.62 472 CYS A C 1
ATOM 3784 O O . CYS A 1 472 ? -21.159 11.392 35.170 1.00 77.62 472 CYS A O 1
ATOM 3786 N N . GLY A 1 473 ? -19.028 10.906 34.663 1.00 78.50 473 GLY A N 1
ATOM 3787 C CA . GLY A 1 473 ? -18.572 10.737 36.050 1.00 78.50 473 GLY A CA 1
ATOM 3788 C C . GLY A 1 473 ? -19.005 9.415 36.696 1.00 78.50 473 GLY A C 1
ATOM 3789 O O . GLY A 1 473 ? -18.769 9.209 37.884 1.00 78.50 473 GLY A O 1
ATOM 3790 N N . TYR A 1 474 ? -19.612 8.517 35.917 1.00 82.25 474 TYR A N 1
ATOM 3791 C CA . TYR A 1 474 ? -20.111 7.210 36.342 1.00 82.25 474 TYR A CA 1
ATOM 3792 C C . TYR A 1 474 ? -19.624 6.134 35.375 1.00 82.25 474 TYR A C 1
ATOM 3794 O O . TYR A 1 474 ? -19.441 6.399 34.186 1.00 82.25 474 TYR A O 1
ATOM 3802 N N . SER A 1 475 ? -19.457 4.903 35.852 1.00 87.75 475 SER A N 1
ATOM 3803 C CA . SER A 1 475 ? -19.272 3.762 34.949 1.00 87.75 475 SER A CA 1
ATOM 3804 C C . SER A 1 475 ? -20.538 3.502 34.118 1.00 87.75 475 SER A C 1
ATOM 3806 O O . SER A 1 475 ? -21.646 3.857 34.524 1.00 87.75 475 SER A O 1
ATOM 3808 N N . PHE A 1 476 ? -20.400 2.824 32.974 1.00 86.94 476 PHE A N 1
ATOM 3809 C CA . PHE A 1 476 ? -21.537 2.426 32.128 1.00 86.94 476 PHE A CA 1
ATOM 3810 C C . PHE A 1 476 ? -22.637 1.702 32.926 1.00 86.94 476 PHE A C 1
ATOM 3812 O O . PHE A 1 476 ? -23.818 2.024 32.811 1.00 86.94 476 PHE A O 1
ATOM 3819 N N . THR A 1 477 ? -22.248 0.756 33.788 1.00 87.88 477 THR A N 1
ATOM 3820 C CA . THR A 1 477 ? -23.180 -0.020 34.618 1.00 87.88 477 THR A CA 1
ATOM 3821 C C . THR A 1 477 ? -23.896 0.854 35.647 1.00 87.88 477 THR A C 1
ATOM 3823 O O . THR A 1 477 ? -25.084 0.664 35.901 1.00 87.88 477 THR A O 1
ATOM 3826 N N . GLU A 1 478 ? -23.201 1.821 36.248 1.00 87.38 478 GLU A N 1
ATOM 3827 C CA . GLU A 1 478 ? -23.814 2.772 37.183 1.00 87.38 478 GLU A CA 1
ATOM 3828 C C . GLU A 1 478 ? -24.799 3.697 36.478 1.00 87.38 478 GLU A C 1
ATOM 3830 O O . GLU A 1 478 ? -25.889 3.925 36.999 1.00 87.38 478 GLU A O 1
ATOM 3835 N N . TYR A 1 479 ? -24.457 4.163 35.278 1.00 88.81 479 TYR A N 1
ATOM 3836 C CA . TYR A 1 479 ? -25.345 4.992 34.474 1.00 88.81 479 TYR A CA 1
ATOM 3837 C C . TYR A 1 479 ? -26.602 4.2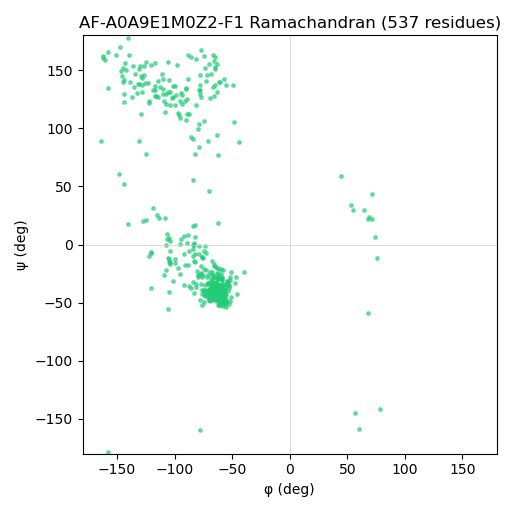29 34.029 1.00 88.81 479 TYR A C 1
ATOM 3839 O O . TYR A 1 479 ? -27.718 4.718 34.195 1.00 88.81 479 TYR A O 1
ATOM 3847 N N . MET A 1 480 ? -26.448 2.988 33.558 1.00 88.06 480 MET A N 1
ATOM 3848 C CA . MET A 1 480 ? -27.575 2.113 33.218 1.00 88.06 480 MET A CA 1
ATOM 3849 C C . MET A 1 480 ? -28.480 1.862 34.433 1.00 88.06 480 MET A C 1
ATOM 3851 O O . MET A 1 480 ? -29.702 1.959 34.340 1.00 88.06 480 MET A O 1
ATOM 3855 N N . ASN A 1 481 ? -27.888 1.592 35.599 1.00 89.62 481 ASN A N 1
ATOM 3856 C CA . ASN A 1 481 ? -28.645 1.450 36.839 1.00 89.62 481 ASN A CA 1
ATOM 3857 C C . ASN A 1 481 ? -29.402 2.737 37.187 1.00 89.62 481 ASN A C 1
ATOM 3859 O O . ASN A 1 481 ? -30.565 2.655 37.562 1.00 89.62 481 ASN A O 1
ATOM 3863 N N . HIS A 1 482 ? -28.786 3.909 37.028 1.00 88.56 482 HIS A N 1
ATOM 3864 C CA . HIS A 1 482 ? -29.442 5.192 37.276 1.00 88.56 482 HIS A CA 1
ATOM 3865 C C . HIS A 1 482 ? -30.689 5.381 36.397 1.00 88.56 482 HIS A C 1
ATOM 3867 O O . HIS A 1 482 ? -31.756 5.689 36.924 1.00 88.56 482 HIS A O 1
ATOM 3873 N N . ILE A 1 483 ? -30.593 5.121 35.086 1.00 88.81 483 ILE A N 1
ATOM 3874 C CA . ILE A 1 483 ? -31.749 5.178 34.171 1.00 88.81 483 ILE A CA 1
ATOM 3875 C C . ILE A 1 483 ? -32.858 4.227 34.639 1.00 88.81 483 ILE A C 1
ATOM 3877 O O . ILE A 1 483 ? -34.019 4.625 34.737 1.00 88.81 483 ILE A O 1
ATOM 3881 N N . LYS A 1 484 ? -32.504 2.983 34.987 1.00 90.81 484 LYS A N 1
ATOM 3882 C CA . LYS A 1 484 ? -33.471 1.985 35.468 1.00 90.81 484 LYS A CA 1
ATOM 3883 C C . LYS A 1 484 ? -34.152 2.406 36.771 1.00 90.81 484 LYS A C 1
ATOM 3885 O O . LYS A 1 484 ? -35.332 2.123 36.947 1.00 90.81 484 LYS A O 1
ATOM 3890 N N . ILE A 1 485 ? -33.444 3.072 37.687 1.00 90.88 485 ILE A N 1
ATOM 3891 C CA . ILE A 1 485 ? -34.039 3.583 38.931 1.00 90.88 485 ILE A CA 1
ATOM 3892 C C . ILE A 1 485 ? -35.000 4.743 38.655 1.00 90.88 485 ILE A C 1
ATOM 3894 O O . ILE A 1 485 ? -36.085 4.766 39.237 1.00 90.88 485 ILE A O 1
ATOM 3898 N N . GLU A 1 486 ? -34.661 5.660 37.751 1.00 89.50 486 GLU A N 1
ATOM 3899 C CA . GLU A 1 486 ? -35.566 6.747 37.356 1.00 89.50 486 GLU A CA 1
ATOM 3900 C C . GLU A 1 486 ? -36.863 6.218 36.728 1.00 89.50 486 GLU A C 1
ATOM 3902 O O . GLU A 1 486 ? -37.954 6.677 37.074 1.00 89.50 486 GLU A O 1
ATOM 3907 N N . GLU A 1 487 ? -36.781 5.185 35.888 1.00 88.50 487 GLU A N 1
ATOM 3908 C CA . GLU A 1 487 ? -37.974 4.533 35.340 1.00 88.50 487 GLU A CA 1
ATOM 3909 C C . GLU A 1 487 ? -38.741 3.735 36.411 1.00 88.50 487 GLU A C 1
ATOM 3911 O O . GLU A 1 487 ? -39.969 3.813 36.496 1.00 88.50 487 GLU A O 1
ATOM 3916 N N . ALA A 1 488 ? -38.034 3.055 37.324 1.00 90.38 488 ALA A N 1
ATOM 3917 C CA . ALA A 1 488 ? -38.649 2.376 38.466 1.00 90.38 488 ALA A CA 1
ATOM 3918 C C . ALA A 1 488 ? -39.454 3.336 39.349 1.00 90.38 488 ALA A C 1
ATOM 3920 O O . ALA A 1 488 ? -40.534 2.976 39.814 1.00 90.38 488 ALA A O 1
ATOM 3921 N N . LYS A 1 489 ? -38.964 4.562 39.573 1.00 89.69 489 LYS A N 1
ATOM 3922 C CA . LYS A 1 489 ? -39.672 5.588 40.357 1.00 89.69 489 LYS A CA 1
ATOM 3923 C C . LYS A 1 489 ? -41.013 5.951 39.727 1.00 89.69 489 LYS A C 1
ATOM 3925 O O . LYS A 1 489 ? -41.983 6.109 40.464 1.00 89.69 489 LYS A O 1
ATOM 3930 N N . LYS A 1 490 ? -41.093 6.024 38.394 1.00 87.31 490 LYS A N 1
ATOM 3931 C CA . LYS A 1 490 ? -42.359 6.248 37.673 1.00 87.31 490 LYS A CA 1
ATOM 3932 C C . LYS A 1 490 ? -43.305 5.060 37.819 1.00 87.31 490 LYS A C 1
ATOM 3934 O O . LYS A 1 490 ? -44.484 5.252 38.104 1.00 87.31 490 LYS A O 1
ATOM 3939 N N . LEU A 1 491 ? -42.805 3.832 37.673 1.00 86.81 491 LEU A N 1
ATOM 3940 C CA . LEU A 1 491 ? -43.624 2.618 37.792 1.00 86.81 491 LEU A CA 1
ATOM 3941 C C . LEU A 1 491 ? -44.163 2.410 39.216 1.00 86.81 491 LEU A C 1
ATOM 3943 O O . LEU A 1 491 ? -45.305 1.989 39.390 1.00 86.81 491 LEU A O 1
ATOM 3947 N N . LEU A 1 492 ? -43.371 2.758 40.233 1.00 86.06 492 LEU A N 1
ATOM 3948 C CA . LEU A 1 492 ? -43.767 2.682 41.643 1.00 86.06 492 LEU A CA 1
ATOM 3949 C C . LEU A 1 492 ? -44.864 3.690 42.017 1.00 86.06 492 LEU A C 1
ATOM 3951 O O . LEU A 1 492 ? -45.603 3.436 42.968 1.00 86.06 492 LEU A O 1
ATOM 3955 N N . THR A 1 493 ? -44.967 4.819 41.309 1.00 80.38 493 THR A N 1
ATOM 3956 C CA . THR A 1 493 ? -45.974 5.862 41.573 1.00 80.38 493 THR A CA 1
ATOM 3957 C C . THR A 1 493 ? -47.224 5.739 40.706 1.00 80.38 493 THR A C 1
ATOM 3959 O O . THR A 1 493 ? -48.284 6.196 41.121 1.00 80.38 493 THR A O 1
ATOM 3962 N N . THR A 1 494 ? -47.130 5.122 39.525 1.00 74.00 494 THR A N 1
ATOM 3963 C CA . THR A 1 494 ? -48.244 5.025 38.562 1.00 74.00 494 THR A CA 1
ATOM 3964 C C . THR A 1 494 ? -48.926 3.655 38.514 1.00 74.00 494 THR A C 1
ATOM 3966 O O . THR A 1 494 ? -50.037 3.558 37.995 1.00 74.00 494 THR A O 1
ATOM 3969 N N . GLY A 1 495 ? -48.305 2.595 39.047 1.00 65.56 495 GLY A N 1
ATOM 3970 C CA . GLY A 1 495 ? -48.765 1.215 38.861 1.00 65.56 495 GLY A CA 1
ATOM 3971 C C . GLY A 1 495 ? -49.122 0.448 40.139 1.00 65.56 495 GLY A C 1
ATOM 3972 O O . GLY A 1 495 ? -48.553 0.657 41.206 1.00 65.56 495 GLY A O 1
ATOM 3973 N N . ASN A 1 496 ? -50.008 -0.545 39.985 1.00 73.00 496 ASN A N 1
ATOM 3974 C CA . ASN A 1 496 ? -50.291 -1.600 40.977 1.00 73.00 496 ASN A CA 1
ATOM 3975 C C . ASN A 1 496 ? -49.302 -2.786 40.897 1.00 73.00 496 ASN A C 1
ATOM 3977 O O . ASN A 1 496 ? -49.589 -3.874 41.401 1.00 73.00 496 ASN A O 1
ATOM 3981 N N . LEU A 1 497 ? -48.161 -2.605 40.229 1.00 81.50 497 LEU A N 1
ATOM 3982 C CA . LEU A 1 497 ? -47.177 -3.665 40.019 1.00 81.50 497 LEU A CA 1
ATOM 3983 C C . LEU A 1 497 ? -46.437 -3.988 41.318 1.00 81.50 497 LEU A C 1
ATOM 3985 O O . LEU A 1 497 ? -46.074 -3.105 42.103 1.00 81.50 497 LEU A O 1
ATOM 3989 N N . ARG A 1 498 ? -46.185 -5.276 41.548 1.00 87.44 498 ARG A N 1
ATOM 3990 C CA . ARG A 1 498 ? -45.371 -5.737 42.673 1.00 87.44 498 ARG A CA 1
ATOM 3991 C C . ARG A 1 498 ? -43.899 -5.439 42.394 1.00 87.44 498 ARG A C 1
ATOM 3993 O O . ARG A 1 498 ? -43.439 -5.460 41.260 1.00 87.44 498 ARG A O 1
ATOM 4000 N N . ILE A 1 499 ? -43.118 -5.240 43.456 1.00 86.44 499 ILE A N 1
ATOM 4001 C CA . ILE A 1 499 ? -41.687 -4.889 43.370 1.00 86.44 499 ILE A CA 1
ATOM 4002 C C . ILE A 1 499 ? -40.877 -5.883 42.516 1.00 86.44 499 ILE A C 1
ATOM 4004 O O . ILE A 1 499 ? -39.959 -5.466 41.813 1.00 86.44 499 ILE A O 1
ATOM 4008 N N . TYR A 1 500 ? -41.203 -7.183 42.554 1.00 88.62 500 TYR A N 1
ATOM 4009 C CA . TYR A 1 500 ? -40.507 -8.166 41.715 1.00 88.62 500 TYR A CA 1
ATOM 4010 C C . TYR A 1 500 ? -40.862 -8.029 40.227 1.00 88.62 500 TYR A C 1
ATOM 4012 O O . TYR A 1 500 ? -39.985 -8.228 39.397 1.00 88.62 500 TYR A O 1
ATOM 4020 N N . GLU A 1 501 ? -42.098 -7.637 39.900 1.00 87.00 501 GLU A N 1
ATOM 4021 C CA . GLU A 1 501 ? -42.568 -7.419 38.522 1.00 87.00 501 GLU A CA 1
ATOM 4022 C C . GLU A 1 501 ? -41.898 -6.181 37.926 1.00 87.00 501 GLU A C 1
ATOM 4024 O O . GLU A 1 501 ? -41.447 -6.200 36.786 1.00 87.00 501 GLU A O 1
ATOM 4029 N N . ILE A 1 502 ? -41.745 -5.125 38.733 1.00 89.00 502 ILE A N 1
ATOM 4030 C CA . ILE A 1 502 ? -40.994 -3.924 38.348 1.00 89.00 502 ILE A CA 1
ATOM 4031 C C . ILE A 1 502 ? -39.527 -4.285 38.084 1.00 89.00 502 ILE A C 1
ATOM 4033 O O . ILE A 1 502 ? -38.984 -3.927 37.041 1.00 89.00 502 ILE A O 1
ATOM 4037 N N . ALA A 1 503 ? -38.895 -5.043 38.985 1.00 89.69 503 ALA A N 1
ATOM 4038 C CA . ALA A 1 503 ? -37.508 -5.473 38.816 1.00 89.69 503 ALA A CA 1
ATOM 4039 C C . ALA A 1 503 ? -37.302 -6.315 37.541 1.00 89.69 503 ALA A C 1
ATOM 4041 O O . ALA A 1 503 ? -36.331 -6.094 36.816 1.00 89.69 503 ALA A O 1
ATOM 4042 N N . GLU A 1 504 ? -38.215 -7.246 37.259 1.00 87.56 504 GLU A N 1
ATOM 4043 C CA . GLU A 1 504 ? -38.179 -8.091 36.062 1.00 87.56 504 GLU A CA 1
ATOM 4044 C C . GLU A 1 504 ? -38.404 -7.273 34.782 1.00 87.56 504 GLU A C 1
ATOM 4046 O O . GLU A 1 504 ? -37.630 -7.402 33.836 1.00 87.56 504 GLU A O 1
ATOM 4051 N N . SER A 1 505 ? -39.381 -6.358 34.779 1.00 86.00 505 SER A N 1
ATOM 4052 C CA . SER A 1 505 ? -39.676 -5.487 33.629 1.00 86.00 505 SER A CA 1
ATOM 4053 C C . SER A 1 505 ? -38.525 -4.545 33.257 1.00 86.00 505 SER A C 1
ATOM 4055 O O . SER A 1 505 ? -38.368 -4.185 32.096 1.00 86.00 505 SER A O 1
ATOM 4057 N N . LEU A 1 506 ? -37.686 -4.183 34.231 1.00 88.56 506 LEU A N 1
ATOM 4058 C CA . LEU A 1 506 ? -36.492 -3.356 34.039 1.00 88.56 506 LEU A CA 1
ATOM 4059 C C . LEU A 1 506 ? -35.231 -4.200 33.781 1.00 88.56 506 LEU A C 1
ATOM 4061 O O . LEU A 1 506 ? -34.113 -3.678 33.776 1.00 88.56 506 LEU A O 1
ATOM 4065 N N . GLY A 1 507 ? -35.373 -5.517 33.610 1.00 84.88 507 GLY A N 1
ATOM 4066 C CA . GLY A 1 507 ? -34.284 -6.420 33.246 1.00 84.88 507 GLY A CA 1
ATOM 4067 C C . GLY A 1 507 ? -33.250 -6.668 34.351 1.00 84.88 507 GLY A C 1
ATOM 4068 O O . GLY A 1 507 ? -32.112 -7.032 34.039 1.00 84.88 507 GLY A O 1
ATOM 4069 N N . PHE A 1 508 ? -33.589 -6.465 35.630 1.00 87.06 508 PHE A N 1
ATOM 4070 C CA . PHE A 1 508 ? -32.717 -6.866 36.741 1.00 87.06 508 PHE A CA 1
ATOM 4071 C C . PHE A 1 508 ? -32.706 -8.393 36.900 1.00 87.06 508 PHE A C 1
ATOM 4073 O O . PHE A 1 508 ? -33.719 -9.056 36.710 1.00 87.06 508 PHE A O 1
ATOM 4080 N N . GLU A 1 509 ? -31.566 -8.967 37.298 1.00 83.19 509 GLU A N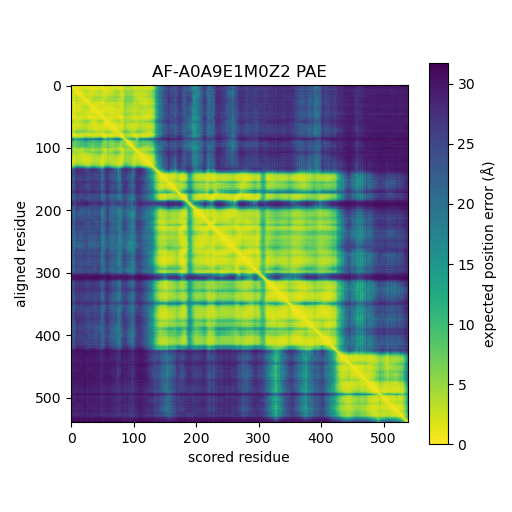 1
ATOM 4081 C CA . GLU A 1 509 ? -31.450 -10.423 37.499 1.00 83.19 509 GLU A CA 1
ATOM 4082 C C . GLU A 1 509 ? -32.381 -10.958 38.588 1.00 83.19 509 GLU A C 1
ATOM 4084 O O . GLU A 1 509 ? -32.852 -12.088 38.506 1.00 83.19 509 GLU A O 1
ATOM 4089 N N . ASN A 1 510 ? -32.608 -10.163 39.635 1.00 88.19 510 ASN A N 1
ATOM 4090 C CA . ASN A 1 510 ? -33.522 -10.495 40.715 1.00 88.19 510 ASN A CA 1
ATOM 4091 C C . ASN A 1 510 ? -33.949 -9.240 41.494 1.00 88.19 510 ASN A C 1
ATOM 4093 O O . ASN A 1 510 ? -33.257 -8.217 41.530 1.00 88.19 510 ASN A O 1
ATOM 4097 N N . ALA A 1 511 ? -35.086 -9.352 42.185 1.00 88.31 511 ALA A N 1
ATOM 4098 C CA . ALA A 1 511 ? -35.669 -8.276 42.987 1.00 88.31 511 ALA A CA 1
ATOM 4099 C C . ALA A 1 511 ? -34.786 -7.831 44.172 1.00 88.31 511 ALA A C 1
ATOM 4101 O O . ALA A 1 511 ? -34.894 -6.693 44.641 1.00 88.31 511 ALA A O 1
ATOM 4102 N N . PHE A 1 512 ? -33.902 -8.708 44.661 1.00 88.44 512 PHE A N 1
ATOM 4103 C CA . PHE A 1 512 ? -32.982 -8.395 45.755 1.00 88.44 512 PHE A CA 1
ATOM 4104 C C . PHE A 1 512 ? -31.894 -7.411 45.308 1.00 88.44 512 PHE A C 1
ATOM 4106 O O . PHE A 1 512 ? -31.675 -6.389 45.963 1.00 88.44 512 PHE A O 1
ATOM 4113 N N . TYR A 1 513 ? -31.259 -7.673 44.163 1.00 89.06 513 TYR A N 1
ATOM 4114 C CA . TYR A 1 513 ? -30.271 -6.782 43.565 1.00 89.06 513 TYR A CA 1
ATOM 4115 C C . TYR A 1 513 ? -30.900 -5.434 43.203 1.00 89.06 513 TYR A C 1
ATOM 4117 O O . TYR A 1 513 ? -30.362 -4.400 43.597 1.00 89.06 513 TYR A O 1
ATOM 4125 N N . PHE A 1 514 ? -32.091 -5.439 42.592 1.00 92.19 514 PHE A N 1
ATOM 4126 C CA . PHE A 1 514 ? -32.869 -4.221 42.340 1.00 92.19 514 PHE A CA 1
ATOM 4127 C C . PHE A 1 514 ? -33.067 -3.389 43.616 1.00 92.19 514 PHE A C 1
ATOM 4129 O O . PHE A 1 514 ? -32.727 -2.209 43.650 1.00 92.19 514 PHE A O 1
ATOM 4136 N N . SER A 1 515 ? -33.543 -4.010 44.700 1.00 90.88 515 SER A N 1
ATOM 4137 C CA . SER A 1 515 ? -33.801 -3.309 45.964 1.00 90.88 515 SER A CA 1
ATOM 4138 C C . SER A 1 515 ? -32.533 -2.702 46.572 1.00 90.88 515 SER A C 1
ATOM 4140 O O . SER A 1 515 ? -32.585 -1.621 47.162 1.00 90.88 515 SER A O 1
ATOM 4142 N N . LYS A 1 516 ? -31.381 -3.370 46.417 1.00 90.75 516 LYS A N 1
ATOM 4143 C CA . LYS A 1 516 ? -30.077 -2.864 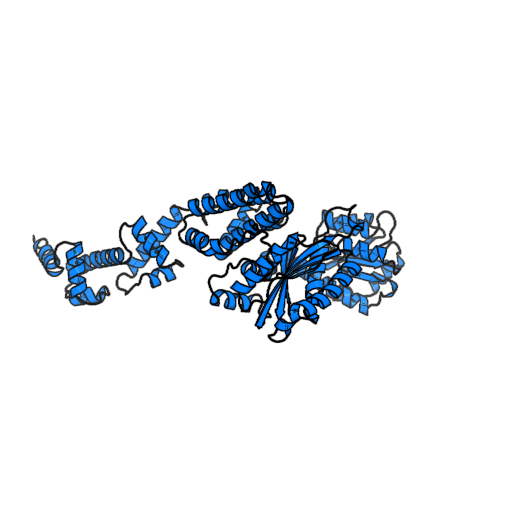46.865 1.00 90.75 516 LYS A CA 1
ATOM 4144 C C . LYS A 1 516 ? -29.621 -1.662 46.035 1.00 90.75 516 LYS A C 1
ATOM 4146 O O . LYS A 1 516 ? -29.144 -0.687 46.612 1.00 90.75 516 LYS A O 1
ATOM 4151 N N . VAL A 1 517 ? -29.772 -1.726 44.711 1.00 90.38 517 VAL A N 1
ATOM 4152 C CA . VAL A 1 517 ? -29.429 -0.624 43.797 1.00 90.38 517 VAL A CA 1
ATOM 4153 C C . VAL A 1 517 ? -30.338 0.582 44.050 1.00 90.38 517 VAL A C 1
ATOM 4155 O O . VAL A 1 517 ? -29.831 1.685 44.235 1.00 90.38 517 VAL A O 1
ATOM 4158 N N . PHE A 1 518 ? -31.649 0.366 44.183 1.00 92.69 518 PHE A N 1
ATOM 4159 C CA . PHE A 1 518 ? -32.623 1.420 44.480 1.00 92.69 518 PHE A CA 1
ATOM 4160 C C . PHE A 1 518 ? -32.324 2.108 45.816 1.00 92.69 518 PHE A C 1
ATOM 4162 O O . PHE A 1 518 ? -32.245 3.331 45.881 1.00 92.69 518 PHE A O 1
ATOM 4169 N N . LYS A 1 519 ? -32.063 1.333 46.879 1.00 91.75 519 LYS A N 1
ATOM 4170 C CA . LYS A 1 519 ? -31.715 1.890 48.195 1.00 91.75 519 LYS A CA 1
ATOM 4171 C C . LYS A 1 519 ? -30.393 2.656 48.186 1.00 91.75 519 LYS A C 1
ATOM 4173 O O . LYS A 1 519 ? -30.262 3.632 48.916 1.00 91.75 519 LYS A O 1
ATOM 4178 N N . LYS A 1 520 ? -29.419 2.233 47.375 1.00 89.44 520 LYS A N 1
ATOM 4179 C CA . LYS A 1 520 ? -28.157 2.966 47.195 1.00 89.44 520 LYS A CA 1
ATOM 4180 C C . LYS A 1 520 ? -28.384 4.314 46.497 1.00 89.44 520 LYS A C 1
ATOM 4182 O O . LYS A 1 520 ? -27.708 5.270 46.852 1.00 89.44 520 LYS A O 1
ATOM 4187 N N . ALA A 1 521 ? -29.306 4.376 45.537 1.00 87.75 521 ALA A N 1
ATOM 4188 C CA . ALA A 1 521 ? -29.609 5.589 44.780 1.00 87.75 521 ALA A CA 1
ATOM 4189 C C . ALA A 1 521 ? -30.481 6.588 45.568 1.00 87.75 521 ALA A C 1
ATOM 4191 O O . ALA A 1 521 ? -30.136 7.758 45.659 1.00 87.75 521 ALA A O 1
ATOM 4192 N N . GLU A 1 522 ? -31.571 6.126 46.188 1.00 90.06 522 GLU A N 1
ATOM 4193 C CA . GLU A 1 522 ? -32.590 6.994 46.809 1.00 90.06 522 GLU A CA 1
ATOM 4194 C C . GLU A 1 522 ? -32.504 7.050 48.348 1.00 90.06 522 GLU A C 1
ATOM 4196 O O . GLU A 1 522 ? -33.268 7.755 49.004 1.00 90.06 522 GLU A O 1
ATOM 4201 N N . GLY A 1 523 ? -31.624 6.257 48.966 1.00 87.75 523 GLY A N 1
ATOM 4202 C CA . GLY A 1 523 ? -31.480 6.154 50.426 1.00 87.75 523 GLY A CA 1
ATOM 4203 C C . GLY A 1 523 ? -32.581 5.348 51.134 1.00 87.75 523 GLY A C 1
ATOM 4204 O O . GLY A 1 523 ? -32.415 4.971 52.296 1.00 87.75 523 GLY A O 1
ATOM 4205 N N . VAL A 1 524 ? -33.677 5.023 50.444 1.00 89.88 524 VAL A N 1
ATOM 4206 C CA . VAL A 1 524 ? -34.816 4.241 50.955 1.00 89.88 524 VAL A CA 1
ATOM 4207 C C . VAL A 1 524 ? -35.101 3.026 50.081 1.00 89.88 524 VAL A C 1
ATOM 4209 O O . VAL A 1 524 ? -34.736 2.983 48.910 1.00 89.88 524 VAL A O 1
ATOM 4212 N N . SER A 1 525 ? -35.747 2.006 50.640 1.00 90.31 525 SER A N 1
ATOM 4213 C CA . SER A 1 525 ? -36.161 0.838 49.855 1.00 90.31 525 SER A CA 1
ATOM 4214 C C . SER A 1 525 ? -37.299 1.179 48.872 1.00 90.31 525 SER A C 1
ATOM 4216 O O . SER A 1 525 ? -38.088 2.084 49.153 1.00 90.31 525 SER A O 1
ATOM 4218 N N . PRO A 1 526 ? -37.468 0.421 47.767 1.00 88.62 526 PRO A N 1
ATOM 4219 C CA . PRO A 1 526 ? -38.581 0.623 46.830 1.00 88.62 526 PRO A CA 1
ATOM 4220 C C . PRO A 1 526 ? -39.958 0.632 47.513 1.00 88.62 526 PRO A C 1
ATOM 4222 O O . PRO A 1 526 ? -40.832 1.419 47.162 1.00 88.62 526 PRO A O 1
ATOM 4225 N N . ARG A 1 527 ? -40.139 -0.216 48.536 1.00 85.75 527 ARG A N 1
ATOM 4226 C CA . ARG A 1 527 ? -41.389 -0.327 49.302 1.00 85.75 527 ARG A CA 1
ATOM 4227 C C . ARG A 1 527 ? -41.649 0.902 50.172 1.00 85.75 527 ARG A C 1
ATOM 4229 O O . ARG A 1 527 ? -42.777 1.372 50.257 1.00 85.75 527 ARG A O 1
ATOM 4236 N N . GLU A 1 528 ? -40.607 1.426 50.815 1.00 85.12 528 GLU A N 1
ATOM 4237 C CA . GLU A 1 528 ? -40.695 2.678 51.577 1.00 85.12 528 GLU A CA 1
ATOM 4238 C C . GLU A 1 528 ? -40.961 3.869 50.652 1.00 85.12 528 GLU A C 1
ATOM 4240 O O . GLU A 1 528 ? -41.748 4.742 51.007 1.00 85.12 528 GLU A O 1
ATOM 4245 N N . TYR A 1 529 ? -40.353 3.886 49.462 1.00 86.88 529 TYR A N 1
ATOM 4246 C CA . TYR A 1 529 ? -40.585 4.914 48.448 1.00 86.88 529 TYR A CA 1
ATOM 4247 C C . TYR A 1 529 ? -42.044 4.923 47.968 1.00 86.88 529 TYR A C 1
ATOM 4249 O O . TYR A 1 529 ? -42.681 5.977 47.954 1.00 86.88 529 TYR A O 1
ATOM 4257 N N . GLN A 1 530 ? -42.595 3.742 47.660 1.00 83.44 530 GLN A N 1
ATOM 4258 C CA . GLN A 1 530 ? -44.001 3.570 47.282 1.00 83.44 530 GLN A CA 1
ATOM 4259 C C . GLN A 1 530 ? -44.941 4.068 48.393 1.00 83.44 530 GLN A C 1
ATOM 4261 O O . GLN A 1 530 ? -45.836 4.867 48.132 1.00 83.44 530 GLN A O 1
ATOM 4266 N N . ASN A 1 531 ? -44.691 3.685 49.649 1.00 80.56 531 ASN A N 1
ATOM 4267 C CA . ASN A 1 531 ? -45.528 4.097 50.778 1.00 80.56 531 ASN A CA 1
ATOM 4268 C C . ASN A 1 531 ? -45.474 5.610 51.060 1.00 80.56 531 ASN A C 1
ATOM 4270 O O . ASN A 1 531 ? -46.508 6.193 51.369 1.00 80.56 531 ASN A O 1
ATOM 4274 N N . ARG A 1 532 ? -44.301 6.254 50.940 1.00 77.19 532 ARG A N 1
ATOM 4275 C CA . ARG A 1 532 ? -44.139 7.701 51.199 1.00 77.19 532 ARG A CA 1
ATOM 4276 C C . ARG A 1 532 ? -44.906 8.578 50.207 1.00 77.19 532 ARG A C 1
ATOM 4278 O O . ARG A 1 532 ? -45.478 9.586 50.602 1.00 77.19 532 ARG A O 1
ATOM 4285 N N . LYS A 1 533 ? -44.938 8.206 48.925 1.00 65.38 533 LYS A N 1
ATOM 4286 C CA . LYS A 1 533 ? -45.661 8.978 47.899 1.00 65.38 533 LYS A CA 1
ATOM 4287 C C . LYS A 1 533 ? -47.177 8.770 47.950 1.00 65.38 533 LYS A C 1
ATOM 4289 O O . LYS A 1 533 ? -47.904 9.695 47.610 1.00 65.38 533 LYS A O 1
ATOM 4294 N N . PHE A 1 534 ? -47.647 7.611 48.421 1.00 58.28 534 PHE A N 1
ATOM 4295 C CA . PHE A 1 534 ? -49.073 7.382 48.683 1.00 58.28 534 PHE A CA 1
ATOM 4296 C C . PHE A 1 534 ? -49.604 8.213 49.861 1.00 58.28 534 PHE A C 1
ATOM 4298 O O . PHE A 1 534 ? -50.772 8.576 49.844 1.00 58.28 534 PHE A O 1
ATOM 4305 N N . THR A 1 535 ? -48.768 8.546 50.852 1.00 54.53 535 THR A N 1
ATOM 4306 C CA . THR A 1 535 ? -49.160 9.422 51.972 1.00 54.53 535 THR A CA 1
ATOM 4307 C C . THR A 1 535 ? -49.144 10.917 51.633 1.00 54.53 535 THR A C 1
ATOM 4309 O O . THR A 1 535 ? -49.908 11.657 52.235 1.00 54.53 535 THR A O 1
ATOM 4312 N N . ASP A 1 536 ? -48.339 11.356 50.657 1.00 52.50 536 ASP A N 1
ATOM 4313 C CA . ASP A 1 536 ? -48.269 12.765 50.209 1.00 52.50 536 ASP A CA 1
ATOM 4314 C C . ASP A 1 536 ? -49.298 13.119 49.106 1.00 52.50 536 ASP A C 1
ATOM 4316 O O . ASP A 1 536 ? -49.377 14.269 48.682 1.00 52.50 536 ASP A O 1
ATOM 4320 N N . GLY A 1 537 ? -50.051 12.140 48.586 1.00 47.09 537 GLY A N 1
ATOM 4321 C CA . GLY A 1 537 ? -51.022 12.312 47.490 1.00 47.09 537 GLY A CA 1
ATOM 4322 C C . GLY A 1 537 ? -52.496 12.257 47.910 1.00 47.09 537 GLY A C 1
ATOM 4323 O O . GLY A 1 537 ? -53.363 12.175 47.041 1.00 47.09 537 GLY A O 1
ATOM 4324 N N . THR A 1 538 ? -52.780 12.245 49.216 1.00 42.38 538 THR A N 1
ATOM 4325 C CA . THR A 1 538 ? -54.132 12.129 49.799 1.00 42.38 538 THR A CA 1
ATOM 4326 C C . THR A 1 538 ? -54.543 13.330 50.659 1.00 42.38 538 THR A C 1
ATOM 4328 O O . THR A 1 538 ? -55.320 13.148 51.593 1.00 42.38 538 THR A O 1
ATOM 4331 N N . ASP A 1 539 ? -54.065 14.533 50.331 1.00 35.84 539 ASP A N 1
ATOM 4332 C CA . ASP A 1 539 ? -54.606 15.801 50.854 1.00 35.84 539 ASP A CA 1
ATOM 4333 C C . ASP A 1 539 ? -55.282 16.623 49.748 1.00 35.84 539 ASP A C 1
ATOM 4335 O O . ASP A 1 539 ? -54.670 16.782 48.662 1.00 35.84 539 ASP A O 1
#

Mean predicted aligned error: 17.37 Å

Solvent-accessible surface area (backbone atoms only — not comparable to full-atom values): 29386 Å² total; per-residue (Å²): 123,45,30,32,32,42,35,37,62,47,68,68,57,53,53,46,65,65,65,57,53,70,46,63,82,76,43,36,42,78,76,48,74,38,49,25,26,62,57,41,52,53,46,42,71,74,65,60,35,48,31,34,41,29,32,43,81,33,63,104,27,27,31,57,60,36,47,41,54,42,40,76,74,56,43,84,52,46,41,37,36,39,32,36,89,64,94,53,66,67,58,58,45,50,35,47,58,59,48,50,70,43,78,48,51,52,87,60,71,39,59,71,54,49,49,54,54,47,54,54,48,51,52,48,51,49,50,52,56,39,54,73,74,43,63,70,65,70,80,43,48,47,41,50,53,45,52,34,41,46,56,49,61,59,93,45,73,65,63,45,49,58,49,36,59,72,59,44,61,88,72,81,56,66,24,33,31,24,28,34,36,40,58,39,79,34,84,89,50,77,85,66,74,78,83,45,74,55,47,50,54,52,50,51,53,49,50,42,58,59,43,43,75,81,29,61,55,47,75,30,81,66,40,87,46,33,34,33,41,43,36,37,33,48,83,75,46,63,79,51,39,70,63,53,50,53,55,52,46,52,57,49,36,52,48,40,32,75,71,66,44,28,45,61,31,37,13,24,23,43,79,11,77,47,64,65,43,33,14,49,10,30,54,42,4,56,58,47,48,81,74,51,43,93,92,42,34,65,49,71,53,51,95,87,67,65,72,74,70,89,73,66,84,74,64,55,86,46,48,65,59,52,46,50,29,56,73,62,63,37,54,75,58,43,46,51,53,53,52,50,52,52,47,57,50,54,66,41,51,84,82,41,55,75,67,58,36,33,54,51,49,46,50,51,50,52,46,52,56,52,48,42,43,68,72,34,90,62,36,53,56,51,41,38,60,76,23,57,91,38,100,57,25,57,62,47,56,48,64,54,92,46,51,66,57,41,50,52,49,51,48,54,52,52,62,48,39,60,73,28,82,90,70,26,42,75,67,55,55,52,50,52,49,52,52,51,50,49,54,50,60,80,44,37,46,48,82,78,48,67,59,57,56,15,59,77,69,78,45,52,50,70,46,51,42,51,49,28,38,72,74,70,72,34,48,56,68,56,49,52,48,50,55,38,46,58,54,46,55,51,48,53,73,75,48,95,68,51,71,56,55,53,22,51,60,41,42,42,98,42,46,67,61,41,41,52,53,39,22,70,74,71,74,42,43,63,68,56,52,38,54,53,54,60,68,74,70,73,124